Protein AF-A0A1D2MP65-F1 (afdb_monomer)

Structure (mmCIF, N/CA/C/O backbone):
data_AF-A0A1D2MP65-F1
#
_entry.id   AF-A0A1D2MP65-F1
#
loop_
_atom_site.group_PDB
_atom_site.id
_atom_site.type_symbol
_atom_site.label_atom_id
_atom_site.label_alt_id
_atom_site.label_comp_id
_atom_site.label_asym_id
_atom_site.label_entity_id
_atom_site.label_seq_id
_atom_site.pdbx_PDB_ins_code
_atom_site.Cartn_x
_atom_site.Cartn_y
_atom_site.Cartn_z
_atom_site.occupancy
_atom_site.B_iso_or_equiv
_atom_site.auth_seq_id
_atom_site.auth_comp_id
_atom_site.auth_asym_id
_atom_site.auth_atom_id
_atom_site.pdbx_PDB_model_num
ATOM 1 N N . MET A 1 1 ? -10.486 57.984 21.705 1.00 32.91 1 MET A N 1
ATOM 2 C CA . MET A 1 1 ? -10.135 59.410 21.882 1.00 32.91 1 MET A CA 1
ATOM 3 C C . MET A 1 1 ? -10.238 59.717 23.364 1.00 32.91 1 MET A C 1
ATOM 5 O O . MET A 1 1 ? -11.333 59.763 23.897 1.00 32.91 1 MET A O 1
ATOM 9 N N . ASN A 1 2 ? -9.140 59.497 24.076 1.00 27.80 2 ASN A N 1
ATOM 10 C CA . ASN A 1 2 ? -8.131 60.501 24.447 1.00 27.80 2 ASN A CA 1
ATOM 11 C C . ASN A 1 2 ? -8.531 61.278 25.703 1.00 27.80 2 ASN A C 1
ATOM 13 O O . ASN A 1 2 ? -9.400 62.145 25.666 1.00 27.80 2 ASN A O 1
ATOM 17 N N . ARG A 1 3 ? -7.809 60.989 26.786 1.00 27.41 3 ARG A N 1
ATOM 18 C CA . ARG A 1 3 ? -7.463 61.956 27.826 1.00 27.41 3 ARG A CA 1
ATOM 19 C C . ARG A 1 3 ? -5.972 61.798 28.125 1.00 27.41 3 ARG A C 1
ATOM 21 O O . ARG A 1 3 ? -5.571 60.946 28.904 1.00 27.41 3 ARG A O 1
ATOM 28 N N . ASP A 1 4 ? -5.207 62.610 27.415 1.00 30.81 4 ASP A N 1
ATOM 29 C CA . ASP A 1 4 ? -3.830 63.044 27.667 1.00 30.81 4 ASP A CA 1
ATOM 30 C C . ASP A 1 4 ? -3.882 64.153 28.762 1.00 30.81 4 ASP A C 1
ATOM 32 O O . ASP A 1 4 ? -4.920 64.807 28.869 1.00 30.81 4 ASP A O 1
ATOM 36 N N . PHE A 1 5 ? -2.899 64.492 29.614 1.00 30.47 5 PHE A N 1
ATOM 37 C CA . PHE A 1 5 ? -1.459 64.198 29.748 1.00 30.47 5 PHE A CA 1
ATOM 38 C C . PHE A 1 5 ? -0.917 64.855 31.062 1.00 30.47 5 PHE A C 1
ATOM 40 O O . PHE A 1 5 ? -1.653 65.626 31.681 1.00 30.47 5 PHE A O 1
ATOM 47 N N . ILE A 1 6 ? 0.397 64.673 31.340 1.00 31.45 6 ILE A N 1
ATOM 48 C CA . ILE A 1 6 ? 1.336 65.487 32.187 1.00 31.45 6 ILE A CA 1
ATOM 49 C C . ILE A 1 6 ? 1.412 65.055 33.690 1.00 31.45 6 ILE A C 1
ATOM 51 O O . ILE A 1 6 ? 0.382 65.023 34.348 1.00 31.45 6 ILE A O 1
ATOM 55 N N . GLU A 1 7 ? 2.538 64.708 34.357 1.00 28.94 7 GLU A N 1
ATOM 56 C CA . GLU A 1 7 ? 3.993 64.823 34.094 1.00 28.94 7 GLU A CA 1
ATOM 57 C C . GLU A 1 7 ? 4.886 63.939 35.016 1.00 28.94 7 GLU A C 1
ATOM 59 O O . GLU A 1 7 ? 4.563 63.714 36.178 1.00 28.94 7 GLU A O 1
ATOM 64 N N . ASN A 1 8 ? 6.051 63.555 34.465 1.00 27.30 8 ASN A N 1
ATOM 65 C CA . ASN A 1 8 ? 7.424 63.462 35.009 1.00 27.30 8 ASN A CA 1
ATOM 66 C C . ASN A 1 8 ? 7.769 62.813 36.369 1.00 27.30 8 ASN A C 1
ATOM 68 O O . ASN A 1 8 ? 7.455 63.337 37.434 1.00 27.30 8 ASN A O 1
ATOM 72 N N . SER A 1 9 ? 8.688 61.831 36.313 1.00 27.88 9 SER A N 1
ATOM 73 C CA . SER A 1 9 ? 10.058 61.944 36.871 1.00 27.88 9 SER A CA 1
ATOM 74 C C . SER A 1 9 ? 10.972 60.797 36.391 1.00 27.88 9 SER A C 1
ATOM 76 O O . SER A 1 9 ? 10.645 59.623 36.539 1.00 27.88 9 SER A O 1
ATOM 78 N N . PHE A 1 10 ? 12.125 61.165 35.823 1.00 26.78 10 PHE A N 1
ATOM 79 C CA . PHE A 1 10 ? 13.254 60.326 35.390 1.00 26.78 10 PHE A CA 1
ATOM 80 C C . PHE A 1 10 ? 14.352 60.321 36.465 1.00 26.78 10 PHE A C 1
ATOM 82 O O . PHE A 1 10 ? 14.671 61.397 36.961 1.00 26.78 10 PHE A O 1
ATOM 89 N N . VAL A 1 11 ? 15.033 59.187 36.693 1.00 28.06 11 VAL A N 1
ATOM 90 C CA . VAL A 1 11 ? 16.479 59.149 37.017 1.00 28.06 11 VAL A CA 1
ATOM 91 C C . VAL A 1 11 ? 17.102 57.885 36.409 1.00 28.06 11 VAL A C 1
ATOM 93 O O . VAL A 1 11 ? 16.622 56.776 36.624 1.00 28.06 11 VAL A O 1
ATOM 96 N N . SER A 1 12 ? 18.185 58.087 35.657 1.00 27.22 12 SER A N 1
ATOM 97 C CA . SER A 1 12 ? 19.118 57.094 35.112 1.00 27.22 12 SER A CA 1
ATOM 98 C C . SER A 1 12 ? 20.487 57.333 35.754 1.00 27.22 12 SER A C 1
ATOM 100 O O . SER A 1 12 ? 20.820 58.489 36.021 1.00 27.22 12 SER A O 1
ATOM 102 N N . LEU A 1 13 ? 21.287 56.287 35.983 1.00 26.27 13 LEU A N 1
ATOM 103 C CA . LEU A 1 13 ? 22.722 56.431 36.249 1.00 26.27 13 LEU A CA 1
ATOM 104 C C . LEU A 1 13 ? 23.498 55.173 35.842 1.00 26.27 13 LEU A C 1
ATOM 106 O O . LEU A 1 13 ? 23.125 54.048 36.170 1.00 26.27 13 LEU A O 1
ATOM 110 N N . THR A 1 14 ? 24.575 55.424 35.102 1.00 28.20 14 THR A N 1
ATOM 111 C CA . THR A 1 14 ? 25.423 54.477 34.374 1.00 28.20 14 THR A CA 1
ATOM 112 C C . THR A 1 14 ? 26.784 54.301 35.070 1.00 28.20 14 THR A C 1
ATOM 114 O O . THR A 1 14 ? 27.269 55.203 35.744 1.00 28.20 14 THR A O 1
ATOM 117 N N . LEU A 1 15 ? 27.356 53.115 34.844 1.00 28.25 15 LEU A N 1
ATOM 118 C CA . LEU A 1 15 ? 28.691 52.532 35.089 1.00 28.25 15 LEU A CA 1
ATOM 119 C C . LEU A 1 15 ? 29.925 53.431 35.336 1.00 28.25 15 LEU A C 1
ATOM 121 O O . LEU A 1 15 ? 30.133 54.421 34.642 1.00 28.25 15 LEU A O 1
ATOM 125 N N . VAL A 1 16 ? 30.844 52.911 36.171 1.00 27.67 16 VAL A N 1
ATOM 126 C CA . VAL A 1 16 ? 32.313 53.051 36.043 1.00 27.67 16 VAL A CA 1
ATOM 127 C C . VAL A 1 16 ? 32.988 51.714 36.415 1.00 27.67 16 VAL A C 1
ATOM 129 O O . VAL A 1 16 ? 32.675 51.132 37.453 1.00 27.67 16 VAL A O 1
ATOM 132 N N . GLU A 1 17 ? 33.903 51.237 35.564 1.00 30.84 17 GLU A N 1
ATOM 133 C CA . GLU A 1 17 ? 34.798 50.079 35.757 1.00 30.84 17 GLU A CA 1
ATOM 134 C C . GLU A 1 17 ? 36.114 50.480 36.458 1.00 30.84 17 GLU A C 1
ATOM 136 O O . GLU A 1 17 ? 36.624 51.572 36.209 1.00 30.84 17 GLU A O 1
ATOM 141 N N . ASN A 1 18 ? 36.707 49.585 37.269 1.00 26.88 18 ASN A N 1
ATOM 142 C CA . ASN A 1 18 ? 38.083 49.096 37.044 1.00 26.88 18 ASN A CA 1
ATOM 143 C C . ASN A 1 18 ? 38.520 47.958 38.003 1.00 26.88 18 ASN A C 1
ATOM 145 O O . ASN A 1 18 ? 38.473 48.090 39.222 1.00 26.88 18 ASN A O 1
ATOM 149 N N . GLU A 1 19 ? 38.952 46.865 37.361 1.00 30.17 19 GLU A N 1
ATOM 150 C CA . GLU A 1 19 ? 40.012 45.865 37.630 1.00 30.17 19 GLU A CA 1
ATOM 151 C C . GLU A 1 19 ? 40.380 45.354 39.046 1.00 30.17 19 GLU A C 1
ATOM 153 O O . GLU A 1 19 ? 40.844 46.097 39.902 1.00 30.17 19 GLU A O 1
ATOM 158 N N . MET A 1 20 ? 40.367 44.014 39.210 1.00 26.94 20 MET A N 1
ATOM 159 C CA . MET A 1 20 ? 41.552 43.158 39.485 1.00 26.94 20 MET A CA 1
ATOM 160 C C . MET A 1 20 ? 41.158 41.655 39.548 1.00 26.94 20 MET A C 1
ATOM 162 O O . MET A 1 20 ? 40.257 41.260 40.285 1.00 26.94 20 MET A O 1
ATOM 166 N N . ALA A 1 21 ? 41.859 40.796 38.797 1.00 28.66 21 ALA A N 1
ATOM 167 C CA . ALA A 1 21 ? 41.767 39.319 38.799 1.00 28.66 21 ALA A CA 1
ATOM 168 C C . ALA A 1 21 ? 42.878 38.677 39.681 1.00 28.66 21 ALA A C 1
ATOM 170 O O . ALA A 1 21 ? 43.774 39.401 40.113 1.00 28.66 21 ALA A O 1
ATOM 171 N N . PRO A 1 22 ? 43.005 37.333 39.831 1.00 41.19 22 PRO A N 1
ATOM 172 C CA . PRO A 1 22 ? 42.010 36.265 40.011 1.00 41.19 22 PRO A CA 1
ATOM 173 C C . PRO A 1 22 ? 42.322 35.360 41.241 1.00 41.19 22 PRO A C 1
ATOM 175 O O . PRO A 1 22 ? 43.474 35.194 41.644 1.00 41.19 22 PRO A O 1
ATOM 178 N N . LYS A 1 23 ? 41.330 34.630 41.772 1.00 29.77 23 LYS A N 1
ATOM 179 C CA . LYS A 1 23 ? 41.571 33.373 42.517 1.00 29.77 23 LYS A CA 1
ATOM 180 C C . LYS A 1 23 ? 40.677 32.268 41.959 1.00 29.77 23 LYS A C 1
ATOM 182 O O . LYS A 1 23 ? 39.459 32.394 41.937 1.00 29.77 23 LYS A O 1
ATOM 187 N N . LYS A 1 24 ? 41.318 31.202 41.472 1.00 30.09 24 LYS A N 1
ATOM 188 C CA . LYS A 1 24 ? 40.692 29.999 40.912 1.00 30.09 24 LYS A CA 1
ATOM 189 C C . LYS A 1 24 ? 39.858 29.297 41.988 1.00 30.09 24 LYS A C 1
ATOM 191 O O . LYS A 1 24 ? 40.423 28.814 42.965 1.00 30.09 24 LYS A O 1
ATOM 196 N N . LEU A 1 25 ? 38.547 29.206 41.777 1.00 28.88 25 LEU A N 1
ATOM 197 C CA . LEU A 1 25 ? 37.665 28.285 42.485 1.00 28.88 25 LEU A CA 1
ATOM 198 C C . LEU A 1 25 ? 37.122 27.302 41.446 1.00 28.88 25 LEU A C 1
ATOM 200 O O . LEU A 1 25 ? 36.380 27.679 40.542 1.00 28.88 25 LEU A O 1
ATOM 204 N N . SER A 1 26 ? 37.583 26.060 41.525 1.00 28.62 26 SER A N 1
ATOM 205 C CA . SER A 1 26 ? 37.184 24.974 40.636 1.00 28.62 26 SER A CA 1
ATOM 206 C C . SER A 1 26 ? 35.705 24.652 40.860 1.00 28.62 26 SER A C 1
ATOM 208 O O . SER A 1 26 ? 35.344 24.090 41.891 1.00 28.62 26 SER A O 1
ATOM 210 N N . VAL A 1 27 ? 34.845 25.026 39.911 1.00 29.94 27 VAL A N 1
ATOM 211 C CA . VAL A 1 27 ? 33.429 24.644 39.904 1.00 29.94 27 VAL A CA 1
ATOM 212 C C . VAL A 1 27 ? 33.323 23.216 39.374 1.00 29.94 27 VAL A C 1
ATOM 214 O O . VAL A 1 27 ? 33.625 22.940 38.215 1.00 29.94 27 VAL A O 1
ATOM 217 N N . LEU A 1 28 ? 32.906 22.307 40.252 1.00 29.89 28 LEU A N 1
ATOM 218 C CA . LEU A 1 28 ? 32.475 20.959 39.912 1.00 29.89 28 LEU A CA 1
ATOM 219 C C . LEU A 1 28 ? 31.134 21.070 39.164 1.00 29.89 28 LEU A C 1
ATOM 221 O O . LEU A 1 28 ? 30.088 21.256 39.783 1.00 29.89 28 LEU A O 1
ATOM 225 N N . VAL A 1 29 ? 31.159 21.001 37.833 1.00 32.31 29 VAL A N 1
ATOM 226 C CA . VAL A 1 29 ? 29.938 20.885 37.023 1.00 32.31 29 VAL A CA 1
ATOM 227 C C . VAL A 1 29 ? 29.452 19.443 37.136 1.00 32.31 29 VAL A C 1
ATOM 229 O O . VAL A 1 29 ? 29.939 18.548 36.449 1.00 32.31 29 VAL A O 1
ATOM 232 N N . VAL A 1 30 ? 28.512 19.208 38.048 1.00 31.66 30 VAL A N 1
ATOM 233 C CA . VAL A 1 30 ? 27.749 17.959 38.093 1.00 31.66 30 VAL A CA 1
ATOM 234 C C . VAL A 1 30 ? 26.786 17.986 36.910 1.00 31.66 30 VAL A C 1
ATOM 236 O O . VAL A 1 30 ? 25.770 18.679 36.937 1.00 31.66 30 VAL A O 1
ATOM 239 N N . PHE A 1 31 ? 27.120 17.247 35.853 1.00 31.72 31 PHE A N 1
ATOM 240 C CA . PHE A 1 31 ? 26.161 16.889 34.814 1.00 31.72 31 PHE A CA 1
ATOM 241 C C . PHE A 1 31 ? 25.104 15.982 35.445 1.00 31.72 31 PHE A C 1
ATOM 243 O O . PHE A 1 31 ? 25.307 14.781 35.607 1.00 31.72 31 PHE A O 1
ATOM 250 N N . VAL A 1 32 ? 23.966 16.561 35.821 1.00 33.78 32 VAL A N 1
ATOM 251 C CA . VAL A 1 32 ? 22.753 15.782 36.054 1.00 33.78 32 VAL A CA 1
ATOM 252 C C . VAL A 1 32 ? 22.273 15.339 34.678 1.00 33.78 32 VAL A C 1
ATOM 254 O O . VAL A 1 32 ? 21.629 16.096 33.954 1.00 33.78 32 VAL A O 1
ATOM 257 N N . ALA A 1 33 ? 22.642 14.118 34.291 1.00 34.50 33 ALA A N 1
ATOM 258 C CA . ALA A 1 33 ? 21.982 13.417 33.206 1.00 34.50 33 ALA A CA 1
ATOM 259 C C . ALA A 1 33 ? 20.532 13.178 33.644 1.00 34.50 33 ALA A C 1
ATOM 261 O O . ALA A 1 33 ? 20.228 12.235 34.375 1.00 34.50 33 ALA A O 1
ATOM 262 N N . LEU A 1 34 ? 19.640 14.081 33.237 1.00 33.00 34 LEU A N 1
ATOM 263 C CA . LEU A 1 34 ? 18.212 13.814 33.193 1.00 33.00 34 LEU A CA 1
ATOM 264 C C . LEU A 1 34 ? 18.019 12.673 32.192 1.00 33.00 34 LEU A C 1
ATOM 266 O O . LEU A 1 34 ? 17.876 12.904 30.993 1.00 33.00 34 LEU A O 1
ATOM 270 N N . PHE A 1 35 ? 18.050 11.435 32.687 1.00 35.09 35 PHE A N 1
ATOM 271 C CA . PHE A 1 35 ? 17.385 10.331 32.015 1.00 35.09 35 PHE A CA 1
ATOM 272 C C . PHE A 1 35 ? 15.917 10.728 31.928 1.00 35.09 35 PHE A C 1
ATOM 274 O O . PHE A 1 35 ? 15.156 10.612 32.889 1.00 35.09 35 PHE A O 1
ATOM 281 N N . THR A 1 36 ? 15.532 11.263 30.776 1.00 35.69 36 THR A N 1
ATOM 282 C CA . THR A 1 36 ? 14.140 11.246 30.370 1.00 35.69 36 THR A CA 1
ATOM 283 C C . THR A 1 36 ? 13.797 9.769 30.239 1.00 35.69 36 THR A C 1
ATOM 285 O O . THR A 1 36 ? 14.157 9.102 29.274 1.00 35.69 36 THR 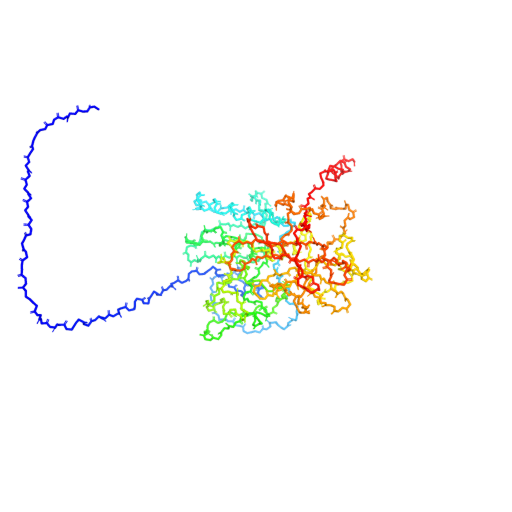A O 1
ATOM 288 N N . LEU A 1 37 ? 13.153 9.215 31.267 1.00 37.84 37 LEU A N 1
ATOM 289 C CA . LEU A 1 37 ? 12.304 8.051 31.078 1.00 37.84 37 LEU A CA 1
ATOM 290 C C . LEU A 1 37 ? 11.210 8.527 30.124 1.00 37.84 37 LEU A C 1
ATOM 292 O O . LEU A 1 37 ? 10.194 9.078 30.547 1.00 37.84 37 LEU A O 1
ATOM 296 N N . ALA A 1 38 ? 11.481 8.422 28.824 1.00 35.53 38 ALA A N 1
ATOM 297 C CA . ALA A 1 38 ? 10.465 8.525 27.804 1.00 35.53 38 ALA A CA 1
ATOM 298 C C . ALA A 1 38 ? 9.506 7.371 28.083 1.00 35.53 38 ALA A C 1
ATOM 300 O O . ALA A 1 38 ? 9.769 6.220 27.739 1.00 35.53 38 ALA A O 1
ATOM 301 N N . THR A 1 39 ? 8.425 7.672 28.797 1.00 40.47 39 THR A N 1
ATOM 302 C CA . THR A 1 39 ? 7.257 6.805 28.824 1.00 40.47 39 THR A CA 1
ATOM 303 C C . THR A 1 39 ? 6.723 6.819 27.399 1.00 40.47 39 THR A C 1
ATOM 305 O O . THR A 1 39 ? 6.084 7.771 26.957 1.00 40.47 39 THR A O 1
ATOM 308 N N . CYS A 1 40 ? 7.145 5.824 26.623 1.00 42.59 40 CYS A N 1
ATOM 309 C CA . CYS A 1 40 ? 6.696 5.637 25.257 1.00 42.59 40 CYS A CA 1
ATOM 310 C C . CYS A 1 40 ? 5.262 5.128 25.337 1.00 42.59 40 CYS A C 1
ATOM 312 O O . CYS A 1 40 ? 5.019 4.049 25.865 1.00 42.59 40 CYS A O 1
ATOM 314 N N . TYR A 1 41 ? 4.316 5.932 24.865 1.00 48.16 41 TYR A N 1
ATOM 315 C CA . TYR A 1 41 ? 2.962 5.465 24.606 1.00 48.16 41 TYR A CA 1
ATOM 316 C C . TYR A 1 41 ? 2.918 5.052 23.136 1.00 48.16 41 TYR A C 1
ATOM 318 O O . TYR A 1 41 ? 2.641 5.878 22.268 1.00 48.16 41 TYR A O 1
ATOM 326 N N . THR A 1 42 ? 3.277 3.803 22.853 1.00 55.16 42 THR A N 1
ATOM 327 C CA . THR A 1 42 ? 2.999 3.147 21.571 1.00 55.16 42 THR A CA 1
ATOM 328 C C . THR A 1 42 ? 1.583 2.583 21.607 1.00 55.16 42 THR A C 1
ATOM 330 O O . THR A 1 42 ? 1.025 2.292 22.668 1.00 55.16 42 THR A O 1
ATOM 333 N N . CYS A 1 43 ? 0.936 2.558 20.449 1.00 62.69 43 CYS A N 1
ATOM 334 C CA . CYS A 1 43 ? -0.429 2.076 20.309 1.00 62.69 43 CYS A CA 1
ATOM 335 C C . CYS A 1 43 ? -0.393 0.583 20.023 1.00 62.69 43 CYS A C 1
ATOM 337 O O . CYS A 1 43 ? -0.479 0.196 18.868 1.00 62.69 43 CYS A O 1
ATOM 339 N N . ASP A 1 44 ? -0.255 -0.223 21.073 1.00 61.97 44 ASP A N 1
ATOM 340 C CA . ASP A 1 44 ? -0.092 -1.666 20.922 1.00 61.97 44 ASP A CA 1
ATOM 341 C C . ASP A 1 44 ? -1.421 -2.401 21.105 1.00 61.97 44 ASP A C 1
ATOM 343 O O . ASP A 1 44 ? -2.045 -2.365 22.170 1.00 61.97 44 ASP A O 1
ATOM 347 N N . THR A 1 45 ? -1.837 -3.110 20.057 1.00 61.59 45 THR A N 1
ATOM 348 C CA . THR A 1 45 ? -2.856 -4.160 20.158 1.00 61.59 45 THR A CA 1
ATOM 349 C C . THR A 1 45 ? -2.130 -5.480 20.423 1.00 61.59 45 THR A C 1
ATOM 351 O O . THR A 1 45 ? -1.328 -5.871 19.581 1.00 61.59 45 THR A O 1
ATOM 354 N N . PRO A 1 46 ? -2.357 -6.185 21.550 1.00 64.06 46 PRO A N 1
ATOM 355 C CA . PRO A 1 46 ? -1.628 -7.419 21.838 1.00 64.06 46 PRO A CA 1
ATOM 356 C C . PRO A 1 46 ? -1.885 -8.490 20.764 1.00 64.06 46 PRO A C 1
ATOM 358 O O . PRO A 1 46 ? -3.030 -8.818 20.467 1.00 64.06 46 PRO A O 1
ATOM 361 N N . ASP A 1 47 ? -0.837 -9.075 20.190 1.00 59.91 47 ASP A N 1
ATOM 362 C CA . ASP A 1 47 ? -0.963 -9.934 18.996 1.00 59.91 47 ASP A CA 1
ATOM 363 C C . ASP A 1 47 ? -1.474 -11.348 19.272 1.00 59.91 47 ASP A C 1
ATOM 365 O O . ASP A 1 47 ? -1.866 -12.055 18.345 1.00 59.91 47 ASP A O 1
ATOM 369 N N . ASP A 1 48 ? -1.575 -11.758 20.539 1.00 57.16 48 ASP A N 1
ATOM 370 C CA . ASP A 1 48 ? -2.297 -12.983 20.914 1.00 57.16 48 ASP A CA 1
ATOM 371 C C . ASP A 1 48 ? -3.772 -12.933 20.451 1.00 57.16 48 ASP A C 1
ATOM 373 O O . ASP A 1 48 ? -4.410 -13.967 20.249 1.00 57.16 48 ASP A O 1
ATOM 377 N N . TRP A 1 49 ? -4.298 -11.728 20.200 1.00 55.84 49 TRP A N 1
ATOM 378 C CA . TRP A 1 49 ? -5.635 -11.470 19.660 1.00 55.84 49 TRP A CA 1
ATOM 379 C C . TRP A 1 49 ? -5.737 -11.783 18.158 1.00 55.84 49 TRP A C 1
ATOM 381 O O . TRP A 1 49 ? -6.842 -11.914 17.629 1.00 55.84 49 TRP A O 1
ATOM 391 N N . LEU A 1 50 ? -4.597 -11.919 17.473 1.00 54.50 50 LEU A N 1
ATOM 392 C CA . LEU A 1 50 ? -4.494 -12.368 16.084 1.00 54.50 50 LEU A CA 1
ATOM 393 C C . LEU A 1 50 ? -4.356 -13.895 15.990 1.00 54.50 50 LEU A C 1
ATOM 395 O O . LEU A 1 50 ? -4.855 -14.493 15.039 1.00 54.50 50 LEU A O 1
ATOM 399 N N . GLU A 1 51 ? -3.700 -14.533 16.967 1.00 50.06 51 GLU A N 1
ATOM 400 C CA . GLU A 1 51 ? -3.431 -15.981 16.968 1.00 50.06 51 GLU A CA 1
ATOM 401 C C . GLU A 1 51 ? -4.541 -16.825 17.626 1.00 50.06 51 GLU A C 1
ATOM 403 O O . GLU A 1 51 ? -4.687 -18.004 17.297 1.00 50.06 51 GLU A O 1
ATOM 408 N N . GLY A 1 52 ? -5.346 -16.253 18.528 1.00 42.97 52 GLY A N 1
ATOM 409 C CA . GLY A 1 52 ? -6.357 -16.979 19.295 1.00 42.97 52 GLY A CA 1
ATOM 410 C C . GLY A 1 52 ? -7.743 -16.363 19.174 1.00 42.97 52 GLY A C 1
ATOM 411 O O . GLY A 1 52 ? -7.955 -15.196 19.484 1.00 42.97 52 GLY A O 1
ATOM 412 N N . ASN A 1 53 ? -8.734 -17.160 18.788 1.00 44.53 53 ASN A N 1
ATOM 413 C CA . ASN A 1 53 ? -10.125 -16.768 18.961 1.00 44.53 53 ASN A CA 1
ATOM 414 C C . ASN A 1 53 ? -10.905 -17.939 19.579 1.00 44.53 53 ASN A C 1
ATOM 416 O O . ASN A 1 53 ? -10.630 -19.111 19.315 1.00 44.53 53 ASN A O 1
ATOM 420 N N . ILE A 1 54 ? -11.854 -17.565 20.439 1.00 41.78 54 ILE A N 1
ATOM 421 C CA . ILE A 1 54 ? -12.568 -18.331 21.474 1.00 41.78 54 ILE A CA 1
ATOM 422 C C . ILE A 1 54 ? -11.858 -18.323 22.845 1.00 41.78 54 ILE A C 1
ATOM 424 O O . ILE A 1 54 ? -11.344 -19.337 23.298 1.00 41.78 54 ILE A O 1
ATOM 428 N N . ALA A 1 55 ? -11.880 -17.157 23.514 1.00 35.84 55 ALA A N 1
ATOM 429 C CA . ALA A 1 55 ? -12.052 -17.017 24.978 1.00 35.84 55 ALA A CA 1
ATOM 430 C C . ALA A 1 55 ? -12.098 -15.541 25.443 1.00 35.84 55 ALA A C 1
ATOM 432 O O . ALA A 1 55 ? -12.811 -15.221 26.389 1.00 35.84 55 ALA A O 1
ATOM 433 N N . ALA A 1 56 ? -11.406 -14.615 24.767 1.00 38.81 56 ALA A N 1
ATOM 434 C CA . ALA A 1 56 ? -11.134 -13.262 25.288 1.00 38.81 56 ALA A CA 1
ATOM 435 C C . ALA A 1 56 ? -12.287 -12.230 25.213 1.00 38.81 56 ALA A C 1
ATOM 437 O O . ALA A 1 56 ? -12.062 -11.040 25.429 1.00 38.81 56 ALA A O 1
ATOM 438 N N . GLN A 1 57 ? -13.528 -12.646 24.941 1.00 42.06 57 GLN A N 1
ATOM 439 C CA . GLN A 1 57 ? -14.694 -11.742 24.985 1.00 42.06 57 GLN A CA 1
ATOM 440 C C . GLN A 1 57 ? -15.704 -12.048 26.088 1.00 42.06 57 GLN A C 1
ATOM 442 O O . GLN A 1 57 ? -16.664 -11.303 26.259 1.00 42.06 57 GLN A O 1
ATOM 447 N N . ASN A 1 58 ? -15.446 -13.065 26.909 1.00 33.12 58 ASN A N 1
ATOM 448 C CA . ASN A 1 58 ? -16.095 -13.202 28.203 1.00 33.12 58 ASN A CA 1
ATOM 449 C C . ASN A 1 58 ? -15.002 -13.244 29.269 1.00 33.12 58 ASN A C 1
ATOM 451 O O . ASN A 1 58 ? -14.043 -13.993 29.147 1.00 33.12 58 ASN A O 1
ATOM 455 N N . THR A 1 59 ? -15.164 -12.440 30.317 1.00 28.98 59 THR A N 1
ATOM 456 C CA . THR A 1 59 ? -14.293 -12.328 31.501 1.00 28.98 59 THR A CA 1
ATOM 457 C C . THR A 1 59 ? -12.920 -11.674 31.306 1.00 28.98 59 THR A C 1
ATOM 459 O O . THR A 1 59 ? -11.888 -12.318 31.171 1.00 28.98 59 THR A O 1
ATOM 462 N N . ALA A 1 60 ? -12.890 -10.358 31.539 1.00 35.44 60 ALA A N 1
ATOM 463 C CA . ALA A 1 60 ? -11.835 -9.791 32.368 1.00 35.44 60 ALA A CA 1
ATOM 464 C C . ALA A 1 60 ? -11.897 -10.465 33.753 1.00 35.44 60 ALA A C 1
ATOM 466 O O . ALA A 1 60 ? -12.700 -10.048 34.589 1.00 35.44 60 ALA A O 1
ATOM 467 N N . LYS A 1 61 ? -11.133 -11.550 33.952 1.00 29.19 61 LYS A N 1
ATOM 468 C CA . LYS A 1 61 ? -10.521 -11.984 35.224 1.00 29.19 61 LYS A CA 1
ATOM 469 C C . LYS A 1 61 ? -9.895 -13.381 35.113 1.00 29.19 61 LYS A C 1
ATOM 471 O O . LYS A 1 61 ? -10.579 -14.335 34.766 1.00 29.19 61 LYS A O 1
ATOM 476 N N . ASN A 1 62 ? -8.654 -13.440 35.599 1.00 29.14 62 ASN A N 1
ATOM 477 C CA . ASN A 1 62 ? -7.874 -14.589 36.070 1.00 29.14 62 ASN A CA 1
ATOM 478 C C . ASN A 1 62 ? -7.007 -15.310 35.027 1.00 29.14 62 ASN A C 1
ATOM 480 O O . ASN A 1 62 ? -7.449 -16.176 34.279 1.00 29.14 62 ASN A O 1
ATOM 484 N N . GLU A 1 63 ? -5.723 -14.954 35.074 1.00 33.50 63 GLU A N 1
ATOM 485 C CA . GLU A 1 63 ? -4.594 -15.761 34.625 1.00 33.50 63 GLU A CA 1
ATOM 486 C C . GLU A 1 63 ? -4.522 -17.084 35.416 1.00 33.50 63 GLU A C 1
ATOM 488 O O . GLU A 1 63 ? -4.789 -17.111 36.618 1.00 33.50 63 GLU A O 1
ATOM 493 N N . ALA A 1 64 ? -4.071 -18.138 34.727 1.00 28.66 64 ALA A N 1
ATOM 494 C CA . ALA A 1 64 ? -3.658 -19.452 35.231 1.00 28.66 64 ALA A CA 1
ATOM 495 C C . ALA A 1 64 ? -4.755 -20.465 35.620 1.00 28.66 64 ALA A C 1
ATOM 497 O O . ALA A 1 64 ? -4.992 -20.713 36.796 1.00 28.66 64 ALA A O 1
ATOM 498 N N . GLU A 1 65 ? -5.284 -21.197 34.631 1.00 26.89 65 GLU A N 1
ATOM 499 C CA . GLU A 1 65 ? -5.582 -22.627 34.802 1.00 26.89 65 GLU A CA 1
ATOM 500 C C . GLU A 1 65 ? -5.746 -23.349 33.452 1.00 26.89 65 GLU A C 1
ATOM 502 O O . GLU A 1 65 ? -6.429 -22.872 32.552 1.00 26.89 65 GLU A O 1
ATOM 507 N N . TYR A 1 66 ? -5.170 -24.554 33.382 1.00 24.81 66 TYR A N 1
ATOM 508 C CA . TYR A 1 66 ? -5.573 -25.674 32.522 1.00 24.81 66 TYR A CA 1
ATOM 509 C C . TYR A 1 66 ? -4.862 -25.886 31.166 1.00 24.81 66 TYR A C 1
ATOM 511 O O . TYR A 1 66 ? -5.310 -25.493 30.094 1.00 24.81 66 TYR A O 1
ATOM 519 N N . TYR A 1 67 ? -3.755 -26.632 31.235 1.00 23.16 67 TYR A N 1
ATOM 520 C CA . TYR A 1 67 ? -3.138 -27.351 30.118 1.00 23.16 67 TYR A CA 1
ATOM 521 C C . TYR A 1 67 ? -4.125 -28.288 29.396 1.00 23.16 67 TYR A C 1
ATOM 523 O O . TYR A 1 67 ? -4.773 -29.110 30.042 1.00 23.16 67 TYR A O 1
ATOM 531 N N . GLY A 1 68 ? -4.060 -28.298 28.060 1.00 27.36 68 GLY A N 1
ATOM 532 C CA . GLY A 1 68 ? -4.287 -29.497 27.246 1.00 27.36 68 GLY A CA 1
ATOM 533 C C . GLY A 1 68 ? -5.333 -29.353 26.141 1.00 27.36 68 GLY A C 1
ATOM 534 O O . GLY A 1 68 ? -6.495 -29.105 26.434 1.00 27.36 68 GLY A O 1
ATOM 535 N N . VAL A 1 69 ? -4.914 -29.679 24.904 1.00 25.77 69 VAL A N 1
ATOM 536 C CA . VAL A 1 69 ? -5.696 -29.738 23.643 1.00 25.77 69 VAL A CA 1
ATOM 537 C C . VAL A 1 69 ? -5.758 -28.335 23.005 1.00 25.77 69 VAL A C 1
ATOM 539 O O . VAL A 1 69 ? -6.301 -27.422 23.600 1.00 25.77 69 VAL A O 1
ATOM 542 N N . PHE A 1 70 ? -5.084 -28.027 21.891 1.00 27.05 70 PHE A N 1
ATOM 543 C CA . PHE A 1 70 ? -5.350 -28.535 20.544 1.00 27.05 70 PHE A CA 1
ATOM 544 C C . PHE A 1 70 ? -4.077 -28.648 19.687 1.00 27.05 70 PHE A C 1
ATOM 546 O O . PHE A 1 70 ? -3.396 -27.665 19.414 1.00 27.05 70 PHE A O 1
ATOM 553 N N . ASP A 1 71 ? -3.826 -29.865 19.215 1.00 29.52 71 ASP A N 1
ATOM 554 C CA . ASP A 1 71 ? -2.990 -30.179 18.061 1.00 29.52 71 ASP A CA 1
ATOM 555 C C . ASP A 1 71 ? -3.902 -30.099 16.819 1.00 29.52 71 ASP A C 1
ATOM 557 O O . ASP A 1 71 ? -4.808 -30.921 16.660 1.00 29.52 71 ASP A O 1
ATOM 561 N N . SER A 1 72 ? -3.770 -29.054 15.997 1.00 28.39 72 SER A N 1
ATOM 562 C CA . SER A 1 72 ? -4.407 -28.988 14.673 1.00 28.39 72 SER A CA 1
ATOM 563 C C . SER A 1 72 ? -3.648 -28.019 13.755 1.00 28.39 72 SER A C 1
ATOM 565 O O . SER A 1 72 ? -3.508 -26.846 14.101 1.00 28.39 72 SER A O 1
ATOM 567 N N . PRO A 1 73 ? -3.199 -28.456 12.564 1.00 27.25 73 PRO A N 1
ATOM 568 C CA . PRO A 1 73 ? -2.378 -27.654 11.654 1.00 27.25 73 PRO A CA 1
ATOM 569 C C . PRO A 1 73 ? -3.176 -26.635 10.815 1.00 27.25 73 PRO A C 1
ATOM 571 O O . PRO A 1 73 ? -2.634 -26.071 9.873 1.00 27.25 73 PRO A O 1
ATOM 574 N N . ASN A 1 74 ? -4.451 -26.383 11.133 1.00 28.94 74 ASN A N 1
ATOM 575 C CA . ASN A 1 74 ? -5.334 -25.490 10.371 1.00 28.94 74 ASN A CA 1
ATOM 576 C C . ASN A 1 74 ? -6.002 -24.444 11.278 1.00 28.94 74 ASN A C 1
ATOM 578 O O . ASN A 1 74 ? -7.218 -24.468 11.480 1.00 28.94 74 ASN A O 1
ATOM 582 N N . VAL A 1 75 ? -5.219 -23.518 11.832 1.00 34.69 75 VAL A N 1
ATOM 583 C CA . VAL A 1 75 ? -5.762 -22.345 12.535 1.00 34.69 75 VAL A CA 1
ATOM 584 C C . VAL A 1 75 ? -5.941 -21.209 11.528 1.00 34.69 75 VAL A C 1
ATOM 586 O O . VAL A 1 75 ? -5.040 -20.420 11.274 1.00 34.69 75 VAL A O 1
ATOM 589 N N . THR A 1 76 ? -7.124 -21.145 10.918 1.00 35.06 76 THR A N 1
ATOM 590 C CA . THR A 1 76 ? -7.598 -19.960 10.188 1.00 35.06 76 THR A CA 1
ATOM 591 C C . THR A 1 76 ? -7.897 -18.830 11.171 1.00 35.06 76 THR A C 1
ATOM 593 O O . THR A 1 76 ? -8.620 -19.060 12.143 1.00 35.06 76 THR A O 1
ATOM 596 N N . LEU A 1 77 ? -7.410 -17.614 10.882 1.00 44.28 77 LEU A N 1
ATOM 597 C CA . LEU A 1 77 ? -7.858 -16.357 11.498 1.00 44.28 77 LEU A CA 1
ATOM 598 C C . LEU A 1 77 ? -9.391 -16.387 11.622 1.00 44.28 77 LEU A C 1
ATOM 600 O O . LEU A 1 77 ? -10.100 -16.437 10.618 1.00 44.28 77 LEU A O 1
ATOM 604 N N . GLN A 1 78 ? -9.924 -16.440 12.841 1.00 50.84 78 GLN A N 1
ATOM 605 C CA . GLN A 1 78 ? -11.373 -16.608 13.024 1.00 50.84 78 GLN A CA 1
ATOM 606 C C . GLN A 1 78 ? -12.165 -15.314 12.748 1.00 50.84 78 GLN A C 1
ATOM 608 O O . GLN A 1 78 ? -13.386 -15.365 12.606 1.00 50.84 78 GLN A O 1
ATOM 613 N N . GLY A 1 79 ? -11.496 -14.160 12.660 1.00 60.06 79 GLY A N 1
ATOM 614 C CA . GLY A 1 79 ? -12.091 -12.923 12.158 1.00 60.06 79 GLY A CA 1
ATOM 615 C C . GLY A 1 79 ? -12.118 -12.906 10.629 1.00 60.06 79 GLY A C 1
ATOM 616 O O . GLY A 1 79 ? -11.190 -13.378 9.977 1.00 60.06 79 GLY A O 1
ATOM 617 N N . LYS A 1 80 ? -13.190 -12.371 10.039 1.00 81.38 80 LYS A N 1
ATOM 618 C CA . LYS A 1 80 ? -13.328 -12.264 8.576 1.00 81.38 80 LYS A CA 1
ATOM 619 C C . LYS A 1 80 ? -13.157 -10.812 8.128 1.00 81.38 80 LYS A C 1
ATOM 621 O O . LYS A 1 80 ? -13.445 -9.905 8.909 1.00 81.38 80 LYS A O 1
ATOM 626 N N . PRO A 1 81 ? -12.745 -10.560 6.876 1.00 88.38 81 PRO A N 1
ATOM 627 C CA . PRO A 1 81 ? -12.876 -9.235 6.288 1.00 88.38 81 PRO A CA 1
ATOM 628 C C . PRO A 1 81 ? -14.329 -8.754 6.356 1.00 88.38 81 PRO A C 1
ATOM 630 O O . PRO A 1 81 ? -15.272 -9.552 6.290 1.00 88.38 81 PRO A O 1
ATOM 633 N N . TRP A 1 82 ? -14.520 -7.444 6.471 1.00 93.31 82 TRP A N 1
ATOM 634 C CA . TRP A 1 82 ? -15.855 -6.857 6.435 1.00 93.31 82 TRP A CA 1
ATOM 635 C C . TRP A 1 82 ? -16.532 -7.105 5.078 1.00 93.31 82 TRP A C 1
ATOM 637 O O . TRP A 1 82 ? -15.930 -6.837 4.033 1.00 93.31 82 TRP A O 1
ATOM 647 N N . PRO A 1 83 ? -17.785 -7.593 5.050 1.00 92.12 83 PRO A N 1
ATOM 648 C CA . PRO A 1 83 ? -18.498 -7.816 3.800 1.00 92.12 83 PRO A CA 1
ATOM 649 C C . PRO A 1 83 ? -18.538 -6.550 2.939 1.00 92.12 83 PRO A C 1
ATOM 651 O O . PRO A 1 83 ? -18.890 -5.471 3.415 1.00 92.12 83 PRO A O 1
ATOM 654 N N . ASN A 1 84 ? -18.170 -6.686 1.663 1.00 90.62 84 ASN A N 1
ATOM 655 C CA . ASN A 1 84 ? -18.119 -5.591 0.687 1.00 90.62 84 ASN A CA 1
ATOM 656 C C . ASN A 1 84 ? -17.221 -4.402 1.090 1.00 90.62 84 ASN A C 1
ATOM 658 O O . ASN A 1 84 ? -17.363 -3.322 0.523 1.00 90.62 84 ASN A O 1
ATOM 662 N N . GLY A 1 85 ? -16.332 -4.569 2.078 1.00 94.00 85 GLY A N 1
ATOM 663 C CA . GLY A 1 85 ? -15.511 -3.474 2.600 1.00 94.00 85 GLY A CA 1
ATOM 664 C C . GLY A 1 85 ? -16.307 -2.391 3.333 1.00 94.00 85 GLY A C 1
ATOM 665 O O . GLY A 1 85 ? -15.802 -1.284 3.507 1.00 94.00 85 GLY A O 1
ATOM 666 N N . ILE A 1 86 ? -17.547 -2.672 3.746 1.00 97.62 86 ILE A N 1
ATOM 667 C CA . ILE A 1 86 ? -18.383 -1.712 4.472 1.00 97.62 86 ILE A CA 1
ATOM 668 C C . ILE A 1 86 ? -18.231 -1.954 5.970 1.00 97.62 86 ILE A C 1
ATOM 670 O O . ILE A 1 86 ? -18.587 -3.017 6.477 1.00 97.62 86 ILE A O 1
ATOM 674 N N . VAL A 1 87 ? -17.740 -0.941 6.678 1.00 97.94 87 VAL A N 1
ATOM 675 C CA . VAL A 1 87 ? -17.615 -0.946 8.136 1.00 97.94 87 VAL A CA 1
ATOM 676 C C . VAL A 1 87 ? -18.634 0.030 8.703 1.00 97.94 87 VAL A C 1
ATOM 678 O O . VAL A 1 87 ? -18.532 1.242 8.498 1.00 97.94 87 VAL A O 1
ATOM 681 N N . LYS A 1 88 ? -19.631 -0.490 9.420 1.00 98.31 88 LYS A N 1
ATOM 682 C CA . LYS A 1 88 ? -20.552 0.353 10.185 1.00 98.31 88 LYS A CA 1
ATOM 683 C C . LYS A 1 88 ? -19.823 0.910 11.398 1.00 98.31 88 LYS A C 1
ATOM 685 O O . LYS A 1 88 ? -19.125 0.155 12.075 1.00 98.31 88 LYS A O 1
ATOM 690 N N . PHE A 1 89 ? -19.966 2.203 11.675 1.00 98.31 89 PHE A N 1
ATOM 691 C CA . PHE A 1 89 ? -19.309 2.835 12.815 1.00 98.31 89 PHE A CA 1
ATOM 692 C C . PHE A 1 89 ? -20.267 3.631 13.693 1.00 98.31 89 PHE A C 1
ATOM 694 O O . PHE A 1 89 ? -21.216 4.253 13.217 1.00 98.31 89 PHE A O 1
ATOM 701 N N . LYS A 1 90 ? -19.963 3.671 14.987 1.00 97.88 90 LYS A N 1
ATOM 702 C CA . LYS A 1 90 ? -20.633 4.532 15.960 1.00 97.88 90 LYS A CA 1
ATOM 703 C C . LYS A 1 90 ? -19.589 5.360 16.694 1.00 97.88 90 LYS A C 1
ATOM 705 O O . LYS A 1 90 ? -18.563 4.825 17.092 1.00 97.88 90 LYS A O 1
ATOM 710 N N . LEU A 1 91 ? -19.834 6.655 16.859 1.00 97.75 91 LEU A N 1
ATOM 711 C CA . LEU A 1 91 ? -18.957 7.526 17.642 1.00 97.75 91 LEU A CA 1
ATOM 712 C C . LEU A 1 91 ? -19.449 7.580 19.083 1.00 97.75 91 LEU A C 1
ATOM 714 O O . LEU A 1 91 ? -20.642 7.796 19.319 1.00 97.75 91 LE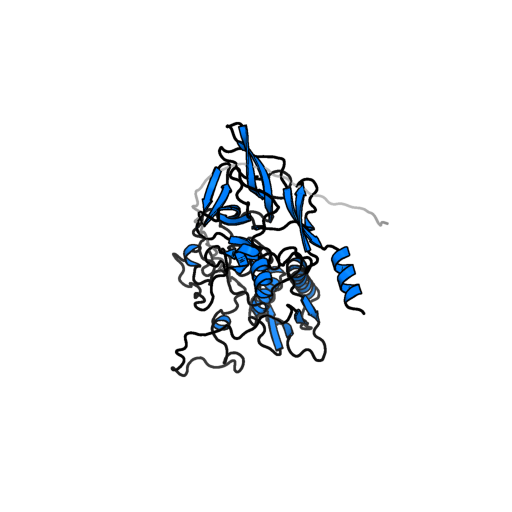U A O 1
ATOM 718 N N . ASP A 1 92 ? -18.537 7.411 20.034 1.00 95.25 92 ASP A N 1
ATOM 719 C CA . ASP A 1 92 ? -18.839 7.659 21.435 1.00 95.25 92 ASP A CA 1
ATOM 720 C C . ASP A 1 92 ? -19.172 9.154 21.648 1.00 95.25 92 ASP A C 1
ATOM 722 O O . ASP A 1 92 ? -18.414 10.018 21.193 1.00 95.25 92 ASP A O 1
ATOM 726 N N . PRO A 1 93 ? -20.276 9.496 22.342 1.00 95.31 93 PRO A N 1
ATOM 727 C CA . PRO A 1 93 ? -20.670 10.886 22.592 1.00 95.31 93 PRO A CA 1
ATOM 728 C C . PRO A 1 93 ? -19.640 11.732 23.356 1.00 95.31 93 PRO A C 1
ATOM 730 O O . PRO A 1 93 ? -19.744 12.957 23.364 1.00 95.31 93 PRO A O 1
ATOM 733 N N . SER A 1 94 ? -18.678 11.100 24.033 1.00 94.44 94 SER A N 1
ATOM 734 C CA . SER A 1 94 ? -17.594 11.773 24.755 1.00 94.44 94 SER A CA 1
ATOM 735 C C . SER A 1 94 ? -16.462 12.268 23.849 1.00 94.44 94 SER A C 1
ATOM 737 O O . SER A 1 94 ? -15.631 13.063 24.299 1.00 94.44 94 SER A O 1
ATOM 739 N N . LEU A 1 95 ? -16.423 11.847 22.578 1.00 95.44 95 LEU A N 1
ATOM 740 C CA . LEU A 1 95 ? -15.476 12.372 21.599 1.00 95.44 95 LEU A CA 1
ATOM 741 C C . LEU A 1 95 ? -15.736 13.861 21.359 1.00 95.44 95 LEU A C 1
ATOM 743 O O . LEU A 1 95 ? -16.849 14.293 21.061 1.00 95.44 95 LEU A O 1
ATOM 747 N N . SER A 1 96 ? -14.681 14.667 21.462 1.00 96.31 96 SER A N 1
ATOM 748 C CA . SER A 1 96 ? -14.774 16.088 21.151 1.00 96.31 96 SER A CA 1
ATOM 749 C C . SER A 1 96 ? -14.930 16.316 19.643 1.00 96.31 96 SER A C 1
ATOM 751 O O . SER A 1 96 ? -14.682 15.433 18.816 1.00 96.31 96 SER A O 1
ATOM 753 N N . LEU A 1 97 ? -15.265 17.550 19.258 1.00 96.69 97 LEU A N 1
ATOM 754 C CA . LEU A 1 97 ? -15.267 17.958 17.848 1.00 96.69 97 LEU A CA 1
ATOM 755 C C . LEU A 1 97 ? -13.888 17.786 17.193 1.00 96.69 97 LEU A C 1
ATOM 757 O O . LEU A 1 97 ? -13.806 17.429 16.020 1.00 96.69 97 LEU A O 1
ATOM 761 N N . SER A 1 98 ? -12.809 18.011 17.951 1.00 96.75 98 SER A N 1
ATOM 762 C CA . SER A 1 98 ? -11.447 17.791 17.458 1.00 96.75 98 SER A CA 1
ATOM 763 C C . SER A 1 98 ? -11.187 16.308 17.204 1.00 96.75 98 SER A C 1
ATOM 765 O O . SER A 1 98 ? -10.657 15.966 16.153 1.00 96.75 98 SER A O 1
ATOM 767 N N . ASP A 1 99 ? -11.598 15.433 18.125 1.00 96.44 99 ASP A N 1
ATOM 768 C CA . ASP A 1 99 ? -11.421 13.985 17.966 1.00 96.44 99 ASP A CA 1
ATOM 769 C C . ASP A 1 99 ? -12.223 13.470 16.762 1.00 96.44 99 ASP A C 1
ATOM 771 O O . ASP A 1 99 ? -11.707 12.732 15.928 1.00 96.44 99 ASP A O 1
ATOM 775 N N . THR A 1 100 ? -13.465 13.938 16.611 1.00 96.94 100 THR A N 1
ATOM 776 C CA . THR A 1 100 ? -14.332 13.583 15.477 1.00 96.94 100 THR A CA 1
ATOM 777 C C . THR A 1 100 ? -13.746 14.047 14.137 1.00 96.94 100 THR A C 1
ATOM 779 O O . THR A 1 100 ? -13.857 13.346 13.133 1.00 96.94 100 THR A O 1
ATOM 782 N N . SER A 1 101 ? -13.075 15.204 14.110 1.00 97.94 101 SER A N 1
ATOM 783 C CA . SER A 1 101 ? -12.353 15.690 12.926 1.00 97.94 101 SER A CA 1
ATOM 784 C C . SER A 1 101 ? -11.183 14.773 12.551 1.00 97.94 101 SER A C 1
ATOM 786 O O . SER A 1 101 ? -11.012 14.445 11.377 1.00 97.94 101 SER A O 1
ATOM 788 N N . GLU A 1 102 ? -10.408 14.298 13.531 1.00 97.75 102 GLU A N 1
ATOM 789 C CA . GLU A 1 102 ? -9.323 13.337 13.291 1.00 97.75 102 GLU A CA 1
ATOM 790 C C . GLU A 1 102 ? -9.851 11.978 12.807 1.00 97.75 102 GLU A C 1
ATOM 792 O O . GLU A 1 102 ? -9.286 11.404 11.874 1.00 97.75 102 GLU A O 1
ATOM 797 N N . VAL A 1 103 ? -10.981 11.509 13.349 1.00 98.19 103 VAL A N 1
ATOM 798 C CA . VAL A 1 103 ? -11.678 10.307 12.858 1.00 98.19 103 VAL A CA 1
ATOM 799 C C . VAL A 1 103 ? -12.097 10.472 11.396 1.00 98.19 103 VAL A C 1
ATOM 801 O O . VAL A 1 103 ? -11.833 9.592 10.580 1.00 98.19 103 VAL A O 1
ATOM 804 N N . GLN A 1 104 ? -12.682 11.614 11.025 1.00 98.25 104 GLN A N 1
ATOM 805 C CA . GLN A 1 104 ? -13.085 11.863 9.640 1.00 98.25 104 GLN A CA 1
ATOM 806 C C . GLN A 1 104 ? -11.881 11.898 8.686 1.00 98.25 104 GLN A C 1
ATOM 808 O O . GLN A 1 104 ? -11.951 11.348 7.587 1.00 98.25 104 GLN A O 1
ATOM 813 N N . LYS A 1 105 ? -10.755 12.495 9.100 1.00 98.06 105 LYS A N 1
ATOM 814 C CA . LYS A 1 105 ? -9.503 12.463 8.323 1.00 98.06 105 LYS A CA 1
ATOM 815 C C . LYS A 1 105 ? -8.965 11.042 8.161 1.00 98.06 105 LYS A C 1
ATOM 817 O O . LYS A 1 105 ? -8.405 10.726 7.113 1.00 98.06 105 LYS A O 1
ATOM 822 N N . ALA A 1 106 ? -9.102 10.201 9.187 1.00 98.06 106 ALA A N 1
ATOM 823 C CA . ALA A 1 106 ? -8.720 8.797 9.107 1.00 98.06 106 ALA A CA 1
ATOM 824 C C . ALA A 1 106 ? -9.633 8.030 8.142 1.00 98.06 106 ALA A C 1
ATOM 826 O O . ALA A 1 106 ? -9.134 7.276 7.318 1.00 98.06 106 ALA A O 1
ATOM 827 N N . PHE A 1 107 ? -10.948 8.265 8.157 1.00 98.56 107 PHE A N 1
ATOM 828 C CA . PHE A 1 107 ? -11.858 7.667 7.176 1.00 98.56 107 PHE A CA 1
ATOM 829 C C . PHE A 1 107 ? -11.519 8.071 5.740 1.00 98.56 107 PHE A C 1
ATOM 831 O O . PHE A 1 107 ? -11.461 7.202 4.870 1.00 98.56 107 PHE A O 1
ATOM 838 N N . GLU A 1 108 ? -11.227 9.351 5.502 1.00 98.12 108 GLU A N 1
ATOM 839 C CA . GLU A 1 108 ? -10.847 9.856 4.178 1.00 98.12 108 GLU A CA 1
ATOM 840 C C . GLU A 1 108 ? -9.567 9.187 3.640 1.00 98.12 108 GLU A C 1
ATOM 842 O O . GLU A 1 108 ? -9.456 8.914 2.444 1.00 98.12 108 GLU A O 1
ATOM 847 N N . GLU A 1 109 ? -8.621 8.842 4.520 1.00 97.12 109 GLU A N 1
ATOM 848 C CA . GLU A 1 109 ? -7.419 8.078 4.158 1.00 97.12 109 GLU A CA 1
ATOM 849 C C . GLU A 1 109 ? -7.779 6.736 3.497 1.00 97.12 109 GLU A C 1
ATOM 851 O O . GLU A 1 109 ? -7.243 6.397 2.442 1.00 97.12 109 GLU A O 1
ATOM 856 N N . PHE A 1 110 ? -8.721 5.990 4.082 1.00 98.25 110 PHE A N 1
ATOM 857 C CA . PHE A 1 110 ? -9.191 4.727 3.512 1.00 98.25 110 PHE A CA 1
ATOM 858 C C . PHE A 1 110 ? -10.071 4.950 2.280 1.00 98.25 110 PHE A C 1
ATOM 860 O O . PHE A 1 110 ? -9.927 4.222 1.298 1.00 98.25 110 PHE A O 1
ATOM 867 N N . HIS A 1 111 ? -10.974 5.937 2.304 1.00 97.25 111 HIS A N 1
ATOM 868 C CA . HIS A 1 111 ? -11.941 6.163 1.220 1.00 97.25 111 HIS A CA 1
ATOM 869 C C . HIS A 1 111 ? -11.259 6.557 -0.092 1.00 97.25 111 HIS A C 1
ATOM 871 O O . HIS A 1 111 ? -11.678 6.102 -1.160 1.00 97.25 111 HIS A O 1
ATOM 877 N N . SER A 1 112 ? -10.201 7.366 -0.001 1.00 93.94 112 SER A N 1
ATOM 878 C CA . SER A 1 112 ? -9.443 7.864 -1.152 1.00 93.94 112 SER A CA 1
ATOM 879 C C . SER A 1 112 ? -8.500 6.820 -1.763 1.00 93.94 112 SER A C 1
ATOM 881 O O . SER A 1 112 ? -8.262 6.844 -2.970 1.00 93.94 112 SER A O 1
ATOM 883 N N . LYS A 1 113 ? -7.982 5.881 -0.960 1.00 93.94 113 LYS A N 1
ATOM 884 C CA . LYS A 1 113 ? -6.946 4.921 -1.388 1.00 93.94 113 LYS A CA 1
ATOM 885 C C . LYS A 1 113 ? -7.454 3.491 -1.596 1.00 93.94 113 LYS A C 1
ATOM 887 O O . LYS A 1 113 ? -6.843 2.726 -2.340 1.00 93.94 113 LYS A O 1
ATOM 892 N N . THR A 1 114 ? -8.575 3.134 -0.971 1.00 96.00 114 THR A N 1
ATOM 893 C CA . THR A 1 114 ? -9.124 1.768 -0.959 1.00 96.00 114 THR A CA 1
ATOM 894 C C . THR A 1 114 ? -10.625 1.750 -1.253 1.00 96.00 114 THR A C 1
ATOM 896 O O . THR A 1 114 ? -11.274 2.798 -1.383 1.00 96.00 114 THR A O 1
ATOM 899 N N . CYS A 1 115 ? -11.202 0.554 -1.361 1.00 95.06 115 CYS A N 1
ATOM 900 C CA . CYS A 1 115 ? -12.645 0.380 -1.518 1.00 95.06 115 CYS A CA 1
ATOM 901 C C . CYS A 1 115 ? -13.386 0.348 -0.176 1.00 95.06 115 CYS A C 1
ATOM 903 O O . CYS A 1 115 ? -14.609 0.236 -0.165 1.00 95.06 115 CYS A O 1
ATOM 905 N N . ILE A 1 116 ? -12.675 0.487 0.948 1.00 98.38 116 ILE A N 1
ATOM 906 C CA . ILE A 1 116 ? -13.278 0.481 2.279 1.00 98.38 116 ILE A CA 1
ATOM 907 C C . ILE A 1 116 ? -14.161 1.708 2.469 1.00 98.38 116 ILE A C 1
ATOM 909 O O . ILE A 1 116 ? -13.766 2.835 2.158 1.00 98.38 116 ILE A O 1
ATOM 913 N N . ARG A 1 117 ? -15.367 1.498 2.997 1.00 98.25 117 ARG A N 1
ATOM 914 C CA . ARG A 1 117 ? -16.329 2.558 3.296 1.00 98.25 117 ARG A CA 1
ATOM 915 C C . ARG A 1 117 ? -16.788 2.454 4.741 1.00 98.25 117 ARG A C 1
ATOM 917 O O . ARG A 1 117 ? -17.455 1.503 5.133 1.00 98.25 117 ARG A O 1
ATOM 924 N N . PHE A 1 118 ? -16.448 3.484 5.505 1.00 98.56 118 PHE A N 1
ATOM 925 C CA . PHE A 1 118 ? -16.970 3.704 6.848 1.00 98.56 118 PHE A CA 1
ATOM 926 C C . PHE A 1 118 ? -18.318 4.407 6.731 1.00 98.56 118 PHE A C 1
ATOM 928 O O . PHE A 1 118 ? -18.393 5.506 6.180 1.00 98.56 118 PHE A O 1
ATOM 935 N N . GLN A 1 119 ? -19.376 3.760 7.207 1.00 98.19 119 GLN A N 1
ATOM 936 C CA . GLN A 1 119 ? -20.742 4.279 7.158 1.00 98.19 119 GLN A CA 1
ATOM 937 C C . GLN A 1 119 ? -21.305 4.403 8.574 1.00 98.19 119 GLN A C 1
ATOM 939 O O . GLN A 1 119 ? -21.048 3.514 9.388 1.00 98.19 119 GLN A O 1
ATOM 944 N N . PRO A 1 120 ? -22.072 5.462 8.888 1.00 98.06 120 PRO A N 1
ATOM 945 C CA . PRO A 1 120 ? -22.729 5.565 10.181 1.00 98.06 120 PRO A CA 1
ATOM 946 C C . PRO A 1 120 ? -23.578 4.324 10.461 1.00 98.06 120 PRO A C 1
ATOM 948 O O . PRO A 1 120 ? -24.236 3.787 9.567 1.00 98.06 120 PRO A O 1
ATOM 951 N N . TRP A 1 121 ? -23.522 3.863 11.702 1.00 97.88 121 TRP A N 1
ATOM 952 C CA . TRP A 1 121 ? -24.391 2.821 12.221 1.00 97.88 121 TRP A CA 1
ATOM 953 C C . TRP A 1 121 ? -25.838 3.321 12.275 1.00 97.88 121 TRP A C 1
ATOM 955 O O . TRP A 1 121 ? -26.100 4.429 12.751 1.00 97.88 121 TRP A O 1
ATOM 965 N N . GLU A 1 122 ? -26.766 2.482 11.829 1.00 96.12 122 GLU A N 1
ATOM 966 C CA . GLU A 1 122 ? -28.209 2.703 11.883 1.00 96.12 122 GLU A CA 1
ATOM 967 C C . GLU A 1 122 ? -28.895 1.587 12.684 1.00 96.12 122 GLU A C 1
ATOM 969 O O . GLU A 1 122 ? -28.354 0.496 12.881 1.00 96.12 122 GLU A O 1
ATOM 974 N N . GLU A 1 123 ? -30.113 1.850 13.163 1.00 94.00 123 GLU A N 1
ATOM 975 C CA . GLU A 1 123 ? -30.901 0.832 13.857 1.00 94.00 123 GLU A CA 1
ATOM 976 C C . GLU A 1 123 ? -31.125 -0.385 12.943 1.00 94.00 123 GLU A C 1
ATOM 978 O O . GLU A 1 123 ? -31.660 -0.265 11.843 1.00 94.00 123 GLU A O 1
ATOM 983 N N . GLY A 1 124 ? -30.697 -1.564 13.402 1.00 92.00 124 GLY A N 1
ATOM 984 C CA . GLY A 1 124 ? -30.732 -2.811 12.629 1.00 92.00 124 GLY A CA 1
ATOM 985 C C . GLY A 1 124 ? -29.366 -3.281 12.120 1.00 92.00 124 GLY A C 1
ATOM 986 O O . GLY A 1 124 ? -29.229 -4.459 11.788 1.00 92.00 124 GLY A O 1
ATOM 987 N N . ASP A 1 125 ? -28.338 -2.428 12.132 1.00 95.06 125 ASP A N 1
ATOM 988 C CA . ASP A 1 125 ? -26.961 -2.856 11.873 1.00 95.06 125 ASP A CA 1
ATOM 989 C C . ASP A 1 125 ? -26.453 -3.708 13.052 1.00 95.06 125 ASP A C 1
ATOM 991 O O . ASP A 1 125 ? -26.212 -3.210 14.155 1.00 95.06 125 ASP A O 1
ATOM 995 N N . LEU A 1 126 ? -26.300 -5.015 12.824 1.00 94.50 126 LEU A N 1
ATOM 996 C CA . LEU A 1 126 ? -25.888 -5.970 13.862 1.00 94.50 126 LEU A CA 1
ATOM 997 C C . LEU A 1 126 ? -24.394 -5.887 14.187 1.00 94.50 126 LEU A C 1
ATOM 999 O O . LEU A 1 126 ? -24.004 -6.061 15.338 1.00 94.50 126 LEU A O 1
ATOM 1003 N N . ASP A 1 127 ? -23.569 -5.633 13.172 1.00 95.62 127 ASP A N 1
ATOM 1004 C CA . ASP A 1 127 ? -22.114 -5.655 13.267 1.00 95.62 127 ASP A CA 1
ATOM 1005 C C . ASP A 1 127 ? -21.553 -4.249 13.049 1.00 95.62 127 ASP A C 1
ATOM 1007 O O . ASP A 1 127 ? -21.788 -3.658 11.994 1.00 95.62 127 ASP A O 1
ATOM 1011 N N . PHE A 1 128 ? -20.799 -3.711 14.009 1.00 96.94 128 PHE A N 1
ATOM 1012 C CA . PHE A 1 128 ? -20.257 -2.354 13.906 1.00 96.94 128 PHE A CA 1
ATOM 1013 C C . PHE A 1 128 ? -19.039 -2.121 14.797 1.00 96.94 128 PHE A C 1
ATOM 1015 O O . PHE A 1 128 ? -18.850 -2.789 15.810 1.00 96.94 128 PHE A O 1
ATOM 1022 N N . VAL A 1 129 ? -18.242 -1.119 14.429 1.00 97.75 129 VAL A N 1
ATOM 1023 C CA . VAL A 1 129 ? -17.102 -0.626 15.202 1.00 97.75 129 VAL A CA 1
ATOM 1024 C C . VAL A 1 129 ? -17.499 0.639 15.965 1.00 97.75 129 VAL A C 1
ATOM 1026 O O . VAL A 1 129 ? -17.824 1.669 15.377 1.00 97.75 129 VAL A O 1
ATOM 1029 N N . SER A 1 130 ? -17.453 0.586 17.287 1.00 97.69 130 SER A N 1
ATOM 1030 C CA . SER A 1 130 ? -17.586 1.745 18.164 1.00 97.69 130 SER A CA 1
ATOM 1031 C C . SER A 1 130 ? -16.235 2.444 18.319 1.00 97.69 130 SER A C 1
ATOM 1033 O O . SER A 1 130 ? -15.235 1.802 18.634 1.00 97.69 130 SER A O 1
ATOM 1035 N N . ILE A 1 131 ? -16.187 3.751 18.079 1.00 97.88 131 ILE A N 1
ATOM 1036 C CA . ILE A 1 131 ? -14.992 4.582 18.246 1.00 97.88 131 ILE A CA 1
ATOM 1037 C C . ILE A 1 131 ? -15.081 5.252 19.609 1.00 97.88 131 ILE A C 1
ATOM 1039 O O . ILE A 1 131 ? -15.942 6.103 19.828 1.00 97.88 131 ILE A O 1
ATOM 1043 N N . GLU A 1 132 ? -14.199 4.852 20.517 1.00 95.75 132 GLU A N 1
ATOM 1044 C CA . GLU A 1 132 ? -14.340 5.087 21.953 1.00 95.75 132 GLU A CA 1
ATOM 1045 C C . GLU A 1 132 ? -13.103 5.739 22.572 1.00 95.75 132 GLU A C 1
ATOM 1047 O O . GLU A 1 132 ? -11.994 5.703 22.030 1.00 95.75 132 GLU A O 1
ATOM 1052 N N . ILE A 1 133 ? -13.299 6.323 23.754 1.00 93.81 133 ILE A N 1
ATOM 1053 C CA . ILE A 1 133 ? -12.216 6.854 24.579 1.00 93.81 133 ILE A CA 1
ATOM 1054 C C . ILE A 1 133 ? -11.832 5.819 25.634 1.00 93.81 133 ILE A C 1
ATOM 1056 O O . ILE A 1 133 ? -12.670 5.377 26.415 1.00 93.81 133 ILE A O 1
ATOM 1060 N N . ASP A 1 134 ? -10.540 5.516 25.718 1.00 90.81 134 ASP A N 1
ATOM 1061 C CA . ASP A 1 134 ? -9.947 4.802 26.846 1.00 90.81 134 ASP A CA 1
ATOM 1062 C C . ASP A 1 134 ? -8.599 5.434 27.193 1.00 90.81 134 ASP A C 1
ATOM 1064 O O . ASP A 1 134 ? -7.589 5.210 26.534 1.00 90.81 134 ASP A O 1
ATOM 1068 N N . ASN A 1 135 ? -8.583 6.256 28.243 1.00 89.38 135 ASN A N 1
ATOM 1069 C CA . ASN A 1 135 ? -7.389 6.997 28.652 1.00 89.38 135 ASN A CA 1
ATOM 1070 C C . ASN A 1 135 ? -6.310 6.130 29.321 1.00 89.38 135 ASN A C 1
ATOM 1072 O O . ASN A 1 135 ? -5.279 6.679 29.707 1.00 89.38 135 ASN A O 1
ATOM 1076 N N . ASN A 1 136 ? -6.530 4.819 29.463 1.00 86.12 136 ASN A N 1
ATOM 1077 C CA . ASN A 1 136 ? -5.549 3.895 30.036 1.00 86.12 136 ASN A CA 1
ATOM 1078 C C . ASN A 1 136 ? -4.614 3.282 28.983 1.00 86.12 136 ASN A C 1
ATOM 1080 O O . ASN A 1 136 ? -3.609 2.678 29.349 1.00 86.12 136 ASN A O 1
ATOM 1084 N N . VAL A 1 137 ? -4.931 3.433 27.695 1.00 84.19 137 VAL A N 1
ATOM 1085 C CA . VAL A 1 137 ? -4.154 2.894 26.569 1.00 84.19 137 VAL A CA 1
ATOM 1086 C C . VAL A 1 137 ? -3.829 3.999 25.569 1.00 84.19 137 VAL A C 1
ATOM 1088 O O . VAL A 1 137 ? -4.474 5.044 25.557 1.00 84.19 137 VAL A O 1
ATOM 1091 N N . CYS A 1 138 ? -2.841 3.789 24.699 1.00 84.81 138 CYS A N 1
ATOM 1092 C CA . CYS A 1 138 ? -2.662 4.651 23.528 1.00 84.81 138 CYS A CA 1
ATOM 1093 C C . CYS A 1 138 ? -3.780 4.381 22.514 1.00 84.81 138 CYS A C 1
ATOM 1095 O O . CYS A 1 138 ? -4.585 5.260 22.202 1.00 84.81 138 CYS A O 1
ATOM 1097 N N . GLY A 1 139 ? -3.861 3.141 22.044 1.00 86.75 139 GLY A N 1
ATOM 1098 C CA . GLY A 1 139 ? -4.806 2.694 21.036 1.00 86.75 139 GLY A CA 1
ATOM 1099 C C . GLY A 1 139 ? -5.054 1.208 21.212 1.00 86.75 139 GLY A C 1
ATOM 1100 O O . GLY A 1 139 ? -4.139 0.490 21.605 1.00 86.75 139 GLY A O 1
ATOM 1101 N N . TYR A 1 140 ? -6.287 0.772 20.980 1.00 87.00 140 TYR A N 1
ATOM 1102 C CA . TYR A 1 140 ? -6.654 -0.623 21.147 1.00 87.00 140 TYR A CA 1
ATOM 1103 C C . TYR A 1 140 ? -7.862 -1.002 20.290 1.00 87.00 140 TYR A C 1
ATOM 1105 O O . TYR A 1 140 ? -8.896 -0.335 20.352 1.00 87.00 140 TYR A O 1
ATOM 1113 N N . ALA A 1 141 ? -7.757 -2.079 19.514 1.00 87.75 141 ALA A N 1
ATOM 1114 C CA . ALA A 1 141 ? -8.780 -2.482 18.557 1.00 87.75 141 ALA A CA 1
ATOM 1115 C C . ALA A 1 141 ? -9.068 -3.982 18.598 1.00 87.75 141 ALA A C 1
ATOM 1117 O O . ALA A 1 141 ? -8.187 -4.803 18.847 1.00 87.75 141 ALA A O 1
ATOM 1118 N N . ASN A 1 142 ? -10.302 -4.358 18.258 1.00 88.00 142 ASN A N 1
ATOM 1119 C CA . ASN A 1 142 ? -10.546 -5.716 17.780 1.00 88.00 142 ASN A CA 1
ATOM 1120 C C . ASN A 1 142 ? -9.950 -5.888 16.378 1.00 88.00 142 ASN A C 1
ATOM 1122 O O . ASN A 1 142 ? -10.052 -4.985 15.544 1.00 88.00 142 ASN A O 1
ATOM 1126 N N . VAL A 1 143 ? -9.384 -7.063 16.102 1.00 85.50 143 VAL A N 1
ATOM 1127 C CA . VAL A 1 143 ? -8.849 -7.381 14.776 1.00 85.50 143 VAL A CA 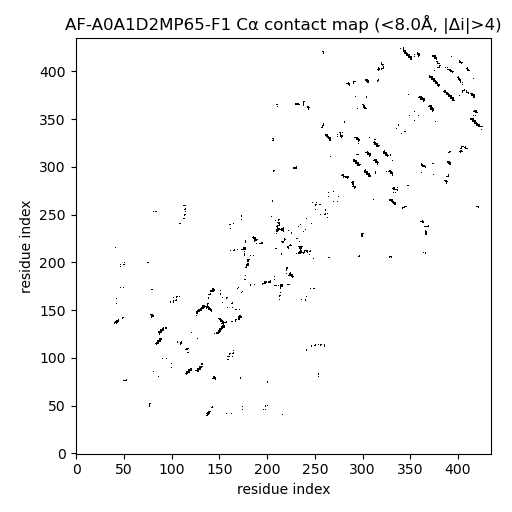1
ATOM 1128 C C . VAL A 1 143 ? -9.920 -8.052 13.926 1.00 85.50 143 VAL A C 1
ATOM 1130 O O . VAL A 1 143 ? -10.594 -8.973 14.387 1.00 85.50 143 VAL A O 1
ATOM 1133 N N . CYS A 1 144 ? -10.032 -7.621 12.667 1.00 88.12 144 CYS A N 1
ATOM 1134 C CA . CYS A 1 144 ? -11.026 -8.085 11.706 1.00 88.12 144 CYS A CA 1
ATOM 1135 C C . CYS A 1 144 ? -12.470 -7.817 12.153 1.00 88.12 144 CYS A C 1
ATOM 1137 O O . CYS A 1 144 ? -12.749 -7.252 13.215 1.00 88.12 144 CYS A O 1
ATOM 1139 N N . LYS A 1 145 ? -13.428 -8.254 11.330 1.00 88.25 145 LYS A N 1
ATOM 1140 C CA . LYS A 1 145 ? -14.814 -8.388 11.759 1.00 88.25 145 LYS A CA 1
ATOM 1141 C C . LYS A 1 145 ? -14.955 -9.631 12.632 1.00 88.25 145 LYS A C 1
ATOM 1143 O O . LYS A 1 145 ? -14.761 -10.754 12.156 1.00 88.25 145 LYS A O 1
ATOM 1148 N N . ILE A 1 146 ? -15.369 -9.419 13.874 1.00 87.94 146 ILE A N 1
ATOM 1149 C CA . ILE A 1 146 ? -15.669 -10.484 14.843 1.00 87.94 146 ILE A CA 1
ATOM 1150 C C . ILE A 1 146 ? -17.177 -10.711 15.025 1.00 87.94 146 ILE A C 1
ATOM 1152 O O . ILE A 1 146 ? -17.595 -11.776 15.468 1.00 87.94 146 ILE A O 1
ATOM 1156 N N . GLY A 1 147 ? -17.991 -9.749 14.581 1.00 86.69 147 GLY A N 1
ATOM 1157 C CA . GLY A 1 147 ? -19.447 -9.774 14.694 1.00 86.69 147 GLY A CA 1
ATOM 1158 C C . GLY A 1 147 ? -19.962 -9.073 15.952 1.00 86.69 147 GLY A C 1
ATOM 1159 O O . GLY A 1 147 ? -19.262 -8.984 16.955 1.00 86.69 147 GLY A O 1
ATOM 1160 N N . GLY A 1 148 ? -21.188 -8.559 15.887 1.00 92.31 148 GLY A N 1
ATOM 1161 C CA . GLY A 1 148 ? -21.782 -7.760 16.950 1.00 92.31 148 GLY A CA 1
ATOM 1162 C C . GLY A 1 148 ? -21.088 -6.410 17.149 1.00 92.31 148 GLY A C 1
ATOM 1163 O O . GLY A 1 148 ? -20.486 -5.832 16.238 1.00 92.31 148 GLY A O 1
ATOM 1164 N N . TYR A 1 149 ? -21.170 -5.921 18.384 1.00 93.38 149 TYR A N 1
ATOM 1165 C CA . TYR A 1 149 ? -20.385 -4.784 18.844 1.00 93.38 149 TYR A CA 1
ATOM 1166 C C . TYR A 1 149 ? -18.898 -5.154 18.901 1.00 93.38 149 TYR A C 1
ATOM 1168 O O . TYR A 1 149 ? -18.504 -6.117 19.558 1.00 93.38 149 TYR A O 1
ATOM 1176 N N . GLN A 1 150 ? -18.075 -4.328 18.271 1.00 92.94 150 GLN A N 1
ATOM 1177 C CA . GLN A 1 150 ? -16.628 -4.306 18.439 1.00 92.94 150 GLN A CA 1
ATOM 1178 C C . GLN A 1 150 ? -16.158 -2.857 18.538 1.00 92.94 150 GLN A C 1
ATOM 1180 O O . GLN A 1 150 ? -16.930 -1.940 18.263 1.00 92.94 150 GLN A O 1
ATOM 1185 N N . PHE A 1 151 ? -14.919 -2.618 18.952 1.00 92.44 151 PHE A N 1
ATOM 1186 C CA . PHE A 1 151 ? -14.451 -1.265 19.239 1.00 92.44 151 PHE A CA 1
ATOM 1187 C C . PHE A 1 151 ? -13.063 -0.971 18.677 1.00 92.44 151 PHE A C 1
ATOM 1189 O O . PHE A 1 151 ? -12.251 -1.864 18.422 1.00 92.44 151 PHE A O 1
ATOM 1196 N N . VAL A 1 152 ? -12.806 0.327 18.550 1.00 94.06 152 VAL A N 1
ATOM 1197 C CA . VAL A 1 152 ? -11.479 0.934 18.512 1.00 94.06 152 VAL A CA 1
ATOM 1198 C C . VAL A 1 152 ? -11.438 2.019 19.587 1.00 94.06 152 VAL A C 1
ATOM 1200 O O . VAL A 1 152 ? -12.300 2.896 19.642 1.00 94.06 152 VAL A O 1
ATOM 1203 N N . ARG A 1 153 ? -10.468 1.929 20.488 1.00 91.75 153 ARG A N 1
ATOM 1204 C CA . ARG A 1 153 ? -10.334 2.773 21.675 1.00 91.75 153 ARG A CA 1
ATOM 1205 C C . ARG A 1 153 ? -9.058 3.575 21.609 1.00 91.75 153 ARG A C 1
ATOM 1207 O O . ARG A 1 153 ? -8.031 3.056 21.187 1.00 91.75 153 ARG A O 1
ATOM 1214 N N . PHE A 1 154 ? -9.127 4.817 22.070 1.00 91.94 154 PHE A N 1
ATOM 1215 C CA . PHE A 1 154 ? -7.993 5.731 22.036 1.00 91.94 154 PHE A CA 1
ATOM 1216 C C . PHE A 1 154 ? -7.854 6.513 23.334 1.00 91.94 154 PHE A C 1
ATOM 1218 O O . PHE A 1 154 ? -8.831 7.053 23.863 1.00 91.94 154 PHE A O 1
ATOM 1225 N N . GLY A 1 155 ? -6.616 6.646 23.797 1.00 90.38 155 GLY A N 1
ATOM 1226 C CA . GLY A 1 155 ? -6.281 7.512 24.915 1.00 90.38 155 GLY A CA 1
ATOM 1227 C C . GLY A 1 155 ? -6.094 8.965 24.517 1.00 90.38 155 GLY A C 1
ATOM 1228 O O . GLY A 1 155 ? -5.948 9.329 23.348 1.00 90.38 155 GLY A O 1
ATOM 1229 N N . LYS A 1 156 ? -6.050 9.829 25.533 1.00 85.69 156 LYS A N 1
ATOM 1230 C CA . LYS A 1 156 ? -6.005 11.288 25.387 1.00 85.69 156 LYS A CA 1
ATOM 1231 C C . LYS A 1 156 ? -4.990 11.795 24.357 1.00 85.69 156 LYS A C 1
ATOM 1233 O O . LYS A 1 156 ? -5.337 12.683 23.582 1.00 85.69 156 LYS A O 1
ATOM 1238 N N . HIS A 1 157 ? -3.770 11.258 24.367 1.00 85.75 157 HIS A N 1
ATOM 1239 C CA . HIS A 1 157 ? -2.643 11.728 23.548 1.00 85.75 157 HIS A CA 1
ATOM 1240 C C . HIS A 1 157 ? -2.513 11.017 22.195 1.00 85.75 157 HIS A C 1
ATOM 1242 O O . HIS A 1 157 ? -1.606 11.315 21.427 1.00 85.75 157 HIS A O 1
ATOM 1248 N N . CYS A 1 158 ? -3.435 10.104 21.902 1.00 88.44 158 CYS A N 1
ATOM 1249 C CA . CYS A 1 158 ? -3.305 9.116 20.837 1.00 88.44 158 CYS A CA 1
ATOM 1250 C C . CYS A 1 158 ? -4.498 9.164 19.872 1.00 88.44 158 CYS A C 1
ATOM 1252 O O . CYS A 1 158 ? -4.656 8.305 19.015 1.00 88.44 158 CYS A O 1
ATOM 1254 N N . ARG A 1 159 ? -5.336 10.199 19.996 1.00 92.88 159 ARG A N 1
ATOM 1255 C CA . ARG A 1 159 ? -6.466 10.511 19.107 1.00 92.88 159 ARG A CA 1
ATOM 1256 C C . ARG A 1 159 ? -6.011 11.359 17.918 1.00 92.88 159 ARG A C 1
ATOM 1258 O O . ARG A 1 159 ? -6.581 12.403 17.627 1.00 92.88 159 ARG A O 1
ATOM 1265 N N . THR A 1 160 ? -4.925 10.940 17.277 1.00 93.44 160 THR A N 1
ATOM 1266 C CA . THR A 1 160 ? -4.399 11.545 16.047 1.00 93.44 160 THR A CA 1
ATOM 1267 C C . THR A 1 160 ? -4.892 10.747 14.844 1.00 93.44 160 THR A C 1
ATOM 1269 O O . THR A 1 160 ? -5.141 9.545 14.962 1.00 93.44 160 THR A O 1
ATOM 1272 N N . LYS A 1 161 ? -4.980 11.369 13.661 1.00 95.19 161 LYS A N 1
ATOM 1273 C CA . LYS A 1 161 ? -5.270 10.657 12.405 1.00 95.19 161 LYS A CA 1
ATOM 1274 C C . LYS A 1 161 ? -4.433 9.377 12.252 1.00 95.19 161 LYS A C 1
ATOM 1276 O O . LYS A 1 161 ? -4.993 8.338 11.924 1.00 95.19 161 LYS A O 1
ATOM 1281 N N . ALA A 1 162 ? -3.119 9.443 12.482 1.00 93.00 162 ALA A N 1
ATOM 1282 C CA . ALA A 1 162 ? -2.204 8.316 12.277 1.00 93.00 162 ALA A CA 1
ATOM 1283 C C . ALA A 1 162 ? -2.562 7.113 13.169 1.00 93.00 162 ALA A C 1
ATOM 1285 O O . ALA A 1 162 ? -2.729 5.994 12.680 1.00 93.00 162 ALA A O 1
ATOM 1286 N N . ASN A 1 163 ? -2.776 7.349 14.462 1.00 92.62 163 ASN A N 1
ATOM 1287 C CA . ASN A 1 163 ? -3.128 6.293 15.408 1.00 92.62 163 ASN A CA 1
ATOM 1288 C C . ASN A 1 163 ? -4.526 5.736 15.116 1.00 92.62 163 ASN A C 1
ATOM 1290 O O . ASN A 1 163 ? -4.737 4.529 15.196 1.00 92.62 163 ASN A O 1
ATOM 1294 N N . ILE A 1 164 ? -5.473 6.592 14.717 1.00 96.12 164 ILE A N 1
ATOM 1295 C CA . ILE A 1 164 ? -6.811 6.146 14.315 1.00 96.12 164 ILE A CA 1
ATOM 1296 C C . ILE A 1 164 ? -6.735 5.259 13.068 1.00 96.12 164 ILE A C 1
ATOM 1298 O O . ILE A 1 164 ? -7.357 4.200 13.046 1.00 96.12 164 ILE A O 1
ATOM 1302 N N . VAL A 1 165 ? -5.931 5.630 12.065 1.00 97.12 165 VAL A N 1
ATOM 1303 C CA . VAL A 1 165 ? -5.690 4.797 10.875 1.00 97.12 165 VAL A CA 1
ATOM 1304 C C . VAL A 1 165 ? -5.116 3.434 11.262 1.00 97.12 165 VAL A C 1
ATOM 1306 O O . VAL A 1 165 ? -5.620 2.424 10.781 1.00 97.12 165 VAL A O 1
ATOM 1309 N N . HIS A 1 166 ? -4.127 3.391 12.156 1.00 94.94 166 HIS A N 1
ATOM 1310 C CA . HIS A 1 166 ? -3.531 2.143 12.641 1.00 94.94 166 HIS A CA 1
ATOM 1311 C C . HIS A 1 166 ? -4.580 1.215 13.279 1.00 94.94 166 HIS A C 1
ATOM 1313 O O . HIS A 1 166 ? -4.720 0.053 12.906 1.00 94.94 166 HIS A O 1
ATOM 1319 N N . GLN A 1 167 ? -5.377 1.732 14.216 1.00 94.62 167 GLN A N 1
ATOM 1320 C CA . GLN A 1 167 ? -6.369 0.917 14.925 1.00 94.62 167 GLN A CA 1
ATOM 1321 C C . GLN A 1 167 ? -7.521 0.471 14.008 1.00 94.62 167 GLN A C 1
ATOM 1323 O O . GLN A 1 167 ? -8.015 -0.651 14.113 1.00 94.62 167 GLN A O 1
ATOM 1328 N N . LEU A 1 168 ? -7.924 1.309 13.047 1.00 96.81 168 LEU A N 1
ATOM 1329 C CA . LEU A 1 168 ? -8.884 0.909 12.015 1.00 96.81 168 LEU A CA 1
ATOM 1330 C C . LEU A 1 168 ? -8.301 -0.141 11.056 1.00 96.81 168 LEU A C 1
ATOM 1332 O O . LEU A 1 168 ? -9.035 -1.015 10.601 1.00 96.81 168 LEU A O 1
ATOM 1336 N N . ALA A 1 169 ? -6.999 -0.099 10.768 1.00 94.75 169 ALA A N 1
ATOM 1337 C CA . ALA A 1 169 ? -6.330 -1.104 9.949 1.00 94.75 169 ALA A CA 1
ATOM 1338 C C . ALA A 1 169 ? -6.324 -2.491 10.621 1.00 94.75 169 ALA A C 1
ATOM 1340 O O . ALA A 1 169 ? -6.579 -3.485 9.938 1.00 94.75 169 ALA A O 1
ATOM 1341 N N . HIS A 1 170 ? -6.177 -2.574 11.949 1.00 92.44 170 HIS A N 1
ATOM 1342 C CA . HIS A 1 170 ? -6.431 -3.821 12.685 1.00 92.44 170 HIS A CA 1
ATOM 1343 C C . HIS A 1 170 ? -7.864 -4.324 12.501 1.00 92.44 170 HIS A C 1
ATOM 1345 O O . HIS A 1 170 ? -8.072 -5.487 12.146 1.00 92.44 170 HIS A O 1
ATOM 1351 N N . ALA A 1 171 ? -8.869 -3.454 12.647 1.00 92.56 171 ALA A N 1
ATOM 1352 C CA . ALA A 1 171 ? -10.269 -3.822 12.405 1.00 92.56 171 ALA A CA 1
ATOM 1353 C C . ALA A 1 171 ? -10.521 -4.304 10.958 1.00 92.56 171 ALA A C 1
ATOM 1355 O O . ALA A 1 171 ? -11.499 -5.009 10.699 1.00 92.56 171 ALA A O 1
ATOM 1356 N N . LEU A 1 172 ? -9.620 -3.973 10.027 1.00 93.62 172 LEU A N 1
ATOM 1357 C CA . LEU A 1 172 ? -9.602 -4.419 8.633 1.00 93.62 172 LEU A CA 1
ATOM 1358 C C . LEU A 1 172 ? -8.679 -5.623 8.365 1.00 93.62 172 LEU A C 1
ATOM 1360 O O . LEU A 1 172 ? -8.485 -5.960 7.199 1.00 93.62 172 LEU A O 1
ATOM 1364 N N . CYS A 1 173 ? -8.195 -6.304 9.408 1.00 88.69 173 CYS A N 1
ATOM 1365 C CA . CYS A 1 173 ? -7.327 -7.491 9.367 1.00 88.69 173 CYS A CA 1
ATOM 1366 C C . CYS A 1 173 ? -5.848 -7.254 9.030 1.00 88.69 173 CYS A C 1
ATOM 1368 O O . CYS A 1 173 ? -5.164 -8.207 8.648 1.00 88.69 173 CYS A O 1
ATOM 1370 N N . LEU A 1 174 ? -5.324 -6.033 9.163 1.00 88.31 174 LEU A N 1
ATOM 1371 C CA . LEU A 1 174 ? -3.875 -5.845 9.107 1.00 88.31 174 LEU A CA 1
ATOM 1372 C C . LEU A 1 174 ? -3.234 -6.163 10.465 1.00 88.31 174 LEU A C 1
ATOM 1374 O O . LEU A 1 174 ? -3.701 -5.725 11.519 1.00 88.31 174 LEU A O 1
ATOM 1378 N N . SER A 1 175 ? -2.157 -6.942 10.422 1.00 87.12 175 SER A N 1
ATOM 1379 C CA . SER A 1 175 ? -1.284 -7.236 11.556 1.00 87.12 175 SER A CA 1
ATOM 1380 C C . SER A 1 175 ? -0.083 -6.298 11.572 1.00 87.12 175 SER A C 1
ATOM 1382 O O . SER A 1 175 ? 0.225 -5.653 10.568 1.00 87.12 175 SER A O 1
ATOM 1384 N N . HIS A 1 176 ? 0.633 -6.265 12.691 1.00 91.06 176 HIS A N 1
ATOM 1385 C CA . HIS A 1 176 ? 1.884 -5.531 12.781 1.00 91.06 176 HIS A CA 1
ATOM 1386 C C . HIS A 1 176 ? 2.949 -6.063 11.815 1.00 91.06 176 HIS A C 1
ATOM 1388 O O . HIS A 1 176 ? 3.236 -7.261 11.760 1.00 91.06 176 HIS A O 1
ATOM 1394 N N . GLU A 1 177 ? 3.589 -5.154 11.079 1.00 92.12 177 GLU A N 1
ATOM 1395 C CA . GLU A 1 177 ? 4.589 -5.520 10.069 1.00 92.12 177 GLU A CA 1
ATOM 1396 C C . GLU A 1 177 ? 5.854 -6.100 10.720 1.00 92.12 177 GLU A C 1
ATOM 1398 O O . GLU A 1 177 ? 6.400 -7.112 10.282 1.00 92.12 177 GLU A O 1
ATOM 1403 N N . HIS A 1 178 ? 6.257 -5.516 11.849 1.00 91.00 178 HIS A N 1
ATOM 1404 C CA . HIS A 1 178 ? 7.415 -5.923 12.643 1.00 91.00 178 HIS A CA 1
ATOM 1405 C C . HIS A 1 178 ? 7.213 -7.248 13.402 1.00 91.00 178 HIS A C 1
ATOM 1407 O O . HIS A 1 178 ? 8.063 -7.666 14.186 1.00 91.00 178 HIS A O 1
ATOM 1413 N N . GLN A 1 179 ? 6.101 -7.947 13.168 1.00 88.69 179 GLN A N 1
ATOM 1414 C CA . GLN A 1 179 ? 5.811 -9.266 13.734 1.00 88.69 179 GLN A CA 1
ATOM 1415 C C . GLN A 1 179 ? 5.625 -10.351 12.687 1.00 88.69 179 GLN A C 1
ATOM 1417 O O . GLN A 1 179 ? 5.378 -11.506 13.044 1.00 88.69 179 GLN A O 1
ATOM 1422 N N . ARG A 1 180 ? 5.829 -10.023 11.409 1.00 90.25 180 ARG A N 1
ATOM 1423 C CA . ARG A 1 180 ? 5.867 -11.021 10.344 1.00 90.25 180 ARG A CA 1
ATOM 1424 C C . ARG A 1 180 ? 6.866 -12.148 10.668 1.00 90.25 180 ARG A C 1
ATOM 1426 O O . ARG A 1 180 ? 7.940 -11.880 11.224 1.00 90.25 180 ARG A O 1
ATOM 1433 N N . PRO A 1 181 ? 6.582 -13.404 10.275 1.00 89.25 181 PRO A N 1
ATOM 1434 C CA . PRO A 1 181 ? 7.518 -14.519 10.448 1.00 89.25 181 PRO A CA 1
ATOM 1435 C C . PRO A 1 181 ? 8.912 -14.273 9.855 1.00 89.25 181 PRO A C 1
ATOM 1437 O O . PRO A 1 181 ? 9.922 -14.716 10.414 1.00 89.25 181 PRO A O 1
ATOM 1440 N N . ASP A 1 182 ? 8.963 -13.539 8.741 1.00 91.00 182 ASP A N 1
ATOM 1441 C CA . ASP A 1 182 ? 10.164 -13.227 7.970 1.00 91.00 182 ASP A CA 1
ATOM 1442 C C . ASP A 1 182 ? 10.874 -11.935 8.415 1.00 91.00 182 ASP A C 1
ATOM 1444 O O . ASP A 1 182 ? 11.915 -11.604 7.852 1.00 91.00 182 ASP A O 1
ATOM 1448 N N . ARG A 1 183 ? 10.387 -11.231 9.454 1.00 92.94 183 ARG A N 1
ATOM 1449 C CA . ARG A 1 183 ? 10.922 -9.918 9.876 1.00 92.94 183 ARG A CA 1
ATOM 1450 C C . ARG A 1 183 ? 12.432 -9.903 10.142 1.00 92.94 183 ARG A C 1
ATOM 1452 O O . ARG A 1 183 ? 13.060 -8.869 9.969 1.00 92.94 183 ARG A O 1
ATOM 1459 N N . ASP A 1 184 ? 13.021 -11.018 10.587 1.00 93.06 184 ASP A N 1
ATOM 1460 C CA . ASP A 1 184 ? 14.435 -11.059 10.999 1.00 93.06 184 ASP A CA 1
ATOM 1461 C C . ASP A 1 184 ? 15.386 -10.969 9.787 1.00 93.06 184 ASP A C 1
ATOM 1463 O O . ASP A 1 184 ? 16.590 -10.791 9.950 1.00 93.06 184 ASP A O 1
ATOM 1467 N N . LEU A 1 185 ? 14.855 -11.065 8.560 1.00 91.69 185 LEU A N 1
ATOM 1468 C CA . LEU A 1 185 ? 15.581 -10.713 7.336 1.00 91.69 185 LEU A CA 1
ATOM 1469 C C . LEU A 1 185 ? 15.760 -9.188 7.197 1.00 91.69 185 LEU A C 1
ATOM 1471 O O . LEU A 1 185 ? 16.699 -8.723 6.551 1.00 91.69 185 LEU A O 1
ATOM 1475 N N . TYR A 1 186 ? 14.874 -8.414 7.825 1.00 91.69 186 TYR A N 1
ATOM 1476 C CA . TYR A 1 186 ? 14.704 -6.971 7.643 1.00 91.69 186 TYR A CA 1
ATOM 1477 C C . TYR A 1 186 ? 15.062 -6.165 8.895 1.00 91.69 186 TYR A C 1
ATOM 1479 O O . TYR A 1 186 ? 15.442 -4.996 8.785 1.00 91.69 186 TYR A O 1
ATOM 1487 N N . LEU A 1 187 ? 14.946 -6.782 10.071 1.00 93.69 187 LEU A N 1
ATOM 1488 C CA . LEU A 1 187 ? 15.155 -6.185 11.383 1.00 93.69 187 LEU A CA 1
ATOM 1489 C C . LEU A 1 187 ? 16.149 -7.001 12.212 1.00 93.69 187 LEU A C 1
ATOM 1491 O O . LEU A 1 187 ? 16.116 -8.228 12.254 1.00 93.69 187 LEU A O 1
ATOM 1495 N N . SER A 1 188 ? 17.004 -6.290 12.934 1.00 93.69 188 SER A N 1
ATOM 1496 C CA . SER A 1 188 ? 17.917 -6.807 13.942 1.00 93.69 188 SER A CA 1
ATOM 1497 C C . SER A 1 188 ? 17.465 -6.345 15.317 1.00 93.69 188 SER A C 1
ATOM 1499 O O . SER A 1 188 ? 17.336 -5.151 15.578 1.00 93.69 188 SER A O 1
ATOM 1501 N N . TYR A 1 189 ? 17.286 -7.292 16.230 1.00 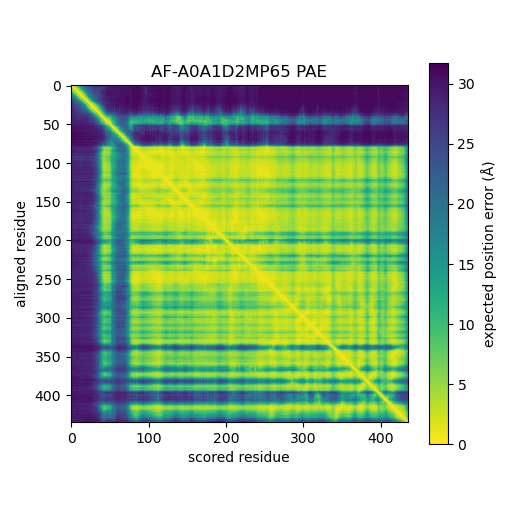91.94 189 TYR A N 1
ATOM 1502 C CA . TYR A 1 189 ? 16.954 -7.009 17.626 1.00 91.94 189 TYR A CA 1
ATOM 1503 C C . TYR A 1 189 ? 18.168 -7.135 18.560 1.00 91.94 189 TYR A C 1
ATOM 1505 O O . TYR A 1 189 ? 18.025 -7.326 19.768 1.00 91.94 189 TYR A O 1
ATOM 1513 N N . SER A 1 190 ? 19.383 -7.036 18.013 1.00 90.00 190 SER A N 1
ATOM 1514 C CA . SER A 1 190 ? 20.608 -7.118 18.809 1.00 90.00 190 SER A CA 1
ATOM 1515 C C . SER A 1 190 ? 20.633 -6.037 19.894 1.00 90.00 190 SER A C 1
ATOM 1517 O O . SER A 1 190 ? 20.535 -4.848 19.598 1.00 90.00 190 SER A O 1
ATOM 1519 N N . GLY A 1 191 ? 20.772 -6.456 21.154 1.00 84.69 191 GLY A N 1
ATOM 1520 C CA . GLY A 1 191 ? 20.811 -5.553 22.306 1.00 84.69 191 GLY A CA 1
ATOM 1521 C C . GLY A 1 191 ? 19.450 -5.204 22.920 1.00 84.69 191 GLY A C 1
ATOM 1522 O O . GLY A 1 191 ? 19.427 -4.460 23.897 1.00 84.69 191 GLY A O 1
ATOM 1523 N N . TYR A 1 192 ? 18.340 -5.758 22.419 1.00 86.38 192 TYR A N 1
ATOM 1524 C CA . TYR A 1 192 ? 17.019 -5.611 23.037 1.00 86.38 192 TYR A CA 1
ATOM 1525 C C . TYR A 1 192 ? 16.617 -6.870 23.808 1.00 86.38 192 TYR A C 1
ATOM 1527 O O . TYR A 1 192 ? 16.875 -7.991 23.376 1.00 86.38 192 TYR A O 1
ATOM 1535 N N . THR A 1 193 ? 15.965 -6.686 24.957 1.00 82.56 193 THR A N 1
ATOM 1536 C CA . THR A 1 193 ? 15.475 -7.791 25.801 1.00 82.56 193 THR A CA 1
ATOM 1537 C C . THR A 1 193 ? 14.006 -8.121 25.554 1.00 82.56 193 THR A C 1
ATOM 1539 O O . THR A 1 193 ? 13.601 -9.264 25.738 1.00 82.56 193 THR A O 1
ATOM 1542 N N . ASN A 1 194 ? 13.217 -7.138 25.114 1.00 81.44 194 ASN A N 1
ATOM 1543 C CA . ASN A 1 194 ? 11.782 -7.272 24.875 1.00 81.44 194 ASN A CA 1
ATOM 1544 C C . ASN A 1 194 ? 11.534 -7.314 23.368 1.00 81.44 194 ASN A C 1
ATOM 1546 O O . ASN A 1 194 ? 11.273 -6.286 22.750 1.00 81.44 194 ASN A O 1
ATOM 1550 N N . ILE A 1 195 ? 11.700 -8.500 22.782 1.00 85.38 195 ILE A N 1
ATOM 1551 C CA . ILE A 1 195 ? 11.511 -8.730 21.348 1.00 85.38 195 ILE A CA 1
ATOM 1552 C C . ILE A 1 195 ? 10.058 -9.163 21.121 1.00 85.38 195 ILE A C 1
ATOM 1554 O O . ILE A 1 195 ? 9.611 -10.112 21.773 1.00 85.38 195 ILE A O 1
ATOM 1558 N N . PRO A 1 196 ? 9.325 -8.533 20.191 1.00 84.38 196 PRO A N 1
ATOM 1559 C CA . PRO A 1 196 ? 7.935 -8.877 19.943 1.00 84.38 196 PRO A CA 1
ATOM 1560 C C . PRO A 1 196 ? 7.836 -10.294 19.375 1.00 84.38 196 PRO A C 1
ATOM 1562 O O . PRO A 1 196 ? 8.695 -10.755 18.611 1.00 84.38 196 PRO A O 1
ATOM 1565 N N . LYS A 1 197 ? 6.784 -11.024 19.738 1.00 86.38 197 LYS A N 1
ATOM 1566 C CA . LYS A 1 197 ? 6.559 -12.384 19.233 1.00 86.38 197 LYS A CA 1
ATOM 1567 C C . LYS A 1 197 ? 6.285 -12.336 17.726 1.00 86.38 197 LYS A C 1
ATOM 1569 O O . LYS A 1 197 ? 5.665 -11.394 17.242 1.00 86.38 197 LYS A O 1
ATOM 1574 N N . LYS A 1 198 ? 6.790 -13.319 16.975 1.00 87.06 198 LYS A N 1
ATOM 1575 C CA . LYS A 1 198 ? 6.416 -13.496 15.564 1.00 87.06 198 LYS A CA 1
ATOM 1576 C C . LYS A 1 198 ? 5.028 -14.109 15.485 1.00 87.06 198 LYS A C 1
ATOM 1578 O O . LYS A 1 198 ? 4.762 -15.066 16.207 1.00 87.06 198 LYS A O 1
ATOM 1583 N N . MET A 1 199 ? 4.210 -13.623 14.565 1.00 81.69 199 MET A N 1
ATOM 1584 C CA . MET A 1 199 ? 2.905 -14.200 14.278 1.00 81.69 199 MET A CA 1
ATOM 1585 C C . MET A 1 199 ? 3.044 -15.410 13.363 1.00 81.69 199 MET A C 1
ATOM 1587 O O . MET A 1 199 ? 3.075 -15.287 12.142 1.00 81.69 199 MET A O 1
ATOM 1591 N N . SER A 1 200 ? 3.167 -16.587 13.964 1.00 66.56 200 SER A N 1
ATOM 1592 C CA . SER A 1 200 ? 3.543 -17.820 13.259 1.00 66.56 200 SER A CA 1
ATOM 1593 C C . SER A 1 200 ? 2.496 -18.335 12.263 1.00 66.56 200 SER A C 1
ATOM 1595 O O . SER A 1 200 ? 2.844 -19.077 11.349 1.00 66.56 200 SER A O 1
ATOM 1597 N N . THR A 1 201 ? 1.234 -17.929 12.413 1.00 63.59 201 THR A N 1
ATOM 1598 C CA . THR A 1 201 ? 0.106 -18.324 11.553 1.00 63.59 201 THR A CA 1
ATOM 1599 C C . THR A 1 201 ? -0.117 -17.391 10.360 1.00 63.59 201 THR A C 1
ATOM 1601 O O . THR A 1 201 ? -1.017 -17.630 9.555 1.00 63.59 201 THR A O 1
ATOM 1604 N N . TYR A 1 202 ? 0.670 -16.318 10.242 1.00 66.19 202 TYR A N 1
ATOM 1605 C CA . TYR A 1 202 ? 0.499 -15.302 9.209 1.00 66.19 202 TYR A CA 1
ATOM 1606 C C . TYR A 1 202 ? 1.471 -15.520 8.052 1.00 66.19 202 TYR A C 1
ATOM 1608 O O . TYR A 1 202 ? 2.678 -15.391 8.228 1.00 66.19 202 TYR A O 1
ATOM 1616 N N . GLU A 1 203 ? 0.960 -15.790 6.853 1.00 66.38 203 GLU A N 1
ATOM 1617 C CA . GLU A 1 203 ? 1.795 -15.826 5.652 1.00 66.38 203 GLU A CA 1
ATOM 1618 C C . GLU A 1 203 ? 2.163 -14.395 5.229 1.00 66.38 203 GLU A C 1
ATOM 1620 O O . GLU A 1 203 ? 1.262 -13.588 4.969 1.00 66.38 203 GLU A O 1
ATOM 1625 N N . PRO A 1 204 ? 3.462 -14.042 5.157 1.00 70.56 204 PRO A N 1
ATOM 1626 C CA . PRO A 1 204 ? 3.875 -12.709 4.749 1.00 70.56 204 PRO A CA 1
ATOM 1627 C C . PRO A 1 204 ? 3.349 -12.367 3.350 1.00 70.56 204 PRO A C 1
ATOM 1629 O O . PRO A 1 204 ? 3.722 -12.981 2.350 1.00 70.56 204 PRO A O 1
ATOM 1632 N N . MET A 1 205 ? 2.488 -11.353 3.265 1.00 72.50 205 MET A N 1
ATOM 1633 C CA . MET A 1 205 ? 1.981 -10.864 1.987 1.00 72.50 205 MET A CA 1
ATOM 1634 C C . MET A 1 205 ? 2.940 -9.832 1.403 1.00 72.50 205 MET A C 1
ATOM 1636 O O . MET A 1 205 ? 2.924 -8.660 1.785 1.00 72.50 205 MET A O 1
ATOM 1640 N N . GLY A 1 206 ? 3.745 -10.283 0.446 1.00 85.00 206 GLY A N 1
ATOM 1641 C CA . GLY A 1 206 ? 4.569 -9.403 -0.368 1.00 85.00 206 GLY A CA 1
ATOM 1642 C C . GLY A 1 206 ? 5.817 -8.855 0.322 1.00 85.00 206 GLY A C 1
ATOM 1643 O O . GLY A 1 206 ? 6.305 -9.394 1.319 1.00 85.00 206 GLY A O 1
ATOM 1644 N N . ILE A 1 207 ? 6.360 -7.786 -0.252 1.00 90.44 207 ILE A N 1
ATOM 1645 C CA . ILE A 1 207 ? 7.568 -7.089 0.208 1.00 90.44 207 ILE A CA 1
ATOM 1646 C C . ILE A 1 207 ? 7.384 -6.556 1.642 1.00 90.44 207 ILE A C 1
ATOM 1648 O O . ILE A 1 207 ? 6.285 -6.163 2.035 1.00 90.44 207 ILE A O 1
ATOM 1652 N N . TYR A 1 208 ? 8.461 -6.545 2.435 1.00 91.44 208 TYR A N 1
ATOM 1653 C CA . TYR A 1 208 ? 8.456 -5.979 3.786 1.00 91.44 208 TYR A CA 1
ATOM 1654 C C . TYR A 1 208 ? 8.376 -4.453 3.775 1.00 91.44 208 TYR A C 1
ATOM 1656 O O . TYR A 1 208 ? 9.168 -3.777 3.111 1.00 91.44 208 TYR A O 1
ATOM 1664 N N . ASP A 1 209 ? 7.443 -3.906 4.548 1.00 91.62 209 ASP A N 1
ATOM 1665 C CA . ASP A 1 209 ? 7.121 -2.487 4.525 1.00 91.62 209 ASP A CA 1
ATOM 1666 C C . ASP A 1 209 ? 7.559 -1.735 5.788 1.00 91.62 209 ASP A C 1
ATOM 1668 O O . ASP A 1 209 ? 6.794 -1.563 6.736 1.00 91.62 209 ASP A O 1
ATOM 1672 N N . TYR A 1 210 ? 8.776 -1.188 5.777 1.00 91.44 210 TYR A N 1
ATOM 1673 C CA . TYR A 1 210 ? 9.247 -0.337 6.877 1.00 91.44 210 TYR A CA 1
ATOM 1674 C C . TYR A 1 210 ? 8.340 0.881 7.122 1.00 91.44 210 TYR A C 1
ATOM 1676 O O . TYR A 1 210 ? 8.291 1.387 8.235 1.00 91.44 210 TYR A O 1
ATOM 1684 N N . GLY A 1 211 ? 7.616 1.357 6.106 1.00 90.62 211 GLY A N 1
ATOM 1685 C CA . GLY A 1 211 ? 6.785 2.554 6.161 1.00 90.62 211 GLY A CA 1
ATOM 1686 C C . GLY A 1 211 ? 5.317 2.245 6.409 1.00 90.62 211 GLY A C 1
ATOM 1687 O O . GLY A 1 211 ? 4.507 3.167 6.310 1.00 90.62 211 GLY A O 1
ATOM 1688 N N . SER A 1 212 ? 4.993 0.977 6.686 1.00 93.25 212 SER A N 1
ATOM 1689 C CA . SER A 1 212 ? 3.651 0.525 7.033 1.00 93.25 212 SER A CA 1
ATOM 1690 C C . SER A 1 212 ? 3.194 1.243 8.281 1.00 93.25 212 SER A C 1
ATOM 1692 O O . SER A 1 212 ? 3.929 1.295 9.267 1.00 93.25 212 SER A O 1
ATOM 1694 N N . GLN A 1 213 ? 1.947 1.700 8.300 1.00 93.38 213 GLN A N 1
ATOM 1695 C CA . GLN A 1 213 ? 1.374 2.253 9.517 1.00 93.38 213 GLN A CA 1
ATOM 1696 C C . GLN A 1 213 ? 1.226 1.202 10.624 1.00 93.38 213 GLN A C 1
ATOM 1698 O O . GLN A 1 213 ? 1.039 1.558 11.784 1.00 93.38 213 GLN A O 1
ATOM 1703 N N . MET A 1 214 ? 1.378 -0.081 10.285 1.00 92.50 214 MET A N 1
ATOM 1704 C CA . MET A 1 214 ? 1.419 -1.212 11.211 1.00 92.50 214 MET A CA 1
ATOM 1705 C C . MET A 1 214 ? 2.846 -1.552 11.682 1.00 92.50 214 MET A C 1
ATOM 1707 O O . MET A 1 214 ? 3.054 -2.541 12.385 1.00 92.50 214 MET A O 1
ATOM 1711 N N . HIS A 1 215 ? 3.861 -0.780 11.292 1.00 92.94 215 HIS A N 1
ATOM 1712 C CA . HIS A 1 215 ? 5.232 -0.958 11.763 1.00 92.94 215 HIS A CA 1
ATOM 1713 C C . HIS A 1 215 ? 5.515 -0.041 12.962 1.00 92.94 215 HIS A C 1
ATOM 1715 O O . HIS A 1 215 ? 5.257 1.161 12.911 1.00 92.94 215 HIS A O 1
ATOM 1721 N N . SER A 1 216 ? 6.112 -0.580 14.028 1.00 90.06 216 SER A N 1
ATOM 1722 C CA . SER A 1 216 ? 6.611 0.235 15.144 1.00 90.06 216 SER A CA 1
ATOM 1723 C C . SER A 1 216 ? 7.786 1.108 14.701 1.00 90.06 216 SER A C 1
ATOM 1725 O O . SER A 1 216 ? 8.474 0.806 13.730 1.00 90.06 216 SER A O 1
ATOM 1727 N N . LYS A 1 217 ? 8.071 2.203 15.401 1.00 89.81 217 LYS A N 1
ATOM 1728 C CA . LYS A 1 217 ? 9.199 3.072 15.025 1.00 89.81 217 LYS A CA 1
ATOM 1729 C C . LYS A 1 217 ? 10.530 2.314 15.059 1.00 89.81 217 LYS A C 1
ATOM 1731 O O . LYS A 1 217 ? 10.775 1.533 15.980 1.00 89.81 217 LYS A O 1
ATOM 1736 N N . CYS A 1 218 ? 11.400 2.566 14.079 1.00 89.50 218 CYS A N 1
ATOM 1737 C CA . CYS A 1 218 ? 12.718 1.937 14.021 1.00 89.50 218 CYS A CA 1
ATOM 1738 C C . CYS A 1 218 ? 13.526 2.278 15.284 1.00 89.50 218 CYS A C 1
ATOM 1740 O O . CYS A 1 218 ? 13.447 3.382 15.820 1.00 89.50 218 CYS A O 1
ATOM 1742 N N . GLY A 1 219 ? 14.352 1.341 15.733 1.00 86.44 219 GLY A N 1
ATOM 1743 C CA . GLY A 1 219 ? 15.281 1.520 16.845 1.00 86.44 219 GLY A CA 1
ATOM 1744 C C . GLY A 1 219 ? 14.665 1.492 18.243 1.00 86.44 219 GLY A C 1
ATOM 1745 O O . GLY A 1 219 ? 15.391 1.617 19.234 1.00 86.44 219 GLY A O 1
ATOM 1746 N N . PHE A 1 220 ? 13.360 1.248 18.339 1.00 82.50 220 PHE A N 1
ATOM 1747 C CA . PHE A 1 220 ? 12.692 0.851 19.576 1.00 82.50 220 PHE A CA 1
ATOM 1748 C C . PHE A 1 220 ? 12.799 -0.667 19.773 1.00 82.50 220 PHE A C 1
ATOM 1750 O O . PHE A 1 220 ? 13.047 -1.404 18.817 1.00 82.50 220 PHE A O 1
ATOM 1757 N N . SER A 1 221 ? 12.602 -1.151 21.005 1.00 76.44 221 SER A N 1
ATOM 1758 C CA . SER A 1 221 ? 12.682 -2.589 21.318 1.00 76.44 221 SER A CA 1
ATOM 1759 C C . SER A 1 221 ? 11.734 -3.447 20.484 1.00 76.44 221 SER A C 1
ATOM 1761 O O . SER A 1 221 ? 12.071 -4.580 20.164 1.00 76.44 221 SER A O 1
ATOM 1763 N N . GLU A 1 222 ? 10.596 -2.886 20.079 1.00 80.44 222 GLU A N 1
ATOM 1764 C CA . GLU A 1 222 ? 9.591 -3.555 19.248 1.00 80.44 222 GLU A CA 1
ATOM 1765 C C . GLU A 1 222 ? 9.828 -3.349 17.750 1.00 80.44 222 GLU A C 1
ATOM 1767 O O . GLU A 1 222 ? 9.694 -4.283 16.963 1.00 80.44 222 GLU A O 1
ATOM 1772 N N . GLY A 1 223 ? 10.266 -2.157 17.343 1.00 85.06 223 GLY A N 1
ATOM 1773 C CA . GLY A 1 223 ? 10.513 -1.857 15.931 1.00 85.06 223 GLY A CA 1
ATOM 1774 C C . GLY A 1 223 ? 11.819 -2.422 15.376 1.00 85.06 223 GLY A C 1
ATOM 1775 O O . GLY A 1 223 ? 11.948 -2.519 14.162 1.00 85.06 223 GLY A O 1
ATOM 1776 N N . GLY A 1 224 ? 12.772 -2.804 16.235 1.00 91.00 224 GLY A N 1
ATOM 1777 C CA . GLY A 1 224 ? 14.066 -3.352 15.825 1.00 91.00 224 GLY A CA 1
ATOM 1778 C C . GLY A 1 224 ? 14.939 -2.354 15.055 1.00 91.00 224 GLY A C 1
ATOM 1779 O O . GLY A 1 224 ? 14.526 -1.249 14.709 1.00 91.00 224 GLY A O 1
ATOM 1780 N N . GLN A 1 225 ? 16.191 -2.728 14.801 1.00 92.44 225 GLN A N 1
ATOM 1781 C CA . GLN A 1 225 ? 17.123 -1.966 13.969 1.00 92.44 225 GLN A CA 1
ATOM 1782 C C . GLN A 1 225 ? 17.088 -2.503 12.535 1.00 92.44 225 GLN A C 1
ATOM 1784 O O . GLN A 1 225 ? 17.429 -3.667 12.327 1.00 92.44 225 GLN A O 1
ATOM 1789 N N . PRO A 1 226 ? 16.711 -1.698 11.537 1.00 92.12 226 PRO A N 1
ATOM 1790 C CA . PRO A 1 226 ? 16.729 -2.098 10.133 1.00 92.12 226 PRO A CA 1
ATOM 1791 C C . PRO A 1 226 ? 18.090 -2.655 9.701 1.00 92.12 226 PRO A C 1
ATOM 1793 O O . PRO A 1 226 ? 19.137 -2.074 9.981 1.00 92.12 226 PRO A O 1
ATOM 1796 N N . THR A 1 227 ? 18.081 -3.806 9.025 1.00 90.06 227 THR A N 1
ATOM 1797 C CA . THR A 1 227 ? 19.299 -4.486 8.543 1.00 90.06 227 THR A CA 1
ATOM 1798 C C . THR A 1 227 ? 19.822 -3.894 7.237 1.00 90.06 227 THR A C 1
ATOM 1800 O O . THR A 1 227 ? 20.983 -4.103 6.876 1.00 90.06 227 THR A O 1
ATOM 1803 N N . ILE A 1 228 ? 18.973 -3.154 6.523 1.00 83.06 228 ILE A N 1
ATOM 1804 C CA . ILE A 1 228 ? 19.299 -2.533 5.246 1.00 83.06 228 ILE A CA 1
ATOM 1805 C C . ILE A 1 228 ? 19.745 -1.084 5.430 1.00 83.06 228 ILE A C 1
ATOM 1807 O O . ILE A 1 228 ? 19.220 -0.326 6.244 1.00 83.06 228 ILE A O 1
ATOM 1811 N N . GLU A 1 229 ? 20.714 -0.688 4.615 1.00 73.06 229 GLU A N 1
ATOM 1812 C CA . GLU A 1 229 ? 21.179 0.692 4.527 1.00 73.06 229 GLU A CA 1
ATOM 1813 C C . GLU A 1 229 ? 20.020 1.624 4.118 1.00 73.06 229 GLU A C 1
ATOM 1815 O O . GLU A 1 229 ? 19.210 1.248 3.266 1.00 73.06 229 GLU A O 1
ATOM 1820 N N . HIS A 1 230 ? 19.972 2.837 4.684 1.00 74.06 230 HIS A N 1
ATOM 1821 C CA . HIS A 1 230 ? 19.018 3.910 4.334 1.00 74.06 230 HIS A CA 1
ATOM 1822 C C . HIS A 1 230 ? 17.547 3.716 4.757 1.00 74.06 230 HIS A C 1
ATOM 1824 O O . HIS A 1 230 ? 16.693 4.507 4.369 1.00 74.06 230 HIS A O 1
ATOM 1830 N N . ALA A 1 231 ? 17.231 2.716 5.578 1.00 81.25 231 ALA A N 1
ATOM 1831 C CA . ALA A 1 231 ? 15.903 2.563 6.179 1.00 81.25 231 ALA A CA 1
ATOM 1832 C C . ALA A 1 231 ? 15.899 3.034 7.644 1.00 81.25 231 ALA A C 1
ATOM 1834 O O . ALA A 1 231 ? 15.557 2.269 8.521 1.00 81.25 231 ALA A O 1
ATOM 1835 N N . ASP A 1 232 ? 16.333 4.257 7.956 1.00 83.12 232 ASP A N 1
ATOM 1836 C CA . ASP A 1 232 ? 16.497 4.735 9.347 1.00 83.12 232 ASP A CA 1
ATOM 1837 C C . ASP A 1 232 ? 15.188 5.144 10.052 1.00 83.12 232 ASP A C 1
ATOM 1839 O O . ASP A 1 232 ? 15.182 5.396 11.259 1.00 83.12 232 ASP A O 1
ATOM 1843 N N . LYS A 1 233 ? 14.078 5.200 9.311 1.00 87.88 233 LYS A N 1
ATOM 1844 C CA . LYS A 1 233 ? 12.738 5.533 9.805 1.00 87.88 233 LYS A CA 1
ATOM 1845 C C . LYS A 1 233 ? 11.755 4.419 9.472 1.00 87.88 233 LYS A C 1
ATOM 1847 O O . LYS A 1 233 ? 11.835 3.823 8.399 1.00 87.88 233 LYS A O 1
ATOM 1852 N N . CYS A 1 234 ? 10.817 4.180 10.388 1.00 89.75 234 CYS A N 1
ATOM 1853 C CA . CYS A 1 234 ? 9.761 3.185 10.229 1.00 89.75 234 CYS A CA 1
ATOM 1854 C C . CYS A 1 234 ? 8.420 3.754 10.695 1.00 89.75 234 CYS A C 1
ATOM 1856 O O . CYS A 1 234 ? 8.384 4.686 11.503 1.00 89.75 234 CYS A O 1
ATOM 1858 N N . GLY A 1 235 ? 7.328 3.132 10.260 1.00 89.56 235 GLY A N 1
ATOM 1859 C CA . GLY A 1 235 ? 5.998 3.432 10.769 1.00 89.56 235 GLY A CA 1
ATOM 1860 C C . GLY A 1 235 ? 5.533 4.839 10.416 1.00 89.56 235 GLY A C 1
ATOM 1861 O O . GLY A 1 235 ? 5.822 5.370 9.337 1.00 89.56 235 GLY A O 1
ATOM 1862 N N . GLU A 1 236 ? 4.878 5.476 11.385 1.00 87.25 236 GLU A N 1
ATOM 1863 C CA . GLU A 1 236 ? 4.348 6.834 11.248 1.00 87.25 236 GLU A CA 1
ATOM 1864 C C . GLU A 1 236 ? 5.415 7.904 10.947 1.00 87.25 236 GLU A C 1
ATOM 1866 O O . GLU A 1 236 ? 5.079 8.964 10.415 1.00 87.25 236 GLU A O 1
ATOM 1871 N N . ASP A 1 237 ? 6.697 7.636 11.241 1.00 86.31 237 ASP A N 1
ATOM 1872 C CA . ASP A 1 237 ? 7.804 8.556 10.938 1.00 86.31 237 ASP A CA 1
ATOM 1873 C C . ASP A 1 237 ? 8.141 8.591 9.433 1.00 86.31 237 ASP A C 1
ATOM 1875 O O . ASP A 1 237 ? 8.813 9.520 8.972 1.00 86.31 237 ASP A O 1
ATOM 1879 N N . VAL A 1 238 ? 7.686 7.584 8.676 1.00 84.94 238 VAL A N 1
ATOM 1880 C CA . VAL A 1 238 ? 7.798 7.500 7.212 1.00 84.94 238 VAL A CA 1
ATOM 1881 C C . VAL A 1 238 ? 6.488 7.909 6.554 1.00 84.94 238 VAL A C 1
ATOM 1883 O O . VAL A 1 238 ? 6.479 8.794 5.700 1.00 84.94 238 VAL A O 1
ATOM 1886 N N . THR A 1 239 ? 5.377 7.280 6.952 1.00 84.12 239 THR A N 1
ATOM 1887 C CA . THR A 1 239 ? 4.055 7.547 6.377 1.00 84.12 239 THR A CA 1
ATOM 1888 C C . THR A 1 239 ? 3.057 7.828 7.502 1.00 84.12 239 THR A C 1
ATOM 1890 O O . THR A 1 239 ? 2.660 6.898 8.192 1.00 84.12 239 THR A O 1
ATOM 1893 N N . PRO A 1 240 ? 2.571 9.072 7.694 1.00 83.44 240 PRO A N 1
ATOM 1894 C CA . PRO A 1 240 ? 1.630 9.418 8.774 1.00 83.44 240 PRO A CA 1
ATOM 1895 C C . PRO A 1 240 ? 0.175 8.967 8.487 1.00 83.44 240 PRO A C 1
ATOM 1897 O O . PRO A 1 240 ? -0.799 9.651 8.815 1.00 83.44 240 PRO A O 1
ATOM 1900 N N . GLY A 1 241 ? 0.017 7.849 7.786 1.00 91.31 241 GLY A N 1
ATOM 1901 C CA . GLY A 1 241 ? -1.210 7.288 7.229 1.00 91.31 241 GLY A CA 1
ATOM 1902 C C . GLY A 1 241 ? -0.882 5.965 6.537 1.00 91.31 241 GLY A C 1
ATOM 1903 O O . GLY A 1 241 ? 0.221 5.455 6.696 1.00 91.31 241 GLY A O 1
ATOM 1904 N N . LEU A 1 242 ? -1.803 5.419 5.744 1.00 94.25 242 LEU A N 1
ATOM 1905 C CA . LEU A 1 242 ? -1.548 4.146 5.067 1.00 94.25 242 LEU A CA 1
ATOM 1906 C C . LEU A 1 242 ? -0.402 4.296 4.067 1.00 94.25 242 LEU A C 1
ATOM 1908 O O . LEU A 1 242 ? -0.448 5.168 3.180 1.00 94.25 242 LEU A O 1
ATOM 1912 N N . SER A 1 243 ? 0.581 3.405 4.176 1.00 93.12 243 SER A N 1
ATOM 1913 C CA . SER A 1 243 ? 1.597 3.232 3.149 1.00 93.12 243 SER A CA 1
ATOM 1914 C C . SER A 1 243 ? 0.963 2.703 1.857 1.00 93.12 243 SER A C 1
ATOM 1916 O O . SER A 1 243 ? -0.169 2.212 1.829 1.00 93.12 243 SER A O 1
ATOM 1918 N N . VAL A 1 244 ? 1.710 2.766 0.757 1.00 92.19 244 VAL A N 1
ATOM 1919 C CA . VAL A 1 244 ? 1.282 2.160 -0.515 1.00 92.19 244 VAL A CA 1
ATOM 1920 C C . VAL A 1 244 ? 1.085 0.650 -0.363 1.00 92.19 244 VAL A C 1
ATOM 1922 O O . VAL A 1 244 ? 0.139 0.099 -0.918 1.00 92.19 244 VAL A O 1
ATOM 1925 N N . LEU A 1 245 ? 1.938 -0.017 0.418 1.00 92.50 245 LEU A N 1
ATOM 1926 C CA . LEU A 1 245 ? 1.848 -1.461 0.614 1.00 92.50 245 LEU A CA 1
ATOM 1927 C C . LEU A 1 245 ? 0.717 -1.839 1.585 1.00 92.50 245 LEU A C 1
ATOM 1929 O O . LEU A 1 245 ? 0.083 -2.869 1.377 1.00 92.50 245 LEU A O 1
ATOM 1933 N N . ASP A 1 246 ? 0.385 -1.000 2.573 1.00 94.56 246 ASP A N 1
ATOM 1934 C CA . ASP A 1 246 ? -0.820 -1.168 3.403 1.00 94.56 246 ASP A CA 1
ATOM 1935 C C . ASP A 1 246 ? -2.086 -1.099 2.541 1.00 94.56 246 ASP A C 1
ATOM 1937 O O . ASP A 1 246 ? -2.977 -1.946 2.643 1.00 94.56 246 ASP A O 1
ATOM 1941 N N . VAL A 1 247 ? -2.147 -0.102 1.651 1.00 94.62 247 VAL A N 1
ATOM 1942 C CA . VAL A 1 247 ? -3.238 0.074 0.684 1.00 94.62 247 VAL A CA 1
ATOM 1943 C C . VAL A 1 247 ? -3.360 -1.142 -0.225 1.00 94.62 247 VAL A C 1
ATOM 1945 O O . VAL A 1 247 ? -4.466 -1.645 -0.414 1.00 94.62 247 VAL A O 1
ATOM 1948 N N . ASP A 1 248 ? -2.248 -1.646 -0.759 1.00 91.62 248 ASP A N 1
ATOM 1949 C CA . ASP A 1 248 ? -2.243 -2.826 -1.624 1.00 91.62 248 ASP A CA 1
ATOM 1950 C C . ASP A 1 248 ? -2.704 -4.0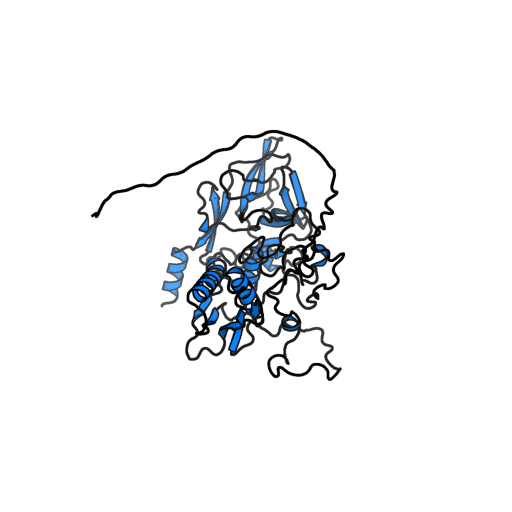88 -0.885 1.00 91.62 248 ASP A C 1
ATOM 1952 O O . ASP A 1 248 ? -3.501 -4.851 -1.435 1.00 91.62 248 ASP A O 1
ATOM 1956 N N . LYS A 1 249 ? -2.267 -4.289 0.368 1.00 91.12 249 LYS A N 1
ATOM 1957 C CA . LYS A 1 249 ? -2.718 -5.402 1.222 1.00 91.12 249 LYS A CA 1
ATOM 1958 C C . LYS A 1 249 ? -4.230 -5.341 1.443 1.00 91.12 249 LYS A C 1
ATOM 1960 O O . LYS A 1 249 ? -4.910 -6.348 1.256 1.00 91.12 249 LYS A O 1
ATOM 1965 N N . ILE A 1 250 ? -4.778 -4.164 1.764 1.00 92.94 250 ILE A N 1
ATOM 1966 C CA . ILE A 1 250 ? -6.231 -3.970 1.917 1.00 92.94 250 ILE A CA 1
ATOM 1967 C C . ILE A 1 250 ? -6.948 -4.214 0.585 1.00 92.94 250 ILE A C 1
ATOM 1969 O O . ILE A 1 250 ? -7.932 -4.951 0.539 1.00 92.94 250 ILE A O 1
ATOM 1973 N N . ASN A 1 251 ? -6.456 -3.638 -0.511 1.00 92.06 251 ASN A N 1
ATOM 1974 C CA . ASN A 1 251 ? -7.078 -3.773 -1.825 1.00 92.06 251 ASN A CA 1
ATOM 1975 C C . ASN A 1 251 ? -7.093 -5.224 -2.318 1.00 92.06 251 ASN A C 1
ATOM 1977 O O . ASN A 1 251 ? -8.072 -5.649 -2.935 1.00 92.06 251 ASN A O 1
ATOM 1981 N N . LEU A 1 252 ? -6.042 -5.990 -2.020 1.00 87.06 252 LEU A N 1
ATOM 1982 C CA . LEU A 1 252 ? -5.983 -7.426 -2.263 1.00 87.06 252 LEU A CA 1
ATOM 1983 C C . LEU A 1 252 ? -6.986 -8.177 -1.378 1.00 87.06 252 LEU A C 1
ATOM 1985 O O . LEU A 1 252 ? -7.819 -8.909 -1.911 1.00 87.06 252 LEU A O 1
ATOM 1989 N N . LEU A 1 253 ? -6.948 -7.960 -0.059 1.00 87.56 253 LEU A N 1
ATOM 1990 C CA . LEU A 1 253 ? -7.785 -8.666 0.916 1.00 87.56 253 LEU A CA 1
ATOM 1991 C C . LEU A 1 253 ? -9.287 -8.470 0.661 1.00 87.56 253 LEU A C 1
ATOM 1993 O O . LEU A 1 253 ? -10.070 -9.411 0.779 1.00 87.56 253 LEU A O 1
ATOM 1997 N N . TYR A 1 254 ? -9.687 -7.255 0.287 1.00 89.12 254 TYR A N 1
ATOM 1998 C CA . TYR A 1 254 ? -11.081 -6.893 0.018 1.00 89.12 254 TYR A CA 1
ATOM 1999 C C . TYR A 1 254 ? -11.466 -7.003 -1.458 1.00 89.12 254 TYR A C 1
ATOM 2001 O O . TYR A 1 254 ? -12.587 -6.657 -1.828 1.00 89.12 254 TYR A O 1
ATOM 2009 N N . ASN A 1 255 ? -10.549 -7.483 -2.304 1.00 87.44 255 ASN A N 1
ATOM 2010 C CA . ASN A 1 255 ? -10.716 -7.559 -3.748 1.00 87.44 255 ASN A CA 1
ATOM 2011 C C . ASN A 1 255 ? -11.292 -6.257 -4.338 1.00 87.44 255 ASN A C 1
ATOM 2013 O O . ASN A 1 255 ? -12.288 -6.265 -5.070 1.00 87.44 255 ASN A O 1
ATOM 2017 N N . CYS A 1 256 ? -10.681 -5.124 -3.992 1.00 89.50 256 CYS A N 1
ATOM 2018 C CA . CYS A 1 256 ? -11.150 -3.823 -4.441 1.00 89.50 256 CYS A CA 1
ATOM 2019 C C . CYS A 1 256 ? -11.169 -3.756 -5.969 1.00 89.50 256 CYS A C 1
ATOM 2021 O O . CYS A 1 256 ? -10.249 -4.237 -6.635 1.00 89.50 256 CYS A O 1
ATOM 2023 N N . GLN A 1 257 ? -12.247 -3.184 -6.499 1.00 87.56 257 GLN A N 1
ATOM 2024 C CA . GLN A 1 257 ? -12.474 -2.981 -7.926 1.00 87.56 257 GLN A CA 1
ATOM 2025 C C . GLN A 1 257 ? -12.010 -1.574 -8.325 1.00 87.56 257 GLN A C 1
ATOM 2027 O O . GLN A 1 257 ? -11.453 -0.820 -7.525 1.00 87.56 257 GLN A O 1
ATOM 2032 N N . GLY A 1 258 ? -12.253 -1.177 -9.560 1.00 87.56 258 GLY A N 1
ATOM 2033 C CA . GLY A 1 258 ? -11.918 0.151 -10.021 1.00 87.56 258 GLY A CA 1
ATOM 2034 C C . GLY A 1 258 ? -10.419 0.298 -10.307 1.00 87.56 258 GLY A C 1
ATOM 2035 O O . GLY A 1 258 ? -9.688 -0.664 -10.560 1.00 87.56 258 GLY A O 1
ATOM 2036 N N . CYS A 1 259 ? -9.921 1.525 -10.154 1.00 88.81 259 CYS A N 1
ATOM 2037 C CA . CYS A 1 259 ? -8.487 1.802 -10.204 1.00 88.81 259 CYS A CA 1
ATOM 2038 C C . CYS A 1 259 ? -7.671 1.103 -9.105 1.00 88.81 259 CYS A C 1
ATOM 2040 O O . CYS A 1 259 ? -6.445 1.023 -9.208 1.00 88.81 259 CYS A O 1
ATOM 2042 N N . GLN A 1 260 ? -8.334 0.534 -8.099 1.00 89.81 260 GLN A N 1
ATOM 2043 C CA . GLN A 1 260 ? -7.728 -0.210 -6.998 1.00 89.81 260 GLN A CA 1
ATOM 2044 C C . GLN A 1 260 ? -7.625 -1.714 -7.285 1.00 89.81 260 GLN A C 1
ATOM 2046 O O . GLN A 1 260 ? -7.177 -2.456 -6.420 1.00 89.81 260 GLN A O 1
ATOM 2051 N N . ARG A 1 261 ? -8.039 -2.193 -8.470 1.00 87.94 261 ARG A N 1
ATOM 2052 C CA . ARG A 1 261 ? -8.032 -3.627 -8.821 1.00 87.94 261 ARG A CA 1
ATOM 2053 C C . ARG A 1 261 ? -6.677 -4.188 -9.229 1.00 87.94 261 ARG A C 1
ATOM 2055 O O . ARG A 1 261 ? -6.530 -5.403 -9.303 1.00 87.94 261 ARG A O 1
ATOM 2062 N N . HIS A 1 262 ? -5.705 -3.329 -9.517 1.00 90.38 262 HIS A N 1
ATOM 2063 C CA . HIS A 1 262 ? -4.345 -3.774 -9.789 1.00 90.38 262 HIS A CA 1
ATOM 2064 C C . HIS A 1 262 ? -3.772 -4.516 -8.571 1.00 90.38 262 HIS A C 1
ATOM 2066 O O . HIS A 1 262 ? -4.123 -4.224 -7.425 1.00 90.38 262 HIS A O 1
ATOM 2072 N N . ARG A 1 263 ? -2.933 -5.522 -8.817 1.00 89.56 263 ARG A N 1
ATOM 2073 C CA . ARG A 1 263 ? -2.281 -6.323 -7.776 1.00 89.56 263 ARG A CA 1
ATOM 2074 C C . ARG A 1 263 ? -0.799 -6.421 -8.067 1.00 89.56 263 ARG A C 1
ATOM 2076 O O . ARG A 1 263 ? -0.393 -6.562 -9.218 1.00 89.56 263 ARG A O 1
ATOM 2083 N N . TRP A 1 264 ? -0.012 -6.419 -7.008 1.00 91.19 264 TRP A N 1
ATOM 2084 C CA . TRP A 1 264 ? 1.405 -6.722 -7.061 1.00 91.19 264 TRP A CA 1
ATOM 2085 C C . TRP A 1 264 ? 1.599 -8.122 -6.508 1.00 91.19 264 TRP A C 1
ATOM 2087 O O . TRP A 1 264 ? 1.397 -8.359 -5.321 1.00 91.19 264 TRP A O 1
ATOM 2097 N N . VAL A 1 265 ? 1.888 -9.066 -7.399 1.00 89.44 265 VAL A N 1
ATOM 2098 C CA . VAL A 1 265 ? 1.910 -10.488 -7.050 1.00 89.44 265 VAL A CA 1
ATOM 2099 C C . VAL A 1 265 ? 3.359 -10.940 -6.902 1.00 89.44 265 VAL A C 1
ATOM 2101 O O . VAL A 1 265 ? 4.130 -10.768 -7.854 1.00 89.44 265 VAL A O 1
ATOM 2104 N N . PRO A 1 266 ? 3.752 -11.519 -5.753 1.00 89.69 266 PRO A N 1
ATOM 2105 C CA . PRO A 1 266 ? 5.077 -12.095 -5.581 1.00 89.69 266 PRO A CA 1
ATOM 2106 C C . PRO A 1 266 ? 5.341 -13.185 -6.616 1.00 89.69 266 PRO A C 1
ATOM 2108 O O . PRO A 1 266 ? 4.548 -14.107 -6.795 1.00 89.69 266 PRO A O 1
ATOM 2111 N N . THR A 1 267 ? 6.492 -13.114 -7.273 1.00 88.31 267 THR A N 1
ATOM 2112 C CA . THR A 1 267 ? 6.878 -14.060 -8.337 1.00 88.31 267 THR A CA 1
ATOM 2113 C C . THR A 1 267 ? 6.970 -15.510 -7.862 1.00 88.31 267 THR A C 1
ATOM 2115 O O . THR A 1 267 ? 6.707 -16.428 -8.635 1.00 88.31 267 THR A O 1
ATOM 2118 N N . ALA A 1 268 ? 7.287 -15.724 -6.582 1.00 82.06 268 ALA A N 1
ATOM 2119 C CA . ALA A 1 268 ? 7.299 -17.042 -5.948 1.00 82.06 268 ALA A CA 1
ATOM 2120 C C . ALA A 1 268 ? 5.895 -17.666 -5.805 1.00 82.06 268 ALA A C 1
ATOM 2122 O O . ALA A 1 268 ? 5.783 -18.873 -5.612 1.00 82.06 268 ALA A O 1
ATOM 2123 N N . MET A 1 269 ? 4.836 -16.858 -5.906 1.00 82.19 269 MET A N 1
ATOM 2124 C CA . MET A 1 269 ? 3.443 -17.250 -5.669 1.00 82.19 269 MET A CA 1
ATOM 2125 C C . MET A 1 269 ? 2.577 -17.231 -6.935 1.00 82.19 269 MET A C 1
ATOM 2127 O O . MET A 1 269 ? 1.358 -17.349 -6.834 1.00 82.19 269 MET A O 1
ATOM 2131 N N . PHE A 1 270 ? 3.166 -17.073 -8.123 1.00 82.31 270 PHE A N 1
ATOM 2132 C CA . PHE A 1 270 ? 2.388 -17.005 -9.359 1.00 82.31 270 PHE A CA 1
ATOM 2133 C C . PHE A 1 270 ? 1.509 -18.235 -9.574 1.00 82.31 270 PHE A C 1
ATOM 2135 O O . PHE A 1 270 ? 1.987 -19.360 -9.739 1.00 82.31 270 PHE A O 1
ATOM 2142 N N . SER A 1 271 ? 0.209 -17.987 -9.674 1.00 84.50 271 SER A N 1
ATOM 2143 C CA . SER A 1 271 ? -0.753 -18.930 -10.217 1.00 84.50 271 SER A CA 1
ATOM 2144 C C . SER A 1 271 ? -0.772 -18.862 -11.747 1.00 84.50 271 SER A C 1
ATOM 2146 O O . SER A 1 271 ? -0.313 -17.901 -12.367 1.00 84.50 271 SER A O 1
ATOM 2148 N N . PHE A 1 272 ? -1.371 -19.872 -12.384 1.00 84.00 272 PHE A N 1
ATOM 2149 C CA . PHE A 1 272 ? -1.609 -19.857 -13.830 1.00 84.00 272 PHE A CA 1
ATOM 2150 C C . PHE A 1 272 ? -2.397 -18.617 -14.277 1.00 84.00 272 PHE A C 1
ATOM 2152 O O . PHE A 1 272 ? -2.106 -18.059 -15.330 1.00 84.00 272 PHE A O 1
ATOM 2159 N N . LEU A 1 273 ? -3.362 -18.164 -13.470 1.00 84.00 273 LEU A N 1
ATOM 2160 C CA . LEU A 1 273 ? -4.205 -17.013 -13.786 1.00 84.00 273 LEU A CA 1
ATOM 2161 C C . LEU A 1 273 ? -3.421 -15.691 -13.747 1.00 84.00 273 LEU A C 1
ATOM 2163 O O . LEU A 1 273 ? -3.705 -14.793 -14.538 1.00 84.00 273 LEU A O 1
ATOM 2167 N N . ASP A 1 274 ? -2.407 -15.583 -12.885 1.00 87.19 274 ASP A N 1
ATOM 2168 C CA . ASP A 1 274 ? -1.596 -14.367 -12.766 1.00 87.19 274 ASP A CA 1
ATOM 2169 C C . ASP A 1 274 ? -0.852 -14.055 -14.060 1.00 87.19 274 ASP A C 1
ATOM 2171 O O . ASP A 1 274 ? -0.837 -12.902 -14.480 1.00 87.19 274 ASP A O 1
ATOM 2175 N N . TYR A 1 275 ? -0.352 -15.073 -14.767 1.00 86.38 275 TYR A N 1
ATOM 2176 C CA . TYR A 1 275 ? 0.293 -14.893 -16.071 1.00 86.38 275 TYR A CA 1
ATOM 2177 C C . TYR A 1 275 ? -0.632 -14.265 -17.123 1.00 86.38 275 TYR A C 1
ATOM 2179 O O . TYR A 1 275 ? -0.169 -13.478 -17.944 1.00 86.38 275 TYR A O 1
ATOM 2187 N N . PHE A 1 276 ? -1.937 -14.558 -17.093 1.00 86.12 276 PHE A N 1
ATOM 2188 C CA . PHE A 1 276 ? -2.908 -13.913 -17.992 1.00 86.12 276 PHE A CA 1
ATOM 2189 C C . PHE A 1 276 ? -3.258 -12.493 -17.558 1.00 86.12 276 PHE A C 1
ATOM 2191 O O . PHE A 1 276 ? -3.665 -11.678 -18.384 1.00 86.12 276 PHE A O 1
ATOM 2198 N N . ASN A 1 277 ? -3.110 -12.201 -16.268 1.00 88.00 277 ASN A N 1
ATOM 2199 C CA . ASN A 1 277 ? -3.379 -10.887 -15.704 1.00 88.00 277 ASN A CA 1
ATOM 2200 C C . ASN A 1 277 ? -2.146 -9.975 -15.713 1.00 88.00 277 ASN A C 1
ATOM 2202 O O . ASN A 1 277 ? -2.300 -8.773 -15.488 1.00 88.00 277 ASN A O 1
ATOM 2206 N N . MET A 1 278 ? -0.942 -10.501 -15.963 1.00 90.62 278 MET A N 1
ATOM 2207 C CA . MET A 1 278 ? 0.270 -9.704 -16.142 1.00 90.62 278 MET A CA 1
ATOM 2208 C C . MET A 1 278 ? 0.045 -8.679 -17.246 1.00 90.62 278 MET A C 1
ATOM 2210 O O . MET A 1 278 ? -0.219 -9.011 -18.403 1.00 90.62 278 MET A O 1
ATOM 2214 N N . HIS A 1 279 ? 0.141 -7.408 -16.877 1.00 86.44 279 HIS A N 1
ATOM 2215 C CA . HIS A 1 279 ? -0.226 -6.347 -17.790 1.00 86.44 279 HIS A CA 1
ATOM 2216 C C . HIS A 1 279 ? 0.993 -5.825 -18.547 1.00 86.44 279 HIS A C 1
ATOM 2218 O O . HIS A 1 279 ? 2.008 -5.446 -17.963 1.00 86.44 279 HIS A O 1
ATOM 2224 N N . THR A 1 280 ? 0.859 -5.770 -19.868 1.00 85.44 280 THR A N 1
ATOM 2225 C CA . THR A 1 280 ? 1.825 -5.165 -20.779 1.00 85.44 280 THR A CA 1
ATOM 2226 C C . THR A 1 280 ? 1.107 -4.070 -21.557 1.00 85.44 280 THR A C 1
ATOM 2228 O O . THR A 1 280 ? 0.118 -4.318 -22.243 1.00 85.44 280 THR A O 1
ATOM 2231 N N . PHE A 1 281 ? 1.619 -2.842 -21.473 1.00 85.94 281 PHE A N 1
ATOM 2232 C CA . PHE A 1 281 ? 1.067 -1.676 -22.174 1.00 85.94 281 PHE A CA 1
ATOM 2233 C C . PHE A 1 281 ? 1.447 -1.652 -23.671 1.00 85.94 281 PHE A C 1
ATOM 2235 O O . PHE A 1 281 ? 1.607 -0.589 -24.261 1.00 85.94 281 PHE A O 1
ATOM 2242 N N . GLY A 1 282 ? 1.664 -2.821 -24.286 1.00 85.25 282 GLY A N 1
ATOM 2243 C CA . GLY A 1 282 ? 2.092 -2.954 -25.684 1.00 85.25 282 GLY A CA 1
ATOM 2244 C C . GLY A 1 282 ? 3.595 -2.768 -25.924 1.00 85.25 282 GLY A C 1
ATOM 2245 O O . GLY A 1 282 ? 4.043 -2.822 -27.069 1.00 85.25 282 GLY A O 1
ATOM 2246 N N . TYR A 1 283 ? 4.389 -2.594 -24.866 1.00 84.31 283 TYR A N 1
ATOM 2247 C CA . TYR A 1 283 ? 5.841 -2.447 -24.968 1.00 84.31 283 TYR A CA 1
ATOM 2248 C C . TYR A 1 283 ? 6.520 -3.807 -25.052 1.00 84.31 283 TYR A C 1
ATOM 2250 O O . TYR A 1 283 ? 6.135 -4.770 -24.381 1.00 84.31 283 TYR A O 1
ATOM 2258 N N . LYS A 1 284 ? 7.568 -3.860 -25.873 1.00 84.94 284 LYS A N 1
ATOM 2259 C CA . LYS A 1 284 ? 8.415 -5.034 -26.064 1.00 84.94 284 LYS A CA 1
ATOM 2260 C C . LYS A 1 284 ? 9.881 -4.659 -25.894 1.00 84.94 284 LYS A C 1
ATOM 2262 O O . LYS A 1 284 ? 10.275 -3.531 -26.210 1.00 84.94 284 LYS A O 1
ATOM 2267 N N . SER A 1 285 ? 10.668 -5.609 -25.403 1.00 77.75 285 SER A N 1
ATOM 2268 C CA . SER A 1 285 ? 12.126 -5.532 -25.377 1.00 77.75 285 SER A CA 1
ATOM 2269 C C . SER A 1 285 ? 12.685 -5.576 -26.801 1.00 77.75 285 SER A C 1
ATOM 2271 O O . SER A 1 285 ? 11.969 -5.883 -27.761 1.00 77.75 285 SER A O 1
ATOM 2273 N N . ARG A 1 286 ? 13.991 -5.328 -26.950 1.00 76.56 286 ARG A N 1
ATOM 2274 C CA . ARG A 1 286 ? 14.684 -5.409 -28.248 1.00 76.56 286 ARG A CA 1
ATOM 2275 C C . ARG A 1 286 ? 14.526 -6.780 -28.929 1.00 76.56 286 ARG A C 1
ATOM 2277 O O . ARG A 1 286 ? 14.515 -6.860 -30.151 1.00 76.56 286 ARG A O 1
ATOM 2284 N N . ASN A 1 287 ? 14.336 -7.841 -28.144 1.00 79.38 287 ASN A N 1
ATOM 2285 C CA . ASN A 1 287 ? 14.163 -9.211 -28.636 1.00 79.38 287 ASN A CA 1
ATOM 2286 C C . ASN A 1 287 ? 12.694 -9.574 -28.930 1.00 79.38 287 ASN A C 1
ATOM 2288 O O . ASN A 1 287 ? 12.397 -10.723 -29.239 1.00 79.38 287 ASN A O 1
ATOM 2292 N N . GLY A 1 288 ? 11.761 -8.622 -28.818 1.00 81.12 288 GLY A N 1
ATOM 2293 C CA . GLY A 1 288 ? 10.337 -8.842 -29.080 1.00 81.12 288 GLY A CA 1
ATOM 2294 C C . GLY A 1 288 ? 9.544 -9.429 -27.906 1.00 81.12 288 GLY A C 1
ATOM 2295 O O . GLY A 1 288 ? 8.341 -9.657 -28.051 1.00 81.12 288 GLY A O 1
ATOM 2296 N N . THR A 1 289 ? 10.172 -9.633 -26.745 1.00 82.62 289 THR A N 1
ATOM 2297 C CA . THR A 1 289 ? 9.503 -10.118 -25.528 1.00 82.62 289 THR A CA 1
ATOM 2298 C C . THR A 1 289 ? 8.646 -9.008 -24.916 1.00 82.62 289 THR A C 1
ATOM 2300 O O . THR A 1 289 ? 9.144 -7.886 -24.795 1.00 82.62 289 THR A O 1
ATOM 2303 N N . PRO A 1 290 ? 7.391 -9.271 -24.509 1.00 87.31 290 PRO A N 1
ATOM 2304 C CA . PRO A 1 290 ? 6.586 -8.293 -23.784 1.00 87.31 290 PRO A CA 1
ATOM 2305 C C . PRO A 1 290 ? 7.285 -7.794 -22.517 1.00 87.31 290 PRO A C 1
ATOM 2307 O O . PRO A 1 290 ? 7.948 -8.557 -21.819 1.00 87.31 290 PRO A O 1
ATOM 2310 N N . ILE A 1 291 ? 7.120 -6.506 -22.232 1.00 87.38 291 ILE A N 1
ATOM 2311 C CA . ILE A 1 291 ? 7.626 -5.868 -21.018 1.00 87.38 291 ILE A CA 1
ATOM 2312 C C . ILE A 1 291 ? 6.516 -5.841 -19.974 1.00 87.38 291 ILE A C 1
ATOM 2314 O O . ILE A 1 291 ? 5.433 -5.312 -20.237 1.00 87.38 291 ILE A O 1
ATOM 2318 N N . TYR A 1 292 ? 6.822 -6.354 -18.785 1.00 92.19 292 TYR A N 1
ATOM 2319 C CA . TYR A 1 292 ? 5.947 -6.310 -17.618 1.00 92.19 292 TYR A CA 1
ATOM 2320 C C . TYR A 1 292 ? 6.591 -5.469 -16.517 1.00 92.19 292 TYR A C 1
ATOM 2322 O O . TYR A 1 292 ? 7.802 -5.556 -16.295 1.00 92.19 292 TYR A O 1
ATOM 2330 N N . ALA A 1 293 ? 5.791 -4.661 -15.823 1.00 93.25 293 ALA A N 1
ATOM 2331 C CA . ALA A 1 293 ? 6.271 -3.912 -14.668 1.00 93.25 293 ALA A CA 1
ATOM 2332 C C . ALA A 1 293 ? 6.444 -4.836 -13.463 1.00 93.25 293 ALA A C 1
ATOM 2334 O O . ALA A 1 293 ? 5.520 -5.553 -13.083 1.00 93.25 293 ALA A O 1
ATOM 2335 N N . CYS A 1 294 ? 7.608 -4.763 -12.831 1.00 93.81 294 CYS A N 1
ATOM 2336 C CA . CYS A 1 294 ? 7.838 -5.312 -11.502 1.00 93.81 294 CYS A CA 1
ATOM 2337 C C . CYS A 1 294 ? 8.144 -4.208 -10.502 1.00 93.81 294 CYS A C 1
ATOM 2339 O O . CYS A 1 294 ? 8.433 -3.071 -10.880 1.00 93.81 294 CYS A O 1
ATOM 2341 N N . ARG A 1 295 ? 8.114 -4.571 -9.223 1.00 93.31 295 ARG A N 1
ATOM 2342 C CA . ARG A 1 295 ? 8.717 -3.811 -8.138 1.00 93.31 295 ARG A CA 1
ATOM 2343 C C . ARG A 1 295 ? 9.480 -4.729 -7.190 1.00 93.31 295 ARG A C 1
ATOM 2345 O O . ARG A 1 295 ? 9.230 -5.931 -7.146 1.00 93.31 295 ARG A O 1
ATOM 2352 N N . THR A 1 296 ? 10.422 -4.153 -6.459 1.00 91.88 296 THR A N 1
ATOM 2353 C CA . THR A 1 296 ? 11.258 -4.855 -5.478 1.00 91.88 296 THR A CA 1
ATOM 2354 C C . THR A 1 296 ? 11.758 -3.882 -4.423 1.00 91.88 296 THR A C 1
ATOM 2356 O O . THR A 1 296 ? 11.969 -2.702 -4.716 1.00 91.88 296 THR A O 1
ATOM 2359 N N . GLN A 1 297 ? 12.011 -4.368 -3.210 1.00 87.88 297 GLN A N 1
ATOM 2360 C CA . GLN A 1 297 ? 12.775 -3.604 -2.231 1.00 87.88 297 GLN A CA 1
ATOM 2361 C C . GLN A 1 297 ? 14.256 -3.594 -2.616 1.00 87.88 297 GLN A C 1
ATOM 2363 O O . GLN A 1 297 ? 14.844 -4.625 -2.937 1.00 87.88 297 GLN A O 1
ATOM 2368 N N . PHE A 1 298 ? 14.861 -2.412 -2.623 1.00 85.75 298 PHE A N 1
ATOM 2369 C CA . PHE A 1 298 ? 16.274 -2.210 -2.898 1.00 85.75 298 PHE A CA 1
ATOM 2370 C C . PHE A 1 298 ? 16.760 -0.946 -2.190 1.00 85.75 298 PHE A C 1
ATOM 2372 O O . PHE A 1 298 ? 16.164 0.118 -2.350 1.00 85.75 298 PHE A O 1
ATOM 2379 N N . LYS A 1 299 ? 17.842 -1.067 -1.406 1.00 81.75 299 LYS A N 1
ATOM 2380 C CA . LYS A 1 299 ? 18.478 0.049 -0.673 1.00 81.75 299 LYS A CA 1
ATOM 2381 C C . LYS A 1 299 ? 17.488 0.890 0.141 1.00 81.75 299 LYS A C 1
ATOM 2383 O O . LYS A 1 299 ? 17.441 2.111 0.026 1.00 81.75 299 LYS A O 1
ATOM 2388 N N . GLY A 1 300 ? 16.663 0.202 0.926 1.00 77.06 300 GLY A N 1
ATOM 2389 C CA . GLY A 1 300 ? 15.694 0.866 1.783 1.00 77.06 300 GLY A CA 1
ATOM 2390 C C . GLY A 1 300 ? 14.529 1.484 1.036 1.00 77.06 300 GLY A C 1
ATOM 2391 O O . GLY A 1 300 ? 13.881 2.309 1.639 1.00 77.06 300 GLY A O 1
ATOM 2392 N N . GLN A 1 301 ? 14.271 1.148 -0.237 1.00 79.31 301 GLN A N 1
ATOM 2393 C CA . GLN A 1 301 ? 13.170 1.696 -1.041 1.00 79.31 301 GLN A CA 1
ATOM 2394 C C . GLN A 1 301 ? 12.475 0.641 -1.894 1.00 79.31 301 GLN A C 1
ATOM 2396 O O . GLN A 1 301 ? 13.118 -0.284 -2.381 1.00 79.31 301 GLN A O 1
ATOM 2401 N N . VAL A 1 302 ? 11.180 0.810 -2.159 1.00 87.19 302 VAL A N 1
ATOM 2402 C CA . VAL A 1 302 ? 10.490 0.012 -3.182 1.00 87.19 302 VAL A CA 1
ATOM 2403 C C . VAL A 1 302 ? 10.752 0.659 -4.535 1.00 87.19 302 VAL A C 1
ATOM 2405 O O . VAL A 1 302 ? 10.469 1.834 -4.717 1.00 87.19 302 VAL A O 1
ATOM 2408 N N . ASN A 1 303 ? 11.327 -0.081 -5.477 1.00 86.25 303 ASN A N 1
ATOM 2409 C CA . ASN A 1 303 ? 11.705 0.410 -6.798 1.00 86.25 303 ASN A CA 1
ATOM 2410 C C . ASN A 1 303 ? 10.959 -0.377 -7.872 1.00 86.25 303 ASN A C 1
ATOM 2412 O O . ASN A 1 303 ? 10.921 -1.604 -7.804 1.00 86.25 303 ASN A O 1
ATOM 2416 N N . SER A 1 304 ? 10.421 0.309 -8.880 1.00 90.19 304 SER A N 1
ATOM 2417 C CA . SER A 1 304 ? 9.873 -0.327 -10.079 1.00 90.19 304 SER A CA 1
ATOM 2418 C C . SER A 1 304 ? 10.961 -0.681 -11.094 1.00 90.19 304 SER A C 1
ATOM 2420 O O . SER A 1 304 ? 12.004 -0.028 -11.182 1.00 90.19 304 SER A O 1
ATOM 2422 N N . GLY A 1 305 ? 10.693 -1.714 -11.884 1.00 89.75 305 GLY A N 1
ATOM 2423 C CA . GLY A 1 305 ? 11.599 -2.245 -12.891 1.00 89.75 305 GLY A CA 1
ATOM 2424 C C . GLY A 1 305 ? 10.882 -3.011 -13.992 1.00 89.75 305 GLY A C 1
ATOM 2425 O O . GLY A 1 305 ? 9.651 -3.074 -14.049 1.00 89.75 305 GLY A O 1
ATOM 2426 N N . MET A 1 306 ? 11.682 -3.637 -14.849 1.00 89.50 306 MET A N 1
ATOM 2427 C CA . MET A 1 306 ? 11.229 -4.537 -15.903 1.00 89.50 306 MET A CA 1
ATOM 2428 C C . MET A 1 306 ? 11.379 -5.994 -15.472 1.00 89.50 306 MET A C 1
ATOM 2430 O O . MET A 1 306 ? 12.476 -6.433 -15.129 1.00 89.50 306 MET A O 1
ATOM 2434 N N . TYR A 1 307 ? 10.293 -6.753 -15.539 1.00 92.81 307 TYR A N 1
ATOM 2435 C CA . TYR A 1 307 ? 10.305 -8.175 -15.229 1.00 92.81 307 TYR A CA 1
ATOM 2436 C C . TYR A 1 307 ? 10.725 -9.016 -16.439 1.00 92.81 307 TYR A C 1
ATOM 2438 O O . TYR A 1 307 ? 10.144 -8.894 -17.519 1.00 92.81 307 TYR A O 1
ATOM 2446 N N . ASP A 1 308 ? 11.706 -9.895 -16.244 1.00 88.75 308 ASP A N 1
ATOM 2447 C CA . ASP A 1 308 ? 12.107 -10.942 -17.182 1.00 88.75 308 ASP A CA 1
ATOM 2448 C C . ASP A 1 308 ? 11.577 -12.291 -16.684 1.00 88.75 308 ASP A C 1
ATOM 2450 O O . ASP A 1 308 ? 12.108 -12.885 -15.742 1.00 88.75 308 ASP A O 1
ATOM 2454 N N . ASP A 1 309 ? 10.534 -12.786 -17.348 1.00 86.44 309 ASP A N 1
ATOM 2455 C CA . ASP A 1 309 ? 9.877 -14.039 -16.982 1.00 86.44 309 ASP A CA 1
ATOM 2456 C C . ASP A 1 309 ? 10.768 -15.276 -17.175 1.00 86.44 309 ASP A C 1
ATOM 2458 O O . ASP A 1 309 ? 10.676 -16.242 -16.418 1.00 86.44 309 ASP A O 1
ATOM 2462 N N . SER A 1 310 ? 11.682 -15.245 -18.150 1.00 85.50 310 SER A N 1
ATOM 2463 C CA . SER A 1 310 ? 12.570 -16.379 -18.432 1.00 85.50 310 SER A CA 1
ATOM 2464 C C . SER A 1 310 ? 13.609 -16.577 -17.330 1.00 85.50 310 SER A C 1
ATOM 2466 O O . SER A 1 310 ? 13.988 -17.705 -17.014 1.00 85.50 310 SER A O 1
ATOM 2468 N N . ARG A 1 311 ? 14.051 -15.470 -16.724 1.00 86.19 311 ARG A N 1
ATOM 2469 C CA . ARG A 1 311 ? 15.039 -15.453 -15.640 1.00 86.19 311 ARG A CA 1
ATOM 2470 C C . ARG A 1 311 ? 14.417 -15.314 -14.257 1.00 86.19 311 ARG A C 1
ATOM 2472 O O . ARG A 1 311 ? 15.140 -15.457 -13.272 1.00 86.19 311 ARG A O 1
ATOM 2479 N N . LYS A 1 312 ? 13.110 -15.036 -14.194 1.00 88.62 312 LYS A N 1
ATOM 2480 C CA . LYS A 1 312 ? 12.365 -14.689 -12.978 1.00 88.62 312 LYS A CA 1
ATOM 2481 C C . LYS A 1 312 ? 13.042 -13.540 -12.216 1.00 88.62 312 LYS A C 1
ATOM 2483 O O . LYS A 1 312 ? 13.197 -13.602 -11.002 1.00 88.62 312 LYS A O 1
ATOM 2488 N N . THR A 1 313 ? 13.487 -12.507 -12.937 1.00 91.69 313 THR A N 1
ATOM 2489 C CA . THR A 1 313 ? 14.213 -11.354 -12.373 1.00 91.69 313 THR A CA 1
ATOM 2490 C C . THR A 1 313 ? 13.484 -10.039 -12.623 1.00 91.69 313 THR A C 1
ATOM 2492 O O . THR A 1 313 ? 12.826 -9.860 -13.643 1.00 91.69 313 THR A O 1
ATOM 2495 N N . CYS A 1 314 ? 13.638 -9.084 -11.707 1.00 91.94 314 CYS A N 1
ATOM 2496 C CA . CYS A 1 314 ? 13.278 -7.685 -11.903 1.00 91.94 314 CYS A CA 1
ATOM 2497 C C . CYS A 1 314 ? 14.536 -6.864 -12.173 1.00 91.94 314 CYS A C 1
ATOM 2499 O O . CYS A 1 314 ? 15.403 -6.736 -11.307 1.00 91.94 314 CYS A O 1
ATOM 2501 N N . LYS A 1 315 ? 14.646 -6.299 -13.374 1.00 88.88 315 LYS A N 1
ATOM 2502 C CA . LYS A 1 315 ? 15.717 -5.374 -13.735 1.00 88.88 315 LYS A CA 1
ATOM 2503 C C . LYS A 1 315 ? 15.313 -3.955 -13.340 1.00 88.88 315 LYS A C 1
ATOM 2505 O O . LYS A 1 315 ? 14.410 -3.381 -13.946 1.00 88.88 315 LYS A O 1
ATOM 2510 N N . ILE A 1 316 ? 15.994 -3.385 -12.351 1.00 86.94 316 ILE A N 1
ATOM 2511 C CA . ILE A 1 316 ? 15.762 -2.022 -11.851 1.00 86.94 316 ILE A CA 1
ATOM 2512 C C . ILE A 1 316 ? 16.920 -1.090 -12.210 1.00 86.94 316 ILE A C 1
ATOM 2514 O O . ILE A 1 316 ? 18.055 -1.530 -12.400 1.00 86.94 316 ILE A O 1
ATOM 2518 N N . GLY A 1 317 ? 16.638 0.210 -12.274 1.00 79.00 317 GLY A N 1
ATOM 2519 C CA . GLY A 1 317 ? 17.650 1.265 -12.345 1.00 79.00 317 GLY A CA 1
ATOM 2520 C C . GLY A 1 317 ? 17.831 1.942 -10.985 1.00 79.00 317 GLY A C 1
ATOM 2521 O O . GLY A 1 317 ? 16.844 2.297 -10.346 1.00 79.00 317 GLY A O 1
ATOM 2522 N N . TRP A 1 318 ? 19.075 2.140 -10.552 1.00 78.62 318 TRP A N 1
ATOM 2523 C CA . TRP A 1 318 ? 19.415 2.853 -9.318 1.00 78.62 318 TRP A CA 1
ATOM 2524 C C . TRP A 1 318 ? 20.760 3.578 -9.453 1.00 78.62 318 TRP A C 1
ATOM 2526 O O . TRP A 1 318 ? 21.747 2.966 -9.869 1.00 78.62 318 TRP A O 1
ATOM 2536 N N . SER A 1 319 ? 20.820 4.870 -9.103 1.00 75.88 319 SER A N 1
ATOM 2537 C CA . SER A 1 319 ? 22.034 5.707 -9.188 1.00 75.88 319 SER A CA 1
ATOM 2538 C C . SER A 1 319 ? 22.822 5.515 -10.495 1.00 75.88 319 SER A C 1
ATOM 2540 O O . SER A 1 319 ? 24.011 5.190 -10.484 1.00 75.88 319 SER A O 1
ATOM 2542 N N . HIS A 1 320 ? 22.148 5.660 -11.640 1.00 71.81 320 HIS A N 1
ATOM 2543 C CA . HIS A 1 320 ? 22.749 5.519 -12.979 1.00 71.81 320 HIS A CA 1
ATOM 2544 C C . HIS A 1 320 ? 23.343 4.134 -13.307 1.00 71.81 320 HIS A C 1
ATOM 2546 O O . HIS A 1 320 ? 24.132 4.002 -14.247 1.00 71.81 320 HIS A O 1
ATOM 2552 N N . LYS A 1 321 ? 22.951 3.084 -12.575 1.00 75.38 321 LYS A N 1
ATOM 2553 C CA . LYS A 1 321 ? 23.306 1.683 -12.850 1.00 75.38 321 LYS A CA 1
ATOM 2554 C C . LYS A 1 321 ? 22.061 0.800 -12.913 1.00 75.38 321 LYS A C 1
ATOM 2556 O O . LYS A 1 321 ? 21.044 1.113 -12.302 1.00 75.38 321 LYS A O 1
ATOM 2561 N N . SER A 1 322 ? 22.150 -0.310 -13.642 1.00 79.06 322 SER A N 1
ATOM 2562 C CA . SER A 1 322 ? 21.108 -1.341 -13.671 1.00 79.06 322 SER A CA 1
ATOM 2563 C C . SER A 1 322 ? 21.454 -2.505 -12.747 1.00 79.06 322 SER A C 1
ATOM 2565 O O . SER A 1 322 ? 22.606 -2.938 -12.725 1.00 79.06 322 SER A O 1
ATOM 2567 N N . TYR A 1 323 ? 20.452 -3.058 -12.070 1.00 85.94 323 TYR A N 1
ATOM 2568 C CA . TYR A 1 323 ? 20.581 -4.216 -11.187 1.00 85.94 323 TYR A CA 1
ATOM 2569 C C . TYR A 1 323 ? 19.507 -5.245 -11.528 1.00 85.94 323 TYR A C 1
ATOM 2571 O O . TYR A 1 323 ? 18.367 -4.875 -11.799 1.00 85.94 323 TYR A O 1
ATOM 2579 N N . GLU A 1 324 ? 19.862 -6.527 -11.511 1.00 90.38 324 GLU A N 1
ATOM 2580 C CA . GLU A 1 324 ? 18.908 -7.628 -11.658 1.00 90.38 324 GLU A CA 1
ATOM 2581 C C . GLU A 1 324 ? 18.647 -8.255 -10.292 1.00 90.38 324 GLU A C 1
ATOM 2583 O O . GLU A 1 324 ? 19.563 -8.773 -9.653 1.00 90.38 324 GLU A O 1
ATOM 2588 N N . ILE A 1 325 ? 17.395 -8.198 -9.849 1.00 92.44 325 ILE A N 1
ATOM 2589 C CA . ILE A 1 325 ? 16.960 -8.690 -8.544 1.00 92.44 325 ILE A CA 1
ATOM 2590 C C . ILE A 1 325 ? 16.117 -9.951 -8.741 1.00 92.44 325 ILE A C 1
ATOM 2592 O O . ILE A 1 325 ? 15.276 -9.993 -9.637 1.00 92.44 325 ILE A O 1
ATOM 2596 N N . LYS A 1 326 ? 16.365 -10.993 -7.940 1.00 91.38 326 LYS A N 1
ATOM 2597 C CA . LYS A 1 326 ? 15.657 -12.290 -8.010 1.00 91.38 326 LYS A CA 1
ATOM 2598 C C . LYS A 1 326 ? 14.674 -12.511 -6.870 1.00 91.38 326 LYS A C 1
ATOM 2600 O O . LYS A 1 326 ? 13.662 -13.173 -7.051 1.00 91.38 326 LYS A O 1
ATOM 2605 N N . GLU A 1 327 ? 14.995 -11.990 -5.697 1.00 87.56 327 GLU A N 1
ATOM 2606 C CA . GLU A 1 327 ? 14.217 -12.196 -4.480 1.00 87.56 327 GLU A CA 1
ATOM 2607 C C . GLU A 1 327 ? 13.331 -10.980 -4.219 1.00 87.56 327 GLU A C 1
ATOM 2609 O O . GLU A 1 327 ? 13.670 -9.874 -4.630 1.00 87.56 327 GLU A O 1
ATOM 2614 N N . GLN A 1 328 ? 12.192 -11.191 -3.553 1.00 86.75 328 GLN A N 1
ATOM 2615 C CA . GLN A 1 328 ? 11.237 -10.124 -3.211 1.00 86.75 328 GLN A CA 1
ATOM 2616 C C . GLN A 1 328 ? 10.755 -9.308 -4.423 1.00 86.75 328 GLN A C 1
ATOM 2618 O O . GLN A 1 328 ? 10.481 -8.111 -4.337 1.00 86.75 328 GLN A O 1
ATOM 2623 N N . VAL A 1 329 ? 10.648 -9.979 -5.570 1.00 92.69 329 VAL A N 1
ATOM 2624 C CA . VAL A 1 329 ? 10.097 -9.396 -6.787 1.00 92.69 329 VAL A CA 1
ATOM 2625 C C . VAL A 1 329 ? 8.596 -9.618 -6.822 1.00 92.69 329 VAL A C 1
ATOM 2627 O O . VAL A 1 329 ? 8.128 -10.760 -6.771 1.00 92.69 329 VAL A O 1
ATOM 2630 N N . GLU A 1 330 ? 7.867 -8.528 -7.013 1.00 93.88 330 GLU A N 1
ATOM 2631 C CA . GLU A 1 330 ? 6.440 -8.526 -7.302 1.00 93.88 330 GLU A CA 1
ATOM 2632 C C . GLU A 1 330 ? 6.192 -7.998 -8.710 1.00 93.88 330 GLU A C 1
ATOM 2634 O O . GLU A 1 330 ? 6.882 -7.089 -9.171 1.00 93.88 330 GLU A O 1
ATOM 2639 N N . VAL A 1 331 ? 5.193 -8.541 -9.395 1.00 94.19 331 VAL A N 1
ATOM 2640 C CA . VAL A 1 331 ? 4.820 -8.116 -10.748 1.00 94.19 331 VAL A CA 1
ATOM 2641 C C . VAL A 1 331 ? 3.418 -7.542 -10.752 1.00 94.19 331 VAL A C 1
ATOM 2643 O O . VAL A 1 331 ? 2.515 -8.061 -10.093 1.00 94.19 331 VAL A O 1
ATOM 2646 N N . LEU A 1 332 ? 3.247 -6.465 -11.516 1.00 93.94 332 LEU A N 1
ATOM 2647 C CA . LEU A 1 332 ? 1.964 -5.819 -11.715 1.00 93.94 332 LEU A CA 1
ATOM 2648 C C . LEU A 1 332 ? 1.044 -6.718 -12.546 1.00 93.94 332 LEU A C 1
ATOM 2650 O O . LEU A 1 332 ? 1.292 -6.996 -13.723 1.00 93.94 332 LEU A O 1
ATOM 2654 N N . THR A 1 333 ? -0.067 -7.105 -11.939 1.00 90.81 333 THR A N 1
ATOM 2655 C CA . THR A 1 333 ? -1.170 -7.799 -12.593 1.00 90.81 333 THR A CA 1
ATOM 2656 C C . THR A 1 333 ? -2.445 -6.969 -12.484 1.00 90.81 333 THR A C 1
ATOM 2658 O O . THR A 1 333 ? -2.618 -6.152 -11.576 1.00 90.81 333 THR A O 1
ATOM 2661 N N . ILE A 1 334 ? -3.351 -7.160 -13.436 1.00 89.62 334 ILE A N 1
ATOM 2662 C CA . ILE A 1 334 ? -4.664 -6.522 -13.466 1.00 89.62 334 ILE A CA 1
ATOM 2663 C C . ILE A 1 334 ? -5.708 -7.634 -13.657 1.00 89.62 334 ILE A C 1
ATOM 2665 O O . ILE A 1 334 ? -6.060 -7.956 -14.797 1.00 89.62 334 ILE A O 1
ATOM 2669 N N . PRO A 1 335 ? -6.172 -8.262 -12.556 1.00 80.00 335 PRO A N 1
ATOM 2670 C CA . PRO A 1 335 ? -7.179 -9.316 -12.584 1.00 80.00 335 PRO A CA 1
ATOM 2671 C C . PRO A 1 335 ? -8.415 -8.973 -13.420 1.00 80.00 335 PRO A C 1
ATOM 2673 O O . PRO A 1 335 ? -8.934 -7.856 -13.357 1.00 80.00 335 PRO A O 1
ATOM 2676 N N . GLY A 1 336 ? -8.867 -9.945 -14.221 1.00 69.44 336 GLY A N 1
ATOM 2677 C CA . GLY A 1 336 ? -10.000 -9.794 -15.143 1.00 69.44 336 GLY A CA 1
ATOM 2678 C C . GLY A 1 336 ? -9.651 -9.068 -16.450 1.00 69.44 336 GLY A C 1
ATOM 2679 O O . GLY A 1 336 ? -10.518 -8.872 -17.302 1.00 69.44 336 GLY A O 1
ATOM 2680 N N . GLY A 1 337 ? -8.386 -8.672 -16.637 1.00 62.56 337 GLY A N 1
ATOM 2681 C CA . GLY A 1 337 ? -7.929 -7.930 -17.811 1.00 62.56 337 GLY A CA 1
ATOM 2682 C C . GLY A 1 337 ? -8.634 -6.578 -17.982 1.00 62.56 337 GLY A C 1
ATOM 2683 O O . GLY A 1 337 ? -9.319 -6.076 -17.093 1.00 62.56 337 GLY A O 1
ATOM 2684 N N . THR A 1 338 ? -8.487 -5.937 -19.139 1.00 56.69 338 THR A N 1
ATOM 2685 C CA . THR A 1 338 ? -9.227 -4.706 -19.495 1.00 56.69 338 THR A CA 1
ATOM 2686 C C . THR A 1 338 ? -10.568 -5.007 -20.164 1.00 56.69 338 THR A C 1
ATOM 2688 O O . THR A 1 338 ? -11.086 -4.170 -20.894 1.00 56.69 338 THR A O 1
ATOM 2691 N N . THR A 1 339 ? -11.128 -6.198 -19.945 1.00 53.56 339 THR A N 1
ATOM 2692 C CA . THR A 1 339 ? -12.247 -6.793 -20.705 1.00 53.56 339 THR A CA 1
ATOM 2693 C C . THR A 1 339 ? -13.583 -6.030 -20.626 1.00 53.56 339 THR A C 1
ATOM 2695 O O . THR A 1 339 ? -14.596 -6.508 -21.122 1.00 53.56 339 THR A O 1
ATOM 2698 N N . GLY A 1 340 ? -13.610 -4.817 -20.063 1.00 52.59 340 GLY A N 1
ATOM 2699 C CA . GLY A 1 340 ? -14.782 -3.937 -20.021 1.00 52.59 340 GLY A CA 1
ATOM 2700 C C . GLY A 1 340 ? -15.755 -4.247 -18.881 1.00 52.59 340 GLY A C 1
ATOM 2701 O O . GLY A 1 340 ? -16.718 -3.509 -18.666 1.00 52.59 340 GLY A O 1
ATOM 2702 N N . GLU A 1 341 ? -15.496 -5.297 -18.099 1.00 64.50 341 GLU A N 1
ATOM 2703 C CA . GLU A 1 341 ? -16.298 -5.633 -16.918 1.00 64.50 341 GLU A CA 1
ATOM 2704 C C . GLU A 1 341 ? -16.044 -4.713 -15.722 1.00 64.50 341 GLU A C 1
ATOM 2706 O O . GLU A 1 341 ? -16.896 -4.614 -14.844 1.00 64.50 341 GLU A O 1
ATOM 2711 N N . ASP A 1 342 ? -14.969 -3.931 -15.729 1.00 71.06 342 ASP A N 1
ATOM 2712 C CA . ASP A 1 342 ? -14.689 -2.861 -14.772 1.00 71.06 342 ASP A CA 1
ATOM 2713 C C . ASP A 1 342 ? -14.402 -1.581 -15.563 1.00 71.06 342 ASP A C 1
ATOM 2715 O O . ASP A 1 342 ? -13.648 -1.605 -16.535 1.00 71.06 342 ASP A O 1
ATOM 2719 N N . CYS A 1 343 ? -15.029 -0.470 -15.180 1.00 80.81 343 CYS A N 1
ATOM 2720 C CA . CYS A 1 343 ? -14.935 0.807 -15.889 1.00 80.81 343 CYS A CA 1
ATOM 2721 C C . CYS A 1 343 ? -13.624 1.548 -15.605 1.00 80.81 343 CYS A C 1
ATOM 2723 O O . CYS A 1 343 ? -13.603 2.769 -15.528 1.00 80.81 343 CYS A O 1
ATOM 2725 N N . SER A 1 3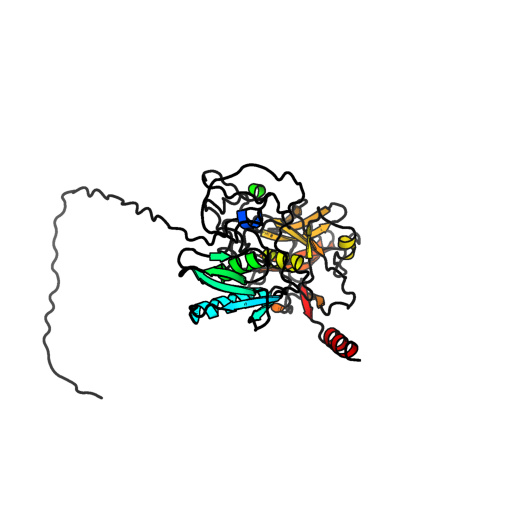44 ? -12.533 0.812 -15.430 1.00 86.88 344 SER A N 1
ATOM 2726 C CA . SER A 1 344 ? -11.219 1.341 -15.087 1.00 86.88 344 SER A CA 1
ATOM 2727 C C . SER A 1 344 ? -10.280 1.248 -16.268 1.00 86.88 344 SER A C 1
ATOM 2729 O O . SER A 1 344 ? -10.027 0.159 -16.791 1.00 86.88 344 SER A O 1
ATOM 2731 N N . VAL A 1 345 ? -9.724 2.392 -16.646 1.00 88.12 345 VAL A N 1
ATOM 2732 C CA . VAL A 1 345 ? -8.843 2.545 -17.799 1.00 88.12 345 VAL A CA 1
ATOM 2733 C C . VAL A 1 345 ? -7.444 2.860 -17.308 1.00 88.12 345 VAL A C 1
ATOM 2735 O O . VAL A 1 345 ? -7.172 3.973 -16.855 1.00 88.12 345 VAL A O 1
ATOM 2738 N N . TYR A 1 346 ? -6.566 1.867 -17.434 1.00 89.88 346 TYR A N 1
ATOM 2739 C CA . TYR A 1 346 ? -5.132 2.024 -17.227 1.00 89.88 346 TYR A CA 1
ATOM 2740 C C . TYR A 1 346 ? -4.464 2.406 -18.545 1.00 89.88 346 TYR A C 1
ATOM 2742 O O . TYR A 1 346 ? -4.699 1.763 -19.570 1.00 89.88 346 TYR A O 1
ATOM 2750 N N . LYS A 1 347 ? -3.625 3.440 -18.526 1.00 90.62 347 LYS A N 1
ATOM 2751 C CA . LYS A 1 347 ? -2.895 3.911 -19.709 1.00 90.62 347 LYS A CA 1
ATOM 2752 C C . LYS A 1 347 ? -1.581 4.572 -19.320 1.00 90.62 347 LYS A C 1
ATOM 2754 O O . LYS A 1 347 ? -1.348 4.904 -18.162 1.00 90.62 347 LYS A O 1
ATOM 2759 N N . LEU A 1 348 ? -0.728 4.767 -20.317 1.00 92.12 348 LEU A N 1
ATOM 2760 C CA . LEU A 1 348 ? 0.508 5.519 -20.173 1.00 92.12 348 LEU A CA 1
ATOM 2761 C C . LEU A 1 348 ? 0.321 6.929 -20.726 1.00 92.12 348 LEU A C 1
ATOM 2763 O O . LEU A 1 348 ? 0.056 7.105 -21.916 1.00 92.12 348 LEU A O 1
ATOM 2767 N N . GLU A 1 349 ? 0.494 7.934 -19.877 1.00 92.62 349 GLU A N 1
ATOM 2768 C CA . GLU A 1 349 ? 0.374 9.342 -20.262 1.00 92.62 349 GLU A CA 1
ATOM 2769 C C . GLU A 1 349 ? 1.713 10.058 -20.180 1.00 92.62 349 GLU A C 1
ATOM 2771 O O . GLU A 1 349 ? 2.560 9.710 -19.362 1.00 92.62 349 GLU A O 1
ATOM 2776 N N . ASN A 1 350 ? 1.919 11.069 -21.029 1.00 89.88 350 ASN A N 1
ATOM 2777 C CA . ASN A 1 350 ? 3.134 11.877 -20.982 1.00 89.88 350 ASN A CA 1
ATOM 2778 C C . ASN A 1 350 ? 3.284 12.509 -19.593 1.00 89.88 350 ASN A C 1
ATOM 2780 O O . ASN A 1 350 ? 2.346 13.126 -19.089 1.00 89.88 350 ASN A O 1
ATOM 2784 N N . TRP A 1 351 ? 4.466 12.378 -18.991 1.00 86.38 351 TRP A N 1
ATOM 2785 C CA . TRP A 1 351 ? 4.707 12.841 -17.625 1.00 86.38 351 TRP A CA 1
ATOM 2786 C C . TRP A 1 351 ? 4.416 14.333 -17.416 1.00 86.38 351 TRP A C 1
ATOM 2788 O O . TRP A 1 351 ? 4.033 14.725 -16.320 1.00 86.38 351 TRP A O 1
ATOM 2798 N N . ARG A 1 352 ? 4.554 15.162 -18.462 1.00 84.69 352 ARG A N 1
ATOM 2799 C CA . ARG A 1 352 ? 4.294 16.610 -18.405 1.00 84.69 352 ARG A CA 1
ATOM 2800 C C . ARG A 1 352 ? 2.807 16.948 -18.320 1.00 84.69 352 ARG A C 1
ATOM 2802 O O . ARG A 1 352 ? 2.462 18.066 -17.955 1.00 84.69 352 ARG A O 1
ATOM 2809 N N . THR A 1 353 ? 1.937 16.020 -18.714 1.00 87.75 353 THR A N 1
ATOM 2810 C CA . THR A 1 353 ? 0.485 16.234 -18.804 1.00 87.75 353 THR A CA 1
ATOM 2811 C C . THR A 1 353 ? -0.321 15.280 -17.930 1.00 87.75 353 THR A C 1
ATOM 2813 O O . THR A 1 353 ? -1.533 15.445 -17.835 1.00 87.75 3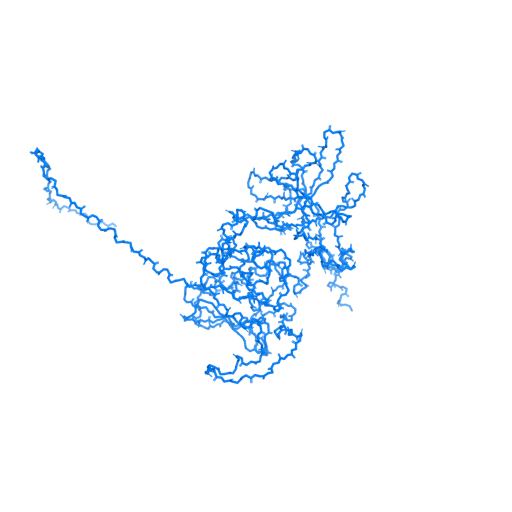53 THR A O 1
ATOM 2816 N N . ALA A 1 354 ? 0.318 14.275 -17.326 1.00 88.69 354 ALA A N 1
ATOM 2817 C CA . ALA A 1 354 ? -0.356 13.255 -16.536 1.00 88.69 354 ALA A CA 1
ATOM 2818 C C . ALA A 1 354 ? -0.987 13.871 -15.267 1.00 88.69 354 ALA A C 1
ATOM 2820 O O . ALA A 1 354 ? -0.275 14.482 -14.463 1.00 88.69 354 ALA A O 1
ATOM 2821 N N . PRO A 1 355 ? -2.306 13.722 -15.038 1.00 88.81 355 PRO A N 1
ATOM 2822 C CA . PRO A 1 355 ? -2.955 14.239 -13.839 1.00 88.81 355 PRO A CA 1
ATOM 2823 C C . PRO A 1 355 ? -2.449 13.514 -12.591 1.00 88.81 355 PRO A C 1
ATOM 2825 O O . PRO A 1 355 ? -2.580 12.294 -12.499 1.00 88.81 355 PRO A O 1
ATOM 2828 N N . HIS A 1 356 ? -1.948 14.250 -11.594 1.00 86.00 356 HIS A N 1
ATOM 2829 C CA . HIS A 1 356 ? -1.378 13.666 -10.369 1.00 86.00 356 HIS A CA 1
ATOM 2830 C C . HIS A 1 356 ? -2.338 12.709 -9.641 1.00 86.00 356 HIS A C 1
ATOM 2832 O O . HIS A 1 356 ? -1.912 11.684 -9.119 1.00 86.00 356 HIS A O 1
ATOM 2838 N N . SER A 1 357 ? -3.640 13.008 -9.648 1.00 86.31 357 SER A N 1
ATOM 2839 C CA . SER A 1 357 ? -4.676 12.176 -9.018 1.00 86.31 357 SER A CA 1
ATOM 2840 C C . SER A 1 357 ? -4.900 10.825 -9.702 1.00 86.31 357 SER A C 1
ATOM 2842 O O . SER A 1 357 ? -5.506 9.940 -9.109 1.00 86.31 357 SER A O 1
ATOM 2844 N N . SER A 1 358 ? -4.438 10.665 -10.942 1.00 89.56 358 SER A N 1
ATOM 2845 C CA . SER A 1 358 ? -4.600 9.434 -11.719 1.00 89.56 358 SER A CA 1
ATOM 2846 C C . SER A 1 358 ? -3.397 8.500 -11.615 1.00 89.56 358 SER A C 1
ATOM 2848 O O . SER A 1 358 ? -3.439 7.388 -12.127 1.00 89.56 358 SER A O 1
ATOM 2850 N N . LEU A 1 359 ? -2.301 8.930 -10.994 1.00 91.12 359 LEU A N 1
ATOM 2851 C CA . LEU A 1 359 ? -1.040 8.204 -11.049 1.00 91.12 359 LEU A CA 1
ATOM 2852 C C . LEU A 1 359 ? -1.047 6.976 -10.145 1.00 91.12 359 LEU A C 1
ATOM 2854 O O . LEU A 1 359 ? -1.428 7.046 -8.978 1.00 91.12 359 LEU A O 1
ATOM 2858 N N . VAL A 1 360 ? -0.546 5.858 -10.666 1.00 91.38 360 VAL A N 1
ATOM 2859 C CA . VAL A 1 360 ? -0.372 4.637 -9.875 1.00 91.38 360 VAL A CA 1
ATOM 2860 C C . VAL A 1 360 ? 0.937 4.734 -9.095 1.00 91.38 360 VAL A C 1
ATOM 2862 O O . VAL A 1 360 ? 2.014 4.908 -9.673 1.00 91.38 360 VAL A O 1
ATOM 2865 N N . ASN A 1 361 ? 0.829 4.668 -7.771 1.00 89.69 361 ASN A N 1
ATOM 2866 C CA . ASN A 1 361 ? 1.963 4.686 -6.857 1.00 89.69 361 ASN A CA 1
ATOM 2867 C C . ASN A 1 361 ? 2.557 3.270 -6.737 1.00 89.69 361 ASN A C 1
ATOM 2869 O O . ASN A 1 361 ? 1.828 2.282 -6.764 1.00 89.69 361 ASN A O 1
ATOM 2873 N N . VAL A 1 362 ? 3.879 3.169 -6.638 1.00 88.69 362 VAL A N 1
ATOM 2874 C CA . VAL A 1 362 ? 4.605 1.904 -6.483 1.00 88.69 362 VAL A CA 1
ATOM 2875 C C . VAL A 1 362 ? 5.340 1.796 -5.145 1.00 88.69 362 VAL A C 1
ATOM 2877 O O . VAL A 1 362 ? 5.727 0.693 -4.767 1.00 88.69 362 VAL A O 1
ATOM 2880 N N . GLY A 1 363 ? 5.500 2.898 -4.405 1.00 84.31 363 GLY A N 1
ATOM 2881 C CA . GLY A 1 363 ? 6.155 2.916 -3.099 1.00 84.31 363 GLY A CA 1
ATOM 2882 C C . GLY A 1 363 ? 6.410 4.321 -2.545 1.00 84.31 363 GLY A C 1
ATOM 2883 O O . GLY A 1 363 ? 6.108 5.330 -3.179 1.00 84.31 363 GLY A O 1
ATOM 2884 N N . SER A 1 364 ? 7.014 4.383 -1.360 1.00 74.75 364 SER A N 1
ATOM 2885 C CA . SER A 1 364 ? 7.395 5.638 -0.696 1.00 74.75 364 SER A CA 1
ATOM 2886 C C . SER A 1 364 ? 8.915 5.753 -0.553 1.00 74.75 364 SER A C 1
ATOM 2888 O O . SER A 1 364 ? 9.624 4.746 -0.484 1.00 74.75 364 SER A O 1
ATOM 2890 N N . TYR A 1 365 ? 9.425 6.985 -0.494 1.00 69.94 365 TYR A N 1
ATOM 2891 C CA . TYR A 1 365 ? 10.810 7.248 -0.099 1.00 69.94 365 TYR A CA 1
ATOM 2892 C C . TYR A 1 365 ? 10.920 7.271 1.425 1.00 69.94 365 TYR A C 1
ATOM 2894 O O . TYR A 1 365 ? 10.271 8.065 2.089 1.00 69.94 365 TYR A O 1
ATOM 2902 N N . PHE A 1 366 ? 11.783 6.452 2.008 1.00 68.44 366 PHE A N 1
ATOM 2903 C CA . PHE A 1 366 ? 11.825 6.305 3.467 1.00 68.44 366 PHE A CA 1
ATOM 2904 C C . PHE A 1 366 ? 12.498 7.497 4.174 1.00 68.44 366 PHE A C 1
ATOM 2906 O O . PHE A 1 366 ? 12.312 7.709 5.368 1.00 68.44 366 PHE A O 1
ATOM 2913 N N . HIS A 1 367 ? 13.210 8.348 3.424 1.00 59.47 367 HIS A N 1
ATOM 2914 C CA . HIS A 1 367 ? 13.863 9.545 3.959 1.00 59.47 367 HIS A CA 1
ATOM 2915 C C . HIS A 1 367 ? 13.109 10.871 3.699 1.00 59.47 367 HIS A C 1
ATOM 2917 O O . HIS A 1 367 ? 13.502 11.899 4.255 1.00 59.47 367 HIS A O 1
ATOM 2923 N N . ARG A 1 368 ? 12.057 10.904 2.864 1.00 62.06 368 ARG A N 1
ATOM 2924 C CA . ARG A 1 368 ? 11.273 12.116 2.512 1.00 62.06 368 ARG A CA 1
ATOM 2925 C C . ARG A 1 368 ? 9.823 11.725 2.243 1.00 62.06 368 ARG A C 1
ATOM 2927 O O . ARG A 1 368 ? 9.590 10.669 1.683 1.00 62.06 368 ARG A O 1
ATOM 2934 N N . ASN A 1 369 ? 8.866 12.605 2.534 1.00 61.62 369 ASN A N 1
ATOM 2935 C CA .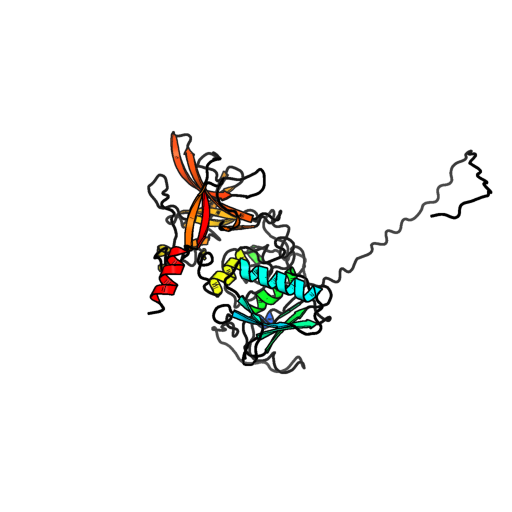 ASN A 1 369 ? 7.444 12.388 2.222 1.00 61.62 369 ASN A CA 1
ATOM 2936 C C . ASN A 1 369 ? 7.155 12.500 0.709 1.00 61.62 369 ASN A C 1
ATOM 2938 O O . ASN A 1 369 ? 6.408 13.374 0.273 1.00 61.62 369 ASN A O 1
ATOM 2942 N N . GLU A 1 370 ? 7.766 11.640 -0.103 1.00 70.81 370 GLU A N 1
ATOM 2943 C CA . GLU A 1 370 ? 7.632 11.612 -1.557 1.00 70.81 370 GLU A CA 1
ATOM 2944 C C . GLU A 1 370 ? 7.044 10.270 -2.013 1.00 70.81 370 GLU A C 1
ATOM 2946 O O . GLU A 1 370 ? 7.407 9.201 -1.514 1.00 70.81 370 GLU A O 1
ATOM 2951 N N . SER A 1 371 ? 6.116 10.343 -2.971 1.00 76.69 371 SER A N 1
ATOM 2952 C CA . SER A 1 371 ? 5.496 9.183 -3.617 1.00 76.69 371 SER A CA 1
ATOM 2953 C C . SER A 1 371 ? 6.256 8.796 -4.876 1.00 76.69 371 SER A C 1
ATOM 2955 O O . SER A 1 371 ? 6.692 9.660 -5.643 1.00 76.69 371 SER A O 1
ATOM 2957 N N . LEU A 1 372 ? 6.387 7.492 -5.093 1.00 84.94 372 LEU A N 1
ATOM 2958 C CA . LEU A 1 372 ? 7.072 6.931 -6.242 1.00 84.94 372 LEU A CA 1
ATOM 2959 C C . LEU A 1 372 ? 6.070 6.386 -7.253 1.00 84.94 372 LEU A C 1
ATOM 2961 O O . LEU A 1 372 ? 5.149 5.663 -6.902 1.00 84.94 372 LEU A O 1
ATOM 2965 N N . HIS A 1 373 ? 6.274 6.667 -8.532 1.00 88.81 373 HIS A N 1
ATOM 2966 C CA . HIS A 1 373 ? 5.356 6.243 -9.586 1.00 88.81 373 HIS A CA 1
ATOM 2967 C C . HIS A 1 373 ? 6.051 5.373 -10.628 1.00 88.81 373 HIS A C 1
ATOM 2969 O O . HIS A 1 373 ? 7.269 5.436 -10.808 1.00 88.81 373 HIS A O 1
ATOM 2975 N N . ILE A 1 374 ? 5.265 4.560 -11.335 1.00 90.06 374 ILE A N 1
ATOM 2976 C CA . ILE A 1 374 ? 5.779 3.727 -12.424 1.00 90.06 374 ILE A CA 1
ATOM 2977 C C . ILE A 1 374 ? 5.957 4.586 -13.673 1.00 90.06 374 ILE A C 1
ATOM 2979 O O . ILE A 1 374 ? 5.016 5.243 -14.126 1.00 90.06 374 ILE A O 1
ATOM 2983 N N . ALA A 1 375 ? 7.147 4.518 -14.262 1.00 88.75 375 ALA A N 1
ATOM 2984 C CA . ALA A 1 375 ? 7.498 5.236 -15.472 1.00 88.75 375 ALA A CA 1
ATOM 2985 C C . ALA A 1 375 ? 7.987 4.288 -16.570 1.00 88.75 375 ALA A C 1
ATOM 2987 O O . ALA A 1 375 ? 8.711 3.328 -16.308 1.00 88.75 375 ALA A O 1
ATOM 2988 N N . TYR A 1 376 ? 7.615 4.596 -17.806 1.00 89.31 376 TYR A N 1
ATOM 2989 C CA . TYR A 1 376 ? 7.974 3.864 -19.014 1.00 89.31 376 TYR A CA 1
ATOM 2990 C C . TYR A 1 376 ? 8.671 4.799 -19.994 1.00 89.31 376 TYR A C 1
ATOM 2992 O O . TYR A 1 376 ? 8.250 5.944 -20.164 1.00 89.31 376 TYR A O 1
ATOM 3000 N N . SER A 1 377 ? 9.701 4.324 -20.688 1.00 83.56 377 SER A N 1
ATOM 3001 C CA . SER A 1 377 ? 10.282 5.071 -21.809 1.00 83.56 377 SER A CA 1
ATOM 3002 C C . SER A 1 377 ? 11.057 4.191 -22.782 1.00 83.56 377 SER A C 1
ATOM 3004 O O . SER A 1 377 ? 11.198 2.984 -22.586 1.00 83.56 377 SER A O 1
ATOM 3006 N N . THR A 1 378 ? 11.616 4.852 -23.794 1.00 80.62 378 THR A N 1
ATOM 3007 C CA . THR A 1 378 ? 12.605 4.311 -24.715 1.00 80.62 378 THR A CA 1
ATOM 3008 C C . THR A 1 378 ? 13.985 4.923 -24.444 1.00 80.62 378 THR A C 1
ATOM 3010 O O . THR A 1 378 ? 14.131 6.142 -24.339 1.00 80.62 378 THR A O 1
ATOM 3013 N N . LEU A 1 379 ? 15.006 4.072 -24.367 1.00 74.25 379 LEU A N 1
ATOM 3014 C CA . LEU A 1 379 ? 16.404 4.409 -24.112 1.00 74.25 379 LEU A CA 1
ATOM 3015 C C . LEU A 1 379 ? 17.249 4.065 -25.338 1.00 74.25 379 LEU A C 1
ATOM 3017 O O . LEU A 1 379 ? 17.174 2.952 -25.856 1.00 74.25 379 LEU A O 1
ATOM 3021 N N . ASN A 1 380 ? 18.073 5.006 -25.796 1.00 68.88 380 ASN A N 1
ATOM 3022 C CA . ASN A 1 380 ? 18.995 4.774 -26.906 1.00 68.88 380 ASN A CA 1
ATOM 3023 C C . ASN A 1 380 ? 20.305 4.175 -26.380 1.00 68.88 380 ASN A C 1
ATOM 3025 O O . ASN A 1 380 ? 20.934 4.730 -25.475 1.00 68.88 380 ASN A O 1
ATOM 3029 N N . GLY A 1 381 ? 20.698 3.034 -26.942 1.00 60.94 381 GLY A N 1
ATOM 3030 C CA . GLY A 1 381 ? 21.973 2.377 -26.690 1.00 60.94 381 GLY A CA 1
ATOM 3031 C C . GLY A 1 381 ? 23.113 3.003 -27.494 1.00 60.94 381 GLY A C 1
ATOM 3032 O O . GLY A 1 381 ? 22.908 3.606 -28.547 1.00 60.94 381 GLY A O 1
ATOM 3033 N N . LEU A 1 382 ? 24.342 2.824 -27.002 1.00 56.12 382 LEU A N 1
ATOM 3034 C CA . LEU A 1 382 ? 25.574 3.293 -27.658 1.00 56.12 382 LEU A CA 1
ATOM 3035 C C . LEU A 1 382 ? 25.852 2.595 -29.000 1.00 56.12 382 LEU A C 1
ATOM 3037 O O . LEU A 1 382 ? 26.626 3.095 -29.808 1.00 56.12 382 LEU A O 1
ATOM 3041 N N . ASP A 1 383 ? 25.215 1.450 -29.239 1.00 63.50 383 ASP A N 1
ATOM 3042 C CA . ASP A 1 383 ? 25.264 0.691 -30.489 1.00 63.50 383 ASP A CA 1
ATOM 3043 C C . ASP A 1 383 ? 24.273 1.202 -31.551 1.00 63.50 383 ASP A C 1
ATOM 3045 O O . ASP A 1 383 ? 24.138 0.602 -32.615 1.00 63.50 383 ASP A O 1
ATOM 3049 N N . GLY A 1 384 ? 23.566 2.301 -31.266 1.00 65.62 384 GLY A N 1
ATOM 3050 C CA . GLY A 1 384 ? 22.560 2.889 -32.148 1.00 65.62 384 GLY A CA 1
ATOM 3051 C C . GLY A 1 384 ? 21.182 2.224 -32.071 1.00 65.62 384 GLY A C 1
ATOM 3052 O O . GLY A 1 384 ? 20.278 2.645 -32.790 1.00 65.62 384 GLY A O 1
ATOM 3053 N N . GLY A 1 385 ? 20.984 1.213 -31.215 1.00 67.44 385 GLY A N 1
ATOM 3054 C CA . GLY A 1 385 ? 19.683 0.563 -31.032 1.00 67.44 385 GLY A CA 1
ATOM 3055 C C . GLY A 1 385 ? 18.900 1.117 -29.838 1.00 67.44 385 GLY A C 1
ATOM 3056 O O . GLY A 1 385 ? 19.464 1.335 -28.770 1.00 67.44 385 GLY A O 1
ATOM 3057 N N . SER A 1 386 ? 17.583 1.273 -29.966 1.00 72.38 386 SER A N 1
ATOM 3058 C CA . SER A 1 386 ? 16.698 1.677 -28.863 1.00 72.38 386 SER A CA 1
ATOM 3059 C C . SER A 1 386 ? 16.127 0.476 -28.091 1.00 72.38 386 SER A C 1
ATOM 3061 O O . SER A 1 386 ? 15.808 -0.549 -28.694 1.00 72.38 386 SER A O 1
ATOM 3063 N N . GLU A 1 387 ? 15.950 0.594 -26.775 1.00 77.12 387 GLU A N 1
ATOM 3064 C CA . GLU A 1 387 ? 15.288 -0.398 -25.915 1.00 77.12 387 GLU A CA 1
ATOM 3065 C C . GLU A 1 387 ? 14.235 0.275 -25.021 1.00 77.12 387 GLU A C 1
ATOM 3067 O O . GLU A 1 387 ? 14.461 1.363 -24.501 1.00 77.12 387 GLU A O 1
ATOM 3072 N N . ASN A 1 388 ? 13.077 -0.361 -24.839 1.00 82.25 388 ASN A N 1
ATOM 3073 C CA . ASN A 1 388 ? 12.048 0.122 -23.918 1.00 82.25 388 ASN A CA 1
ATOM 3074 C C . ASN A 1 388 ? 12.328 -0.343 -22.486 1.00 82.25 388 ASN A C 1
ATOM 3076 O O . ASN A 1 388 ? 12.801 -1.460 -22.282 1.00 82.25 388 ASN A O 1
ATOM 3080 N N . PHE A 1 389 ? 11.994 0.484 -21.499 1.00 82.38 389 PHE A N 1
ATOM 3081 C CA . PHE A 1 389 ? 12.303 0.214 -20.099 1.00 82.38 389 PHE A CA 1
ATOM 3082 C C . PHE A 1 389 ? 11.187 0.679 -19.157 1.00 82.38 389 PHE A C 1
ATOM 3084 O O . PHE A 1 389 ? 10.468 1.634 -19.456 1.00 82.38 389 PHE A O 1
ATOM 3091 N N . VAL A 1 390 ? 11.081 0.011 -18.003 1.00 87.56 390 VAL A N 1
ATOM 3092 C CA . VAL A 1 390 ? 10.201 0.378 -16.883 1.00 87.56 390 VAL A CA 1
ATOM 3093 C C . VAL A 1 390 ? 11.040 0.714 -15.667 1.00 87.56 390 VAL A C 1
ATOM 3095 O O . VAL A 1 390 ? 11.912 -0.057 -15.285 1.00 87.56 390 VAL A O 1
ATOM 3098 N N . GLY A 1 391 ? 10.771 1.842 -15.034 1.00 83.88 391 GLY A N 1
ATOM 3099 C CA . GLY A 1 391 ? 11.468 2.248 -13.827 1.00 83.88 391 GLY A CA 1
ATOM 3100 C C . GLY A 1 391 ? 10.613 3.169 -12.990 1.00 83.88 391 GLY A C 1
ATOM 3101 O O . GLY A 1 391 ? 9.380 3.142 -13.072 1.00 83.88 391 GLY A O 1
ATOM 3102 N N . LYS A 1 392 ? 11.274 3.947 -12.144 1.00 82.62 392 LYS A N 1
ATOM 3103 C CA . LYS A 1 392 ? 10.621 4.775 -11.142 1.00 82.62 392 LYS A CA 1
ATOM 3104 C C . LYS A 1 392 ? 10.647 6.244 -11.551 1.00 82.62 392 LYS A C 1
ATOM 3106 O O . LYS A 1 392 ? 11.557 6.680 -12.248 1.00 82.62 392 LYS A O 1
ATOM 3111 N N . ALA A 1 393 ? 9.653 7.003 -11.120 1.00 81.50 393 ALA A N 1
ATOM 3112 C CA . ALA A 1 393 ? 9.650 8.451 -11.241 1.00 81.50 393 ALA A CA 1
ATOM 3113 C C . ALA A 1 393 ? 9.196 9.084 -9.932 1.00 81.50 393 ALA A C 1
ATOM 3115 O O . ALA A 1 393 ? 8.215 8.657 -9.321 1.00 81.50 393 ALA A O 1
ATOM 3116 N N . TRP A 1 394 ? 9.920 10.125 -9.546 1.00 77.31 394 TRP A N 1
ATOM 3117 C CA . TRP A 1 394 ? 9.547 11.025 -8.470 1.00 77.31 394 TRP A CA 1
ATOM 3118 C C . TRP A 1 394 ? 8.740 12.175 -9.057 1.00 77.31 394 TRP A C 1
ATOM 3120 O O . TRP A 1 394 ? 9.049 12.664 -10.145 1.00 77.31 394 TRP A O 1
ATOM 3130 N N . ILE A 1 395 ? 7.718 12.612 -8.329 1.00 70.69 395 ILE A N 1
ATOM 3131 C CA . ILE A 1 395 ? 6.944 13.808 -8.674 1.00 70.69 395 ILE A CA 1
ATOM 3132 C C . ILE A 1 395 ? 7.101 14.888 -7.591 1.00 70.69 395 ILE A C 1
ATOM 3134 O O . ILE A 1 395 ? 6.144 15.253 -6.911 1.00 70.69 395 ILE A O 1
ATOM 3138 N N . PRO A 1 396 ? 8.331 15.396 -7.396 1.00 57.25 396 PRO A N 1
ATOM 3139 C CA . PRO A 1 396 ? 8.553 16.736 -6.874 1.00 57.25 396 PRO A CA 1
ATOM 3140 C C . PRO A 1 396 ? 9.455 17.581 -7.787 1.00 57.25 396 PRO A C 1
ATOM 3142 O O . PRO A 1 396 ? 10.310 17.073 -8.507 1.00 57.25 396 PRO A O 1
ATOM 3145 N N . TYR A 1 397 ? 9.236 18.893 -7.692 1.00 49.56 397 TYR A N 1
ATOM 3146 C CA . TYR A 1 397 ? 9.734 20.025 -8.481 1.00 49.56 397 TYR A CA 1
ATOM 3147 C C . TYR A 1 397 ? 11.002 19.911 -9.369 1.00 49.56 397 TYR A C 1
ATOM 3149 O O . TYR A 1 397 ? 10.996 20.634 -10.354 1.00 49.56 397 TYR A O 1
ATOM 3157 N N . GLU A 1 398 ? 12.045 19.089 -9.147 1.00 41.09 398 GLU A N 1
ATOM 3158 C CA . GLU A 1 398 ? 13.275 19.140 -9.988 1.00 41.09 398 GLU A CA 1
ATOM 3159 C C . GLU A 1 398 ? 14.110 17.841 -10.155 1.00 41.09 398 GLU A C 1
ATOM 3161 O O . GLU A 1 398 ? 15.189 17.900 -10.744 1.00 41.09 398 GLU A O 1
ATOM 3166 N N . SER A 1 399 ? 13.680 16.648 -9.716 1.00 49.50 399 SER A N 1
ATOM 3167 C CA . SER A 1 399 ? 14.514 15.442 -9.932 1.00 49.50 399 SER A CA 1
ATOM 3168 C C . SER A 1 399 ? 13.726 14.148 -10.097 1.00 49.50 399 SER A C 1
ATOM 3170 O O . SER A 1 399 ? 13.126 13.662 -9.145 1.00 49.50 399 SER A O 1
ATOM 3172 N N . ALA A 1 400 ? 13.814 13.542 -11.282 1.00 46.84 400 ALA A N 1
ATOM 3173 C CA . ALA A 1 400 ? 13.378 12.175 -11.547 1.00 46.84 400 ALA A CA 1
ATOM 3174 C C . ALA A 1 400 ? 14.605 11.282 -11.805 1.00 46.84 400 ALA A C 1
ATOM 3176 O O . ALA A 1 400 ? 15.396 11.553 -12.707 1.00 46.84 400 ALA A O 1
ATOM 3177 N N . GLU A 1 401 ? 14.757 10.191 -11.048 1.00 55.84 401 GLU A N 1
ATOM 3178 C CA . GLU A 1 401 ? 15.690 9.112 -11.401 1.00 55.84 401 GLU A CA 1
ATOM 3179 C C . GLU A 1 401 ? 15.011 8.205 -12.427 1.00 55.84 401 GLU A C 1
ATOM 3181 O O . GLU A 1 401 ? 14.488 7.142 -12.099 1.00 55.84 401 GLU A O 1
ATOM 3186 N N . PHE A 1 402 ? 14.972 8.658 -13.678 1.00 62.38 402 PHE A N 1
ATOM 3187 C CA . PHE A 1 402 ? 14.450 7.847 -14.766 1.00 62.38 402 PHE A CA 1
ATOM 3188 C C . PHE A 1 402 ? 15.357 6.615 -15.000 1.00 62.38 402 PHE A C 1
ATOM 3190 O O . PHE A 1 402 ? 16.575 6.712 -14.799 1.00 62.38 402 PHE A O 1
ATOM 3197 N N . PRO A 1 403 ? 14.819 5.445 -15.406 1.00 58.34 403 PRO A N 1
ATOM 3198 C CA . PRO A 1 403 ? 15.606 4.246 -15.546 1.00 58.34 403 PRO A CA 1
ATOM 3199 C C . PRO A 1 403 ? 16.790 4.368 -16.486 1.00 58.34 403 PRO A C 1
ATOM 3201 O O . PRO A 1 403 ? 16.774 4.990 -17.547 1.00 58.34 403 PRO A O 1
ATOM 3204 N N . VAL A 1 404 ? 17.809 3.669 -16.032 1.00 53.97 404 VAL A N 1
ATOM 3205 C CA . VAL A 1 404 ? 19.125 3.575 -16.608 1.00 53.97 404 VAL A CA 1
ATOM 3206 C C . VAL A 1 404 ? 19.102 2.472 -17.652 1.00 53.97 404 VAL A C 1
ATOM 3208 O O . VAL A 1 404 ? 18.801 1.319 -17.337 1.00 53.97 404 VAL A O 1
ATOM 3211 N N . GLY A 1 405 ? 19.436 2.821 -18.890 1.00 49.53 405 GLY A N 1
ATOM 3212 C CA . GLY A 1 405 ? 19.547 1.848 -19.973 1.00 49.53 405 GLY A CA 1
ATOM 3213 C C . GLY A 1 405 ? 20.777 0.961 -19.814 1.00 49.53 405 GLY A C 1
ATOM 3214 O O . GLY A 1 405 ? 21.621 1.174 -18.937 1.00 49.53 405 GLY A O 1
ATOM 3215 N N . ILE A 1 406 ? 20.928 -0.018 -20.710 1.00 47.12 406 ILE A N 1
ATOM 3216 C CA . ILE A 1 406 ? 22.225 -0.673 -20.916 1.00 47.12 406 ILE A CA 1
ATOM 3217 C C . ILE A 1 406 ? 23.230 0.449 -21.250 1.00 47.12 406 ILE A C 1
ATOM 3219 O O . ILE A 1 406 ? 23.080 1.113 -22.273 1.00 47.12 406 ILE A O 1
ATOM 3223 N N . ASN A 1 407 ? 24.218 0.678 -20.375 1.00 51.81 407 ASN A N 1
ATOM 3224 C CA . ASN A 1 407 ? 25.246 1.739 -20.444 1.00 51.81 407 ASN A CA 1
ATOM 3225 C C . ASN A 1 407 ? 24.879 3.142 -19.912 1.00 51.81 407 ASN A C 1
ATOM 3227 O O . ASN A 1 407 ? 25.421 4.136 -20.389 1.00 51.81 407 ASN A O 1
ATOM 3231 N N . SER A 1 408 ? 24.035 3.252 -18.886 1.00 57.19 408 SER A N 1
ATOM 3232 C CA . SER A 1 408 ? 23.947 4.480 -18.069 1.00 57.19 408 SER A CA 1
ATOM 3233 C C . SER A 1 408 ? 23.257 5.710 -18.691 1.00 57.19 408 SER A C 1
ATOM 3235 O O . SER A 1 408 ? 23.372 6.805 -18.143 1.00 57.19 408 SER A O 1
ATOM 3237 N N . SER A 1 409 ? 22.496 5.562 -19.782 1.00 58.69 409 SER A N 1
ATOM 3238 C CA . SER A 1 409 ? 21.719 6.665 -20.375 1.00 58.69 409 SER A CA 1
ATOM 3239 C C . SER A 1 409 ? 20.415 6.953 -19.608 1.00 58.69 409 SER A C 1
ATOM 3241 O O . SER A 1 409 ? 19.729 6.028 -19.172 1.00 58.69 409 SER A O 1
ATOM 3243 N N . VAL A 1 410 ? 20.086 8.243 -19.448 1.00 61.56 410 VAL A N 1
ATOM 3244 C CA . VAL A 1 410 ? 18.863 8.776 -18.808 1.00 61.56 410 VAL A CA 1
ATOM 3245 C C . VAL A 1 410 ? 18.024 9.473 -19.886 1.00 61.56 410 VAL A C 1
ATOM 3247 O O . VAL A 1 410 ? 18.591 10.125 -20.762 1.00 61.56 410 VAL A O 1
ATOM 3250 N N . THR A 1 411 ? 16.693 9.351 -19.847 1.00 69.31 411 THR A N 1
ATOM 3251 C CA . THR A 1 411 ? 15.791 10.068 -20.770 1.00 69.31 411 THR A CA 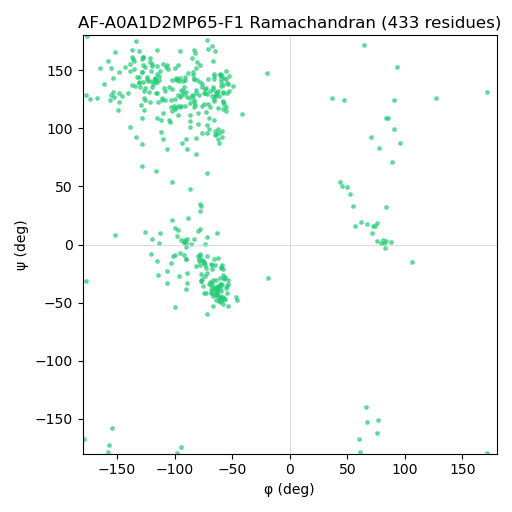1
ATOM 3252 C C . THR A 1 411 ? 14.868 11.029 -20.035 1.00 69.31 411 THR A C 1
ATOM 3254 O O . THR A 1 411 ? 14.379 10.739 -18.946 1.00 69.31 411 THR A O 1
ATOM 3257 N N . GLU A 1 412 ? 14.608 12.168 -20.672 1.00 70.06 412 GLU A N 1
ATOM 3258 C CA . GLU A 1 412 ? 13.680 13.200 -20.202 1.00 70.06 412 GLU A CA 1
ATOM 3259 C C . GLU A 1 412 ? 12.255 13.006 -20.742 1.00 70.06 412 GLU A C 1
ATOM 3261 O O . GLU A 1 412 ? 11.328 13.695 -20.319 1.00 70.06 412 GLU A O 1
ATOM 3266 N N . ASN A 1 413 ? 12.056 12.086 -21.691 1.00 78.81 413 ASN A N 1
ATOM 3267 C CA . ASN A 1 413 ? 10.762 11.828 -22.318 1.00 78.81 413 ASN A CA 1
ATOM 3268 C C . ASN A 1 413 ? 10.257 10.447 -21.914 1.00 78.81 413 ASN A C 1
ATOM 3270 O O . ASN A 1 413 ? 10.618 9.431 -22.510 1.00 78.81 413 ASN A O 1
ATOM 3274 N N . TYR A 1 414 ? 9.404 10.437 -20.895 1.00 84.06 414 TYR A N 1
ATOM 3275 C CA . TYR A 1 414 ? 8.784 9.236 -20.360 1.00 84.06 414 TYR A CA 1
ATOM 3276 C C . TYR A 1 414 ? 7.272 9.371 -20.191 1.00 84.06 414 TYR A C 1
ATOM 3278 O O . TYR A 1 414 ? 6.691 10.456 -20.268 1.00 84.06 414 TYR A O 1
ATOM 3286 N N . GLN A 1 415 ? 6.622 8.238 -19.980 1.00 89.62 415 GLN A N 1
ATOM 3287 C CA . GLN A 1 415 ? 5.203 8.164 -19.683 1.00 89.62 415 GLN A CA 1
ATOM 3288 C C . GLN A 1 415 ? 4.997 7.573 -18.294 1.00 89.62 415 GLN A C 1
ATOM 3290 O O . GLN A 1 415 ? 5.730 6.676 -17.883 1.00 89.62 415 GLN A O 1
ATOM 3295 N N . LEU A 1 416 ? 4.007 8.083 -17.574 1.00 91.25 416 LEU A N 1
ATOM 3296 C CA . LEU A 1 416 ? 3.613 7.600 -16.259 1.00 91.25 416 LEU A CA 1
ATOM 3297 C C . LEU A 1 416 ? 2.409 6.677 -16.387 1.00 91.25 416 LEU A C 1
ATOM 3299 O O . LEU A 1 416 ? 1.522 6.919 -17.209 1.00 91.25 416 LEU A O 1
ATOM 3303 N N . LEU A 1 417 ? 2.373 5.634 -15.559 1.00 92.44 417 LEU A N 1
ATOM 3304 C CA . LEU A 1 417 ? 1.183 4.805 -15.444 1.00 92.44 417 LEU A CA 1
ATOM 3305 C C . LEU A 1 417 ? 0.072 5.573 -14.730 1.00 92.44 417 LEU A C 1
ATOM 3307 O O . LEU A 1 417 ? 0.218 5.953 -13.566 1.00 92.44 417 LEU A O 1
ATOM 3311 N N . THR A 1 418 ? -1.053 5.733 -15.419 1.00 93.38 418 THR A N 1
ATOM 3312 C CA . THR A 1 418 ? -2.256 6.353 -14.878 1.00 93.38 418 THR A CA 1
ATOM 3313 C C . THR A 1 418 ? -3.442 5.397 -14.890 1.00 93.38 418 THR A C 1
ATOM 3315 O O . THR A 1 418 ? -3.501 4.453 -15.683 1.00 93.38 418 THR A O 1
ATOM 3318 N N . CYS A 1 419 ? -4.396 5.643 -13.997 1.00 92.06 419 CYS A N 1
ATOM 3319 C CA . CYS A 1 419 ? -5.708 5.031 -13.982 1.00 92.06 419 CYS A CA 1
ATOM 3320 C C . CYS A 1 419 ? -6.798 6.094 -13.861 1.00 92.06 419 CYS A C 1
ATOM 3322 O O . CYS A 1 419 ? -6.720 7.013 -13.047 1.00 92.06 419 CYS A O 1
ATOM 3324 N N . SER A 1 420 ? -7.841 5.937 -14.667 1.00 90.19 420 SER A N 1
ATOM 3325 C CA . SER A 1 420 ? -9.023 6.796 -14.648 1.00 90.19 420 SER A CA 1
ATOM 3326 C C . SER A 1 420 ? -10.288 5.961 -14.808 1.00 90.19 420 SER A C 1
ATOM 3328 O O . SER A 1 420 ? -10.246 4.864 -15.367 1.00 90.19 420 SER A O 1
ATOM 3330 N N . LEU A 1 421 ? -11.410 6.479 -14.313 1.00 86.62 421 LEU A N 1
ATOM 3331 C CA . LEU A 1 421 ? -12.715 5.868 -14.537 1.00 86.62 421 LEU A CA 1
ATOM 3332 C C . LEU A 1 421 ? -13.252 6.272 -15.913 1.00 86.62 421 LEU A C 1
ATOM 3334 O O . LEU A 1 421 ? -13.299 7.454 -16.248 1.00 86.62 421 LEU A O 1
ATOM 3338 N N . ASP A 1 422 ? -13.693 5.284 -16.682 1.00 85.56 422 ASP A N 1
ATOM 3339 C CA . ASP A 1 422 ? -14.459 5.462 -17.908 1.00 85.56 422 ASP A CA 1
ATOM 3340 C C . ASP A 1 422 ? -15.924 5.735 -17.552 1.00 85.56 422 ASP A C 1
ATOM 3342 O O . ASP A 1 422 ? -16.694 4.838 -17.185 1.00 85.56 422 ASP A O 1
ATOM 3346 N N . THR A 1 423 ? -16.307 7.004 -17.665 1.00 85.50 423 THR A N 1
ATOM 3347 C CA . THR A 1 423 ? -17.668 7.470 -17.399 1.00 85.50 423 THR A CA 1
ATOM 3348 C C . THR A 1 423 ? -18.690 6.884 -18.370 1.00 85.50 423 THR A C 1
ATOM 3350 O O . THR A 1 423 ? -19.831 6.648 -17.970 1.00 85.50 423 THR A O 1
ATOM 3353 N N . ASP A 1 424 ? -18.296 6.585 -19.610 1.00 83.44 424 ASP A N 1
ATOM 3354 C CA . ASP A 1 424 ? -19.191 6.026 -20.624 1.00 83.44 424 ASP A CA 1
ATOM 3355 C C . ASP A 1 424 ? -19.473 4.551 -20.335 1.00 83.44 424 ASP A C 1
ATOM 3357 O O . ASP A 1 424 ? -20.622 4.105 -20.419 1.00 83.44 424 ASP A O 1
ATOM 3361 N N . CYS A 1 425 ? -18.446 3.795 -19.932 1.00 82.31 425 CYS A N 1
ATOM 3362 C CA . CYS A 1 425 ? -18.618 2.440 -19.409 1.00 82.31 425 CYS A CA 1
ATOM 3363 C C . CYS A 1 425 ? -19.579 2.427 -18.215 1.00 82.31 425 CYS A C 1
ATOM 3365 O O . CYS A 1 425 ? -20.494 1.596 -18.173 1.00 82.31 425 CYS A O 1
ATOM 3367 N N . MET A 1 426 ? -19.405 3.351 -17.258 1.00 73.75 426 MET A N 1
ATOM 3368 C CA . MET A 1 426 ? -20.282 3.423 -16.087 1.00 73.75 426 MET A CA 1
ATOM 3369 C C . MET A 1 426 ? -21.724 3.689 -16.508 1.00 73.75 426 MET A C 1
ATOM 3371 O O . MET A 1 426 ? -22.620 2.948 -16.102 1.00 73.75 426 MET A O 1
ATOM 3375 N N . GLY A 1 427 ? -21.942 4.692 -17.365 1.00 75.62 427 GLY A N 1
ATOM 3376 C CA . GLY A 1 427 ? -23.261 5.023 -17.896 1.00 75.62 427 GLY A CA 1
ATOM 3377 C C . GLY A 1 427 ? -23.934 3.804 -18.525 1.00 75.62 427 GLY A C 1
ATOM 3378 O O . GLY A 1 427 ? -25.028 3.422 -18.111 1.00 75.62 427 GLY A O 1
ATOM 3379 N N . LYS A 1 428 ? -23.251 3.117 -19.450 1.00 77.62 428 LYS A N 1
ATOM 3380 C CA . LYS A 1 428 ? -23.785 1.914 -20.114 1.00 77.62 428 LYS A CA 1
ATOM 3381 C C . LYS A 1 428 ? -24.232 0.842 -19.117 1.00 77.62 428 LYS A C 1
ATOM 3383 O O . LYS A 1 428 ? -25.298 0.260 -19.297 1.00 77.62 428 LYS A O 1
ATOM 3388 N N . LYS A 1 429 ? -23.473 0.598 -18.046 1.00 73.00 429 LYS A N 1
ATOM 3389 C CA . LYS A 1 429 ? -23.839 -0.410 -17.037 1.00 73.00 429 LYS A CA 1
ATOM 3390 C C . LYS A 1 429 ? -25.064 -0.039 -16.213 1.00 73.00 429 LYS A C 1
ATOM 3392 O O . LYS A 1 429 ? -25.889 -0.914 -15.956 1.00 73.00 429 LYS A O 1
ATOM 3397 N N . TYR A 1 430 ? -25.187 1.224 -15.805 1.00 68.25 430 TYR A N 1
ATOM 3398 C CA . TYR A 1 430 ? -26.359 1.678 -15.053 1.00 68.25 430 TYR A CA 1
ATOM 3399 C C . TYR A 1 430 ? -27.639 1.549 -15.885 1.00 68.25 430 TYR A C 1
ATOM 3401 O O . TYR A 1 430 ? -28.645 1.063 -15.375 1.00 68.25 430 TYR A O 1
ATOM 3409 N N . PHE A 1 431 ? -27.592 1.905 -17.173 1.00 62.19 431 PHE A N 1
ATOM 3410 C CA . PHE A 1 431 ? -28.774 1.857 -18.039 1.00 62.19 431 PHE A CA 1
ATOM 3411 C C . PHE A 1 431 ? -29.149 0.441 -18.505 1.00 62.19 431 PHE A C 1
ATOM 3413 O O . PHE A 1 431 ? -30.334 0.155 -18.642 1.00 62.19 431 PHE A O 1
ATOM 3420 N N . ILE A 1 432 ? -28.186 -0.471 -18.691 1.00 58.25 432 ILE A N 1
ATOM 3421 C CA . ILE A 1 432 ? -28.481 -1.868 -19.075 1.00 58.25 432 ILE A CA 1
ATOM 3422 C C . ILE A 1 432 ? -29.067 -2.677 -17.902 1.00 58.25 432 ILE A C 1
ATOM 3424 O O . ILE A 1 432 ? -29.835 -3.605 -18.130 1.00 58.25 432 ILE A O 1
ATOM 3428 N N . ARG A 1 433 ? -28.759 -2.328 -16.643 1.00 51.72 433 ARG A N 1
ATOM 3429 C CA . ARG A 1 433 ? -29.319 -3.011 -15.456 1.00 51.72 433 ARG A CA 1
ATOM 3430 C C . ARG A 1 433 ? -30.740 -2.574 -15.072 1.00 51.72 433 ARG A C 1
ATOM 3432 O O . ARG A 1 433 ? -31.323 -3.202 -14.196 1.00 51.72 433 ARG A O 1
ATOM 3439 N N . ALA A 1 434 ? -31.278 -1.517 -15.679 1.00 44.78 434 ALA A N 1
ATOM 3440 C CA . ALA A 1 434 ? -32.581 -0.943 -15.327 1.00 44.78 434 ALA A CA 1
ATOM 3441 C C . ALA A 1 434 ? -33.740 -1.368 -16.257 1.00 44.78 434 ALA A C 1
ATOM 3443 O O . ALA A 1 434 ? -34.793 -0.733 -16.219 1.00 44.78 434 ALA A O 1
ATOM 3444 N N . CYS A 1 435 ? -33.558 -2.398 -17.092 1.00 38.03 435 CYS A N 1
ATOM 3445 C CA . CYS A 1 435 ? -34.586 -2.917 -18.005 1.00 38.03 435 CYS A CA 1
ATOM 3446 C C . CYS A 1 435 ? -35.075 -4.306 -17.598 1.00 38.03 435 CYS A C 1
ATOM 3448 O O . CYS A 1 435 ? -34.214 -5.144 -17.240 1.00 38.03 435 CYS A O 1
#

InterPro domains:
  IPR001506 Peptidase M12A [PF01400] (78-255)
  IPR001506 Peptidase M12A [PR00480] (103-121)
  IPR001506 Peptidase M12A [PR00480] (158-176)
  IPR001506 Peptidase M12A [PR00480] (177-194)
  IPR001506 Peptidase M12A [PR00480] (207-222)
  IPR001506 Peptidase M12A [PR00480] (242-255)
  IPR001506 Peptidase M12A [PS51864] (74-257)
  IPR006026 Peptidase, metallopeptidase [SM00235] (78-212)
  IPR024079 Metallopeptidase, catalytic domain superfamily [G3DSA:3.40.390.10] (40-258)

Foldseek 3Di:
DDDDDDDDDDDDDDDDDDDDDDDDDDDDPPPPPPPPPPPDQDQDAACVLQQDDPDPPPDPDDDDDDDDDDDDPDDDRLAAADVQLEAEEDEDPPQDPVLVVLLVLLQCLCVLLASHHYDYDDPPPQWHEYEEEDQVHQWYFRAHGPTGYTYIYHHPVNSHNLSSNLRVLRNRHDAALLQAPCNVVFFDLPPADDERHHPPPDDDDFARAQAALSADWAPDNHNGHTPFAQLNTGHCLQPSHGWLVSSQVSCVSSCTAALSNKHWAFLVPDDPQQVVQFDAQPFAWPVRHTWWWKWADDRNWIKIWTADPVLCWGWAADPLDIDTHNPRITTIGRPPHPPLPGQKDKHWAKPVPDDPSFFDFRGGRSVDRWTKFKKKDWDADPVRDITIIIIIATPDDDDTPAGHDPRRDHDPTITTIGMDGNPVSVVVVVVVVPD

Organism: Orchesella cincta (NCBI:txid48709)

Mean predicted aligned error: 12.35 Å

Nearest PDB structures (foldseek):
  8a28-assembly2_B  TM=8.261E-01  e=4.255E-13  Limulus polyphemus
  8a28-assembly1_A  TM=4.975E-01  e=9.760E-15  Limulus polyphemus
  7uac-assembly1_H  TM=4.333E-01  e=7.749E-11  Homo sapiens
  7uai-assembly1_C  TM=4.189E-01  e=1.935E-10  Homo sapiens
  7uai-assembly1_D  TM=4.226E-01  e=2.576E-10  Homo sapiens

Solvent-accessible surface area (backbone atoms only — not comparable to full-atom values): 25329 Å² total; per-residue (Å²): 137,84,87,84,83,90,84,88,88,86,88,85,90,81,89,85,88,84,91,87,88,89,80,95,75,87,77,82,81,78,80,77,76,77,75,75,78,71,81,76,79,63,65,66,58,70,64,66,64,65,77,53,79,92,60,92,89,61,71,99,74,82,87,89,83,82,91,83,89,85,92,69,100,75,75,68,67,82,42,39,74,45,70,90,30,48,42,29,32,41,78,43,88,85,58,48,75,68,44,52,50,25,50,51,54,25,49,49,56,40,49,76,62,36,64,42,40,81,38,79,61,53,96,83,64,64,50,34,38,35,43,40,80,35,76,89,46,30,29,40,43,45,54,18,39,77,61,40,82,42,43,33,32,25,7,84,94,31,60,40,37,39,50,47,37,36,35,51,38,21,34,62,60,51,68,51,49,58,21,35,65,67,32,72,78,49,31,41,59,83,93,50,88,60,66,65,70,58,44,82,80,52,80,76,79,66,69,87,54,54,34,19,42,44,17,49,48,45,70,38,55,59,28,15,37,55,66,50,61,69,36,82,37,12,0,56,78,34,23,68,37,79,20,62,65,48,38,48,52,49,18,60,76,62,63,21,63,57,77,44,36,58,43,72,44,40,65,94,68,66,49,81,67,47,68,73,14,48,48,53,93,82,47,42,37,81,86,67,47,71,40,30,46,17,35,30,76,54,80,42,26,50,43,30,7,31,36,40,80,92,76,56,27,28,40,29,44,57,95,62,35,69,45,80,39,65,71,64,33,24,35,43,24,31,71,81,55,83,76,65,87,52,45,40,46,73,48,76,34,51,60,94,72,49,58,77,93,27,50,46,72,69,25,53,42,40,86,47,95,45,61,29,27,41,27,39,38,67,37,72,32,95,87,77,47,67,36,53,51,33,9,33,33,47,85,58,101,85,63,60,69,46,42,28,36,82,84,48,43,70,60,94,68,44,24,30,41,30,36,45,76,39,63,65,55,47,52,54,53,60,61,65,71,73,114

Radius of gyration: 28.08 Å; Cα contacts (8 Å, |Δi|>4): 852; chains: 1; bounding box: 77×96×75 Å

Sequence (435 aa):
MNRDFIENSFVSLTLVENEMAPKKLSVLVVFVALFTLATCYTCDTPDDWLEGNIAAQNTAKNEAEYYGVFDSPNVTLQGKPWPNGIVKFKLDPSLSLSDTSEVQKAFEEFHSKTCIRFQPWEEGDLDFVSIEIDNNVCGYANVCKIGGYQFVRFGKHCRTKANIVHQLAHALCLSHEHQRPDRDLYLSYSGYTNIPKKMSTYEPMGIYDYGSQMHSKCGFSEGGQPTIEHADKCGEDVTPGLSVLDVDKINLLYNCQGCQRHRWVPTAMFSFLDYFNMHTFGYKSRNGTPIYACRTQFKGQVNSGMYDDSRKTCKIGWSHKSYEIKEQVEVLTIPGGTTGEDCSVYKLENWRTAPHSSLVNVGSYFHRNESLHIAYSTLNGLDGGSENFVGKAWIPYESAEFPVGINSSVTENYQLLTCSLDTDCMGKKYFIRAC

Secondary structure (DSSP, 8-state):
-------------------------------------------PPPTHHHH--SSTTS-S------------S----SSBPPGGGEEEEEE-TT--HHHHHHHHHHHHHHHHHSS-EEEE--TT--SEEEEEE-TTSSEEE--SB-SSEEEEEE-TT--SHHHHHHHHHHHTTPPPGGGSTTGGGTEE-TT-S-PPPP-TTPPP-SS--TT-TTSPPTTSTTT-EESSTT----GGGT-SS--HHHHHHHHHHTT--GGG--EEEEGGG--HHHHHHB---S-B-TTSPBPEEEEEEETTEEEEEEEETTTTEEEEEETTEEEEE-SSEEEEE-TTTTSSSS-EEEEEEETTT--GGGBPEEEE-TTSS-EEEEEEEEEE-TTS-EEEEEEEEE-STT---PPP-TTS---S-EEEEEEEE-HHHHHHHHHHTT-

pLDDT: mean 76.07, std 22.21, range [23.16, 98.56]